Protein 1PIW (pdb70)

Nearest PDB structures (foldseek):
  1piw-assembly1_A  TM=1.003E+00  e=2.004E-85  Saccharomyces cerevisiae
  1rjw-assembly1_D  TM=8.990E-01  e=1.676E-29  Geobacillus stearothermophilus
  6iqd-assembly1_A  TM=8.794E-01  e=2.015E-29  Geobacillus stearothermophilus
  6n7l-assembly2_H  TM=8.859E-01  e=3.726E-29  Elizabethkingia anophelis NUHP1
  4z6k-assembly1_D  TM=8.965E-01  e=1.683E-27  Moraxella sp. TAE123

Radius of gyration: 29.83 Å; Cα contacts (8 Å, |Δi|>4): 1846; chains: 2; bounding box: 76×57×78 Å

Structure (mmCIF, N/CA/C/O backbone):
data_1PIW
#
_entry.id   1PIW
#
_cell.length_a   234.980
_cell.length_b   100.350
_cell.length_c   52.490
_cell.angle_alpha   90.00
_cell.angle_beta   92.18
_cell.angle_gamma   90.00
#
_symmetry.space_group_name_H-M   'C 1 2 1'
#
loop_
_entity.id
_entity.type
_entity.pdbx_description
1 polymer 'Hypothetical zinc-type alcohol dehydrogenase-like protein in PRE5-FET4 intergenic region'
2 non-polymer 'ZINC ION'
3 non-polymer 'NADP NICOTINAMIDE-ADENINE-DINUCLEOTIDE PHOSPHATE'
#
loop_
_atom_site.group_PDB
_atom_site.id
_atom_site.type_symbol
_atom_site.label_atom_id
_atom_site.label_alt_id
_atom_site.label_comp_id
_atom_site.label_asym_id
_atom_site.label_entity_id
_atom_site.label_seq_id
_atom_site.pdbx_PDB_ins_code
_atom_site.Cartn_x
_atom_site.Cartn_y
_atom_site.Cartn_z
_atom_site.occupancy
_atom_site.B_iso_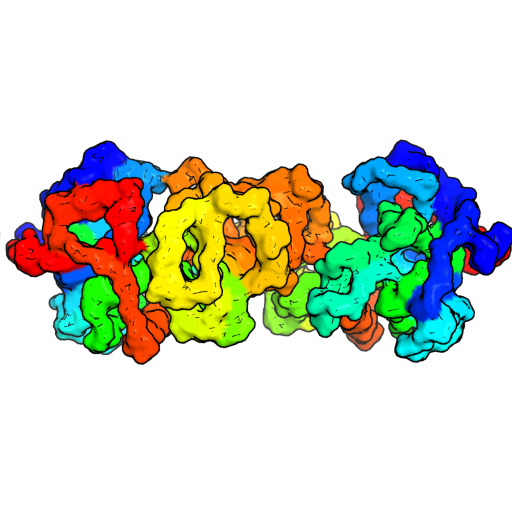or_equiv
_atom_site.auth_seq_id
_atom_site.auth_comp_id
_atom_site.auth_asym_id
_atom_site.auth_atom_id
_atom_site.pdbx_PDB_model_num
ATOM 1 N N . MET A 1 1 ? 166.363 36.415 -20.662 1.00 76.19 1 MET A N 1
ATOM 2 C CA . MET A 1 1 ? 165.119 35.602 -20.674 1.00 78.02 1 MET A CA 1
ATOM 3 C C . MET A 1 1 ? 164.414 35.685 -19.335 1.00 77.15 1 MET A C 1
ATOM 4 O O . MET A 1 1 ? 163.806 36.702 -19.023 1.00 76.86 1 MET A O 1
ATOM 9 N N . SER A 1 2 ? 164.488 34.626 -18.541 1.00 77.09 2 SER A N 1
ATOM 10 C CA . SER A 1 2 ? 163.836 34.647 -17.245 1.00 78.27 2 SER A CA 1
ATOM 11 C C . SER A 1 2 ? 164.712 34.197 -16.092 1.00 77.82 2 SER A C 1
ATOM 12 O O . SER A 1 2 ? 165.776 33.614 -16.289 1.00 76.31 2 SER A O 1
ATOM 15 N N . TYR A 1 3 ? 164.220 34.482 -14.888 1.00 78.65 3 TYR A N 1
ATOM 16 C CA . TYR A 1 3 ? 164.884 34.182 -13.621 1.00 79.75 3 TYR A CA 1
ATOM 17 C C . TYR A 1 3 ? 165.874 33.029 -13.539 1.00 79.63 3 TYR A C 1
ATOM 18 O O . TYR A 1 3 ? 166.790 33.050 -12.708 1.00 81.79 3 TYR A O 1
ATOM 27 N N . PRO A 1 4 ? 165.695 31.986 -14.345 1.00 76.93 4 PRO A N 1
ATOM 28 C CA . PRO A 1 4 ? 166.748 31.005 -14.091 1.00 73.88 4 PRO A CA 1
ATOM 29 C C . PRO A 1 4 ? 168.062 31.274 -14.802 1.00 71.15 4 PRO A C 1
ATOM 30 O O . PRO A 1 4 ? 169.104 31.373 -14.165 1.00 69.47 4 PRO A O 1
ATOM 34 N N . GLU A 1 5 ? 168.008 31.427 -16.118 1.00 70.10 5 GLU A N 1
ATOM 35 C CA . GLU A 1 5 ? 169.217 31.620 -16.911 1.00 69.13 5 GLU A CA 1
ATOM 36 C C . GLU A 1 5 ? 169.781 33.027 -17.059 1.00 67.14 5 GLU A C 1
ATOM 37 O O . GLU A 1 5 ? 170.973 33.187 -17.339 1.00 66.65 5 GLU A O 1
ATOM 43 N N . LYS A 1 6 ? 168.941 34.043 -16.882 1.00 64.95 6 LYS A N 1
ATOM 44 C CA . LYS A 1 6 ? 169.395 35.425 -17.012 1.00 62.27 6 LYS A CA 1
ATOM 45 C C . LYS A 1 6 ? 168.824 36.316 -15.925 1.00 61.71 6 LYS A C 1
ATOM 46 O O . LYS A 1 6 ? 167.673 36.161 -15.526 1.00 62.22 6 LYS A O 1
ATOM 52 N N . PHE A 1 7 ? 169.641 37.248 -15.446 1.00 60.90 7 PHE A N 1
ATOM 53 C CA . PHE A 1 7 ? 169.215 38.209 -14.427 1.00 59.08 7 PHE A CA 1
ATOM 54 C C . PHE A 1 7 ? 169.162 39.559 -15.125 1.00 57.71 7 PHE A C 1
ATOM 55 O O . PHE A 1 7 ? 169.940 39.812 -16.047 1.00 57.17 7 PHE A O 1
ATOM 63 N N . GLU A 1 8 ? 168.250 40.425 -14.705 1.00 56.08 8 GLU A N 1
ATOM 64 C CA . GLU A 1 8 ? 168.170 41.737 -15.319 1.00 54.72 8 GLU A CA 1
ATOM 65 C C . GLU A 1 8 ? 168.445 42.793 -14.267 1.00 54.15 8 GLU A C 1
ATOM 66 O O . GLU A 1 8 ? 168.195 42.571 -13.087 1.00 54.55 8 GLU A O 1
ATOM 72 N N . GLY A 1 9 ? 168.977 43.937 -14.685 1.00 53.11 9 GLY A N 1
ATOM 73 C CA . GLY A 1 9 ? 169.263 44.986 -13.726 1.00 51.70 9 GLY A CA 1
ATOM 74 C C . GLY A 1 9 ? 169.722 46.310 -14.306 1.00 50.18 9 GLY A C 1
ATOM 75 O O . GLY A 1 9 ? 170.096 46.396 -15.469 1.00 50.71 9 GLY A O 1
ATOM 76 N N . ILE A 1 10 ? 169.683 47.351 -13.483 1.00 48.34 10 ILE A N 1
ATOM 77 C CA . ILE A 1 10 ? 170.112 48.673 -13.899 1.00 46.22 10 ILE A CA 1
ATOM 78 C C . ILE A 1 10 ? 171.621 48.701 -13.697 1.00 46.18 10 ILE A C 1
ATOM 79 O O . ILE A 1 10 ? 172.099 48.913 -12.585 1.00 45.16 10 ILE A O 1
ATOM 84 N N . ALA A 1 11 ? 172.368 48.489 -14.778 1.00 46.65 11 ALA A N 1
ATOM 85 C CA . ALA A 1 11 ? 173.827 48.428 -14.701 1.00 45.80 11 ALA A CA 1
ATOM 86 C C . ALA A 1 11 ? 174.647 49.566 -15.294 1.00 43.87 11 ALA A C 1
ATOM 87 O O . ALA A 1 11 ? 174.383 50.044 -16.393 1.00 44.28 11 ALA A O 1
ATOM 89 N N . ILE A 1 12 ? 175.669 49.963 -14.547 1.00 42.72 12 ILE A N 1
ATOM 90 C CA . ILE A 1 12 ? 176.597 51.015 -14.953 1.00 42.68 12 ILE A CA 1
ATOM 91 C C . ILE A 1 12 ? 177.283 50.563 -16.253 1.00 43.63 12 ILE A C 1
ATOM 92 O O . ILE A 1 12 ? 177.852 49.471 -16.301 1.00 43.19 12 ILE A O 1
ATOM 97 N N . GLN A 1 13 ? 177.251 51.399 -17.291 1.00 44.82 13 GLN A N 1
ATOM 98 C CA . GLN A 1 13 ? 177.868 51.044 -18.576 1.00 44.10 13 GLN A CA 1
ATOM 99 C C . GLN A 1 13 ? 179.293 51.561 -18.783 1.00 43.89 13 GLN A C 1
ATOM 100 O O . GLN A 1 13 ? 180.005 51.055 -19.645 1.00 42.66 13 GLN A O 1
ATOM 106 N N . SER A 1 14 ? 179.697 52.566 -18.004 1.00 44.27 14 SER A N 1
ATOM 107 C CA . SER A 1 14 ? 181.043 53.129 -18.094 1.00 44.97 14 SER A CA 1
ATOM 108 C C . SER A 1 14 ? 181.277 54.088 -16.942 1.00 45.13 14 SER A C 1
ATOM 109 O O . SER A 1 14 ? 180.373 54.817 -16.559 1.00 44.64 14 SER A O 1
ATOM 112 N N . HIS A 1 15 ? 182.490 54.112 -16.403 1.00 46.30 15 HIS A N 1
ATOM 113 C CA . HIS A 1 15 ? 182.793 55.009 -15.289 1.00 47.98 15 HIS A CA 1
ATOM 114 C C . HIS A 1 15 ? 182.670 56.497 -15.598 1.00 50.03 15 HIS A C 1
ATOM 115 O O . HIS A 1 15 ? 182.984 57.320 -14.742 1.00 50.68 15 HIS A O 1
ATOM 122 N N . GLU A 1 16 ? 182.245 56.863 -16.803 1.00 52.28 16 GLU A N 1
ATOM 123 C CA . GLU A 1 16 ? 182.120 58.285 -17.116 1.00 54.85 16 GLU A CA 1
ATOM 124 C C . GLU A 1 16 ? 180.652 58.629 -17.213 1.00 55.58 16 GLU A C 1
ATOM 125 O O . GLU A 1 16 ? 180.219 59.725 -16.820 1.00 57.34 16 GLU A O 1
ATOM 131 N N . ASP A 1 17 ? 179.889 57.677 -17.730 1.00 52.64 17 ASP A N 1
ATOM 132 C CA . ASP A 1 17 ? 178.456 57.841 -17.871 1.00 51.22 17 ASP A CA 1
ATOM 133 C C . ASP A 1 17 ? 177.839 57.149 -16.650 1.00 51.07 17 ASP A C 1
ATOM 134 O O . ASP A 1 17 ? 176.722 56.628 -16.721 1.00 51.63 17 ASP A O 1
ATOM 139 N N . TRP A 1 18 ? 178.568 57.148 -15.529 1.00 49.25 18 TRP A N 1
ATOM 140 C CA . TRP A 1 18 ? 178.108 56.465 -14.326 1.00 47.07 18 TRP A CA 1
ATOM 141 C C . TRP A 1 18 ? 176.752 56.894 -13.821 1.00 46.40 18 TRP A C 1
ATOM 142 O O . TRP A 1 18 ? 176.056 56.109 -13.178 1.00 45.61 18 TRP A O 1
ATOM 153 N N . LYS A 1 19 ? 176.363 58.131 -14.107 1.00 45.66 19 LYS A N 1
ATOM 154 C CA . LYS A 1 19 ? 175.062 58.610 -13.653 1.00 44.80 19 LYS A CA 1
ATOM 155 C C . LYS A 1 19 ? 173.901 58.157 -14.521 1.00 44.73 19 LYS A C 1
ATOM 156 O O . LYS A 1 19 ? 172.766 58.552 -14.272 1.00 44.30 19 LYS A O 1
ATOM 162 N N . ASN A 1 20 ? 174.167 57.337 -15.535 1.00 44.64 20 ASN A N 1
ATOM 163 C CA . ASN A 1 20 ? 173.087 56.863 -16.394 1.00 44.22 20 ASN A CA 1
ATOM 164 C C . ASN A 1 20 ? 173.114 55.372 -16.657 1.00 44.79 20 ASN A C 1
ATOM 165 O O . ASN A 1 20 ? 173.252 54.931 -17.802 1.00 45.65 20 ASN A O 1
ATOM 170 N N . PRO A 1 21 ? 172.978 54.568 -15.593 1.00 44.43 21 PRO A N 1
ATOM 171 C CA . PRO A 1 21 ? 172.981 53.107 -15.704 1.00 43.16 21 PRO A CA 1
ATOM 172 C C . PRO A 1 21 ? 171.862 52.680 -16.642 1.00 41.89 21 PRO A C 1
ATOM 173 O O . PRO A 1 21 ? 170.808 53.317 -16.695 1.00 41.18 21 PRO A O 1
ATOM 177 N N . LYS A 1 22 ? 172.089 51.601 -17.378 1.00 41.35 22 LYS A N 1
ATOM 178 C CA . LYS A 1 22 ? 171.091 51.120 -18.321 1.00 40.69 22 LYS A CA 1
ATOM 179 C C . LYS A 1 22 ? 170.587 49.737 -17.980 1.00 39.24 22 LYS A C 1
ATOM 180 O O . LYS A 1 22 ? 171.355 48.882 -17.537 1.00 38.71 22 LYS A O 1
ATOM 186 N N . LYS A 1 23 ? 169.290 49.524 -18.188 1.00 38.08 23 LYS A N 1
ATOM 187 C CA . LYS A 1 23 ? 168.691 48.231 -17.918 1.00 38.72 23 LYS A CA 1
ATOM 188 C C . LYS A 1 23 ? 169.440 47.180 -18.750 1.00 40.32 23 LYS A C 1
ATOM 189 O O . LYS A 1 23 ? 169.664 47.349 -19.954 1.00 39.74 23 LYS A O 1
ATOM 195 N N . THR A 1 24 ? 169.816 46.085 -18.102 1.00 41.03 24 THR A N 1
ATOM 196 C CA . THR A 1 24 ? 170.585 45.056 -18.763 1.00 41.61 24 THR A CA 1
ATOM 197 C C . THR A 1 24 ? 170.349 43.655 -18.249 1.00 44.14 24 THR A C 1
ATOM 198 O O . THR A 1 24 ? 170.103 43.451 -17.066 1.00 46.42 24 THR A O 1
ATOM 202 N N . LYS A 1 25 ? 170.435 42.687 -19.153 1.00 45.86 25 LYS A N 1
ATOM 203 C CA . LYS A 1 25 ? 170.285 41.288 -18.792 1.00 46.89 25 LYS A CA 1
ATOM 204 C C . LYS A 1 25 ? 171.716 40.768 -18.708 1.00 47.72 25 LYS A C 1
ATOM 205 O O . LYS A 1 25 ? 172.583 41.193 -19.476 1.00 47.01 25 LYS A O 1
ATOM 211 N N . TYR A 1 26 ? 171.977 39.878 -17.758 1.00 48.96 26 TYR A N 1
ATOM 212 C CA . TYR A 1 26 ? 173.320 39.323 -17.594 1.00 49.61 26 TYR A CA 1
ATOM 213 C C . TYR A 1 26 ? 173.288 37.930 -16.940 1.00 50.17 26 TYR A C 1
ATOM 214 O O . TYR A 1 26 ? 172.364 37.588 -16.189 1.00 50.78 26 TYR A O 1
ATOM 223 N N . ASP A 1 27 ? 174.288 37.118 -17.256 1.00 49.10 27 ASP A N 1
ATOM 224 C CA . ASP A 1 27 ? 174.371 35.774 -16.704 1.00 48.60 27 ASP A CA 1
ATOM 225 C C . ASP A 1 27 ? 174.533 35.790 -15.185 1.00 47.13 27 ASP A C 1
ATOM 226 O O . ASP A 1 27 ? 175.358 36.532 -14.648 1.00 47.54 27 ASP A O 1
ATOM 231 N N . PRO A 1 28 ? 173.740 34.978 -14.468 1.00 44.84 28 PRO A N 1
ATOM 232 C CA . PRO A 1 28 ? 173.863 34.953 -13.007 1.00 43.75 28 PRO A CA 1
ATOM 233 C C . PRO A 1 28 ? 175.178 34.260 -12.717 1.00 43.29 28 PRO A C 1
ATOM 234 O O . PRO A 1 28 ? 175.805 33.718 -13.629 1.00 45.53 28 PRO A O 1
ATOM 238 N N . LYS A 1 29 ? 175.618 34.265 -11.470 1.00 40.89 29 LYS A N 1
ATOM 239 C CA . LYS A 1 29 ? 176.854 33.564 -11.177 1.00 38.54 29 LYS A CA 1
ATOM 240 C C . LYS A 1 29 ? 176.519 32.072 -11.137 1.00 37.75 29 LYS A C 1
ATOM 241 O O . LYS A 1 29 ? 175.358 31.684 -10.985 1.00 35.90 29 LYS A O 1
ATOM 247 N N . PRO A 1 30 ? 177.524 31.211 -11.306 1.00 37.51 30 PRO A N 1
ATOM 248 C CA . PRO A 1 30 ? 177.150 29.803 -11.241 1.00 38.54 30 PRO A CA 1
ATOM 249 C C . PRO A 1 30 ? 176.524 29.529 -9.869 1.00 39.24 30 PRO A C 1
ATOM 250 O O . PRO A 1 30 ? 176.949 30.090 -8.858 1.00 37.08 30 PRO A O 1
ATOM 254 N N . PHE A 1 31 ? 175.504 28.676 -9.849 1.00 41.18 31 PHE A N 1
ATOM 255 C CA . PHE A 1 31 ? 174.794 28.331 -8.618 1.00 42.07 31 PHE A CA 1
ATOM 256 C C . PHE A 1 31 ? 175.517 27.241 -7.829 1.00 42.62 31 PHE A C 1
ATOM 257 O O . PHE A 1 31 ? 175.773 26.161 -8.345 1.00 41.84 31 PHE A O 1
ATOM 265 N N . TYR A 1 32 ? 175.830 27.530 -6.570 1.00 44.75 32 TYR A N 1
ATOM 266 C CA . TYR A 1 32 ? 176.539 26.581 -5.730 1.00 46.53 32 TYR A CA 1
ATOM 267 C C . TYR A 1 32 ? 175.726 25.988 -4.600 1.00 48.10 32 TYR A C 1
ATOM 268 O O . TYR A 1 32 ? 174.688 26.518 -4.212 1.00 48.45 32 TYR A O 1
ATOM 277 N N . ASP A 1 33 ? 176.220 24.862 -4.097 1.00 50.61 33 ASP A N 1
ATOM 278 C CA . ASP A 1 33 ? 175.580 24.072 -3.047 1.00 52.17 33 ASP A CA 1
ATOM 279 C C . ASP A 1 33 ? 174.885 24.790 -1.893 1.00 51.41 33 ASP A C 1
ATOM 280 O O . ASP A 1 33 ? 173.889 24.286 -1.371 1.00 50.08 33 ASP A O 1
ATOM 285 N N . HIS A 1 34 ? 175.396 25.957 -1.503 1.00 51.63 34 HIS A N 1
ATOM 286 C CA . HIS A 1 34 ? 174.809 26.729 -0.407 1.00 51.00 34 HIS A CA 1
ATOM 287 C C . HIS A 1 34 ? 174.188 28.045 -0.880 1.00 49.98 34 HIS A C 1
ATOM 288 O O . HIS A 1 34 ? 173.477 28.704 -0.121 1.00 50.45 34 HIS A O 1
ATOM 295 N N . ASP A 1 35 ? 174.450 28.438 -2.122 1.00 47.69 35 ASP A N 1
ATOM 296 C CA . ASP A 1 35 ? 173.887 29.683 -2.620 1.00 46.68 35 ASP A CA 1
ATOM 297 C C . ASP A 1 35 ? 172.365 29.680 -2.510 1.00 46.66 35 ASP A C 1
ATOM 298 O O . ASP A 1 35 ? 171.732 28.631 -2.440 1.00 46.94 35 ASP A O 1
ATOM 303 N N . ILE A 1 36 ? 171.792 30.876 -2.497 1.00 46.86 36 ILE A N 1
ATOM 304 C CA . ILE A 1 36 ? 170.351 31.073 -2.408 1.00 46.11 36 ILE A CA 1
ATOM 305 C C . ILE A 1 36 ? 169.955 32.161 -3.396 1.00 46.53 36 ILE A C 1
ATOM 306 O O . ILE A 1 36 ? 170.691 33.120 -3.594 1.00 47.77 36 ILE A O 1
ATOM 311 N N . ASP A 1 37 ? 168.803 32.008 -4.031 1.00 46.33 37 ASP A N 1
ATOM 312 C CA . ASP A 1 37 ? 168.351 33.017 -4.966 1.00 46.25 37 ASP A CA 1
ATOM 313 C C . ASP A 1 37 ? 167.268 33.859 -4.329 1.00 47.22 37 ASP A C 1
ATOM 314 O O . ASP A 1 37 ? 166.281 33.348 -3.792 1.00 48.47 37 ASP A O 1
ATOM 319 N N . ILE A 1 38 ? 167.478 35.166 -4.385 1.00 47.04 38 ILE A N 1
ATOM 320 C CA . ILE A 1 38 ? 166.552 36.118 -3.813 1.00 45.68 38 ILE A CA 1
ATOM 321 C C . ILE A 1 38 ? 165.971 37.043 -4.876 1.00 45.65 38 ILE A C 1
ATOM 322 O O . ILE A 1 38 ? 166.694 37.608 -5.701 1.00 43.23 38 ILE A O 1
ATOM 327 N N . LYS A 1 39 ? 164.652 37.156 -4.884 1.00 46.56 39 LYS A N 1
ATOM 328 C CA . LYS A 1 39 ? 164.018 38.063 -5.812 1.00 47.69 39 LYS A CA 1
ATOM 329 C C . LYS A 1 39 ? 163.919 39.322 -4.952 1.00 47.75 39 LYS A C 1
ATOM 330 O O . LYS A 1 39 ? 163.284 39.318 -3.892 1.00 47.91 39 LYS A O 1
ATOM 336 N N . ILE A 1 40 ? 164.573 40.389 -5.396 1.00 45.62 40 ILE A N 1
ATOM 337 C CA . ILE A 1 40 ? 164.595 41.626 -4.642 1.00 43.49 40 ILE A CA 1
ATOM 338 C C . ILE A 1 40 ? 163.278 42.377 -4.633 1.00 42.99 40 ILE A C 1
ATOM 339 O O . ILE A 1 40 ? 162.464 42.249 -5.533 1.00 41.48 40 ILE A O 1
ATOM 344 N N . GLU A 1 41 ? 163.081 43.165 -3.589 1.00 44.51 41 GLU A N 1
ATOM 345 C CA . GLU A 1 41 ? 161.875 43.958 -3.442 1.00 46.04 41 GLU A CA 1
ATOM 346 C C . GLU A 1 41 ? 162.242 45.362 -2.955 1.00 45.70 41 GLU A C 1
ATOM 347 O O . GLU A 1 41 ? 161.414 46.282 -2.988 1.00 45.80 41 GLU A O 1
ATOM 353 N N . ALA A 1 42 ? 163.486 45.512 -2.499 1.00 43.62 42 ALA A N 1
ATOM 354 C CA . ALA A 1 42 ? 163.997 46.795 -2.026 1.00 41.77 42 ALA A CA 1
ATOM 355 C C . ALA A 1 42 ? 165.512 46.733 -1.876 1.00 40.89 42 ALA A C 1
ATOM 356 O O . ALA A 1 42 ? 166.057 45.705 -1.482 1.00 41.37 42 ALA A O 1
ATOM 358 N N . CYS A 1 43 ? 166.192 47.827 -2.210 1.00 38.96 43 CYS A N 1
ATOM 359 C CA . CYS A 1 43 ? 167.642 47.891 -2.074 1.00 35.87 43 CYS A CA 1
ATOM 360 C C . CYS A 1 43 ? 168.065 49.292 -1.681 1.00 34.97 43 CYS A C 1
ATOM 361 O O . CYS A 1 43 ? 167.519 50.278 -2.165 1.00 33.58 43 CYS A O 1
ATOM 364 N N . GLY A 1 44 ? 169.052 49.373 -0.802 1.00 34.77 44 GLY A N 1
ATOM 365 C CA . GLY A 1 44 ? 169.518 50.665 -0.354 1.00 34.32 44 GLY A CA 1
ATOM 366 C C . GLY A 1 44 ? 170.674 51.225 -1.155 1.00 34.78 44 GLY A C 1
ATOM 367 O O . GLY A 1 44 ? 171.632 50.514 -1.499 1.00 34.96 44 GLY A O 1
ATOM 368 N N . VAL A 1 45 ? 170.570 52.515 -1.463 1.00 33.93 45 VAL A N 1
ATOM 369 C CA . VAL A 1 45 ? 171.611 53.225 -2.191 1.00 31.44 45 VAL A CA 1
ATOM 370 C C . VAL A 1 45 ? 172.664 53.631 -1.154 1.00 29.82 45 VAL A C 1
ATOM 371 O O . VAL A 1 45 ? 172.424 54.473 -0.300 1.00 28.95 45 VAL A O 1
ATOM 375 N N . CYS A 1 46 ? 173.825 53.002 -1.238 1.00 28.76 46 CYS A N 1
ATOM 376 C CA . CYS A 1 46 ? 174.923 53.248 -0.327 1.00 28.69 46 CYS A CA 1
ATOM 377 C C . CYS A 1 46 ? 176.022 54.088 -0.977 1.00 30.33 46 CYS A C 1
ATOM 378 O O . CYS A 1 46 ? 176.256 53.983 -2.178 1.00 31.12 46 CYS A O 1
ATOM 381 N N . GLY A 1 47 ? 176.692 54.918 -0.179 1.00 31.50 47 GLY A N 1
ATOM 382 C CA . GLY A 1 47 ? 177.784 55.735 -0.685 1.00 32.26 47 GLY A CA 1
ATOM 383 C C . GLY A 1 47 ? 178.759 54.917 -1.521 1.00 33.73 47 GLY A C 1
ATOM 384 O O . GLY A 1 47 ? 179.271 55.397 -2.532 1.00 34.74 47 GLY A O 1
ATOM 385 N N . SER A 1 48 ? 179.016 53.680 -1.098 1.00 33.87 48 SER A N 1
ATOM 386 C CA . SER A 1 48 ? 179.902 52.779 -1.829 1.00 34.53 48 SER A CA 1
ATOM 387 C C . SER A 1 48 ? 179.383 52.577 -3.254 1.00 34.08 48 SER A C 1
ATOM 388 O O . SER A 1 48 ? 180.160 52.458 -4.203 1.00 30.93 48 SER A O 1
ATOM 391 N N . ASP A 1 49 ? 178.061 52.517 -3.393 1.00 34.83 49 ASP A N 1
ATOM 392 C CA . ASP A 1 49 ? 177.460 52.343 -4.703 1.00 35.60 49 ASP A CA 1
ATOM 393 C C . ASP A 1 49 ? 178.003 53.420 -5.611 1.00 36.95 49 ASP A C 1
ATOM 394 O O . ASP A 1 49 ? 178.334 53.145 -6.760 1.00 39.40 49 ASP A O 1
ATOM 399 N N . ILE A 1 50 ? 178.107 54.642 -5.081 1.00 36.61 50 ILE A N 1
ATOM 400 C CA . ILE A 1 50 ? 178.587 55.792 -5.845 1.00 35.95 50 ILE A CA 1
ATOM 401 C C . ILE A 1 50 ? 180.077 55.713 -6.163 1.00 35.99 50 ILE A C 1
ATOM 402 O O . ILE A 1 50 ? 180.473 55.704 -7.325 1.00 34.14 50 ILE A O 1
ATOM 407 N N . HIS A 1 51 ? 180.897 55.652 -5.123 1.00 38.42 51 HIS A N 1
ATOM 408 C CA . HIS A 1 51 ? 182.347 55.561 -5.279 1.00 41.68 51 HIS A CA 1
ATOM 409 C C . HIS A 1 51 ? 182.706 54.574 -6.372 1.00 42.90 51 HIS A C 1
ATOM 410 O O . HIS A 1 51 ? 183.524 54.852 -7.252 1.00 44.50 51 HIS A O 1
ATOM 417 N N . CYS A 1 52 ? 182.088 53.403 -6.289 1.00 43.00 52 CYS A N 1
ATOM 418 C CA . CYS A 1 52 ? 182.333 52.332 -7.228 1.00 41.29 52 CYS A CA 1
ATOM 419 C C . CYS A 1 52 ? 181.928 52.682 -8.655 1.00 41.88 52 CYS A C 1
ATOM 420 O O . CYS A 1 52 ? 182.747 52.602 -9.574 1.00 42.97 52 CYS A O 1
ATOM 423 N N . ALA A 1 53 ? 180.671 53.073 -8.843 1.00 40.96 53 ALA A N 1
ATOM 424 C CA . ALA A 1 53 ? 180.165 53.405 -10.173 1.00 40.61 53 ALA A CA 1
ATOM 425 C C . ALA A 1 53 ? 180.925 54.560 -10.811 1.00 40.63 53 ALA A C 1
ATOM 426 O O . ALA A 1 53 ? 181.183 54.568 -12.009 1.00 38.40 53 ALA A O 1
ATOM 428 N N . ALA A 1 54 ? 181.284 55.536 -9.993 1.00 42.23 54 ALA A N 1
ATOM 429 C CA . ALA A 1 54 ? 182.015 56.688 -10.471 1.00 44.39 54 ALA A CA 1
ATOM 430 C C . ALA A 1 54 ? 183.454 56.311 -10.744 1.00 46.02 54 ALA A C 1
ATOM 431 O O . ALA A 1 54 ? 184.252 57.141 -11.163 1.00 47.69 54 ALA A O 1
ATOM 433 N N . GLY A 1 55 ? 183.789 55.054 -10.495 1.00 47.40 55 GLY A N 1
ATOM 434 C CA . GLY A 1 55 ? 185.146 54.598 -10.724 1.00 48.62 55 GLY A CA 1
ATOM 435 C C . GLY A 1 55 ? 186.165 55.137 -9.737 1.00 49.59 55 GLY A C 1
ATOM 436 O O . GLY A 1 55 ? 187.355 55.159 -10.036 1.00 48.77 55 GLY A O 1
ATOM 437 N N . HIS A 1 56 ? 185.705 55.566 -8.564 1.00 51.66 56 HIS A N 1
ATOM 438 C CA . HIS A 1 56 ? 186.593 56.106 -7.532 1.00 53.09 56 HIS A CA 1
ATOM 439 C C . HIS A 1 56 ? 187.508 55.057 -6.955 1.00 54.34 56 HIS A C 1
ATOM 440 O O . HIS A 1 56 ? 188.566 55.376 -6.426 1.00 54.83 56 HIS A O 1
ATOM 447 N N . TRP A 1 57 ? 187.093 53.802 -7.052 1.00 55.92 57 TRP A N 1
ATOM 448 C CA . TRP A 1 57 ? 187.875 52.712 -6.499 1.00 56.87 57 TRP A CA 1
ATOM 449 C C . TRP A 1 57 ? 188.755 52.000 -7.499 1.00 57.64 57 TRP A C 1
ATOM 450 O O . TRP A 1 57 ? 189.408 51.006 -7.165 1.00 59.18 57 TRP A O 1
ATOM 461 N N . GLY A 1 58 ? 188.776 52.508 -8.723 1.00 56.50 58 GLY A N 1
ATOM 462 C CA . GLY A 1 58 ? 189.588 51.887 -9.744 1.00 54.50 58 GLY A CA 1
ATOM 463 C C . GLY A 1 58 ? 188.693 51.413 -10.859 1.00 53.39 58 GLY A C 1
ATOM 464 O O . GLY A 1 58 ? 187.470 51.382 -10.719 1.00 53.00 58 GLY A O 1
ATOM 465 N N . ASN A 1 59 ? 189.306 51.027 -11.965 1.00 51.70 59 ASN A N 1
ATOM 466 C CA . ASN A 1 59 ? 188.548 50.589 -13.106 1.00 50.60 59 ASN A CA 1
ATOM 467 C C . ASN A 1 59 ? 187.849 49.261 -12.923 1.00 48.59 59 ASN A C 1
ATOM 468 O O . ASN A 1 59 ? 188.489 48.224 -12.904 1.00 49.58 59 ASN A O 1
ATOM 473 N N . MET A 1 60 ? 186.527 49.309 -12.815 1.00 46.85 60 MET A N 1
ATOM 474 C CA . MET A 1 60 ? 185.700 48.120 -12.631 1.00 45.96 60 MET A CA 1
ATOM 475 C C . MET A 1 60 ? 185.185 47.566 -13.955 1.00 45.40 60 MET A C 1
ATOM 476 O O . MET A 1 60 ? 184.752 48.317 -14.817 1.00 47.11 60 MET A O 1
ATOM 481 N N . LYS A 1 61 ? 185.204 46.249 -14.103 1.00 43.98 61 LYS A N 1
ATOM 482 C CA . LYS A 1 61 ? 184.716 45.616 -15.316 1.00 43.20 61 LYS A CA 1
ATOM 483 C C . LYS A 1 61 ? 183.248 45.979 -15.522 1.00 42.59 61 LYS A C 1
ATOM 484 O O . LYS A 1 61 ? 182.460 45.929 -14.581 1.00 43.52 61 LYS A O 1
ATOM 490 N N . MET A 1 62 ? 182.882 46.348 -16.748 1.00 41.55 62 MET A N 1
ATOM 491 C CA . MET A 1 62 ? 181.498 46.716 -17.070 1.00 39.07 62 MET A CA 1
ATOM 492 C C . MET A 1 62 ? 180.858 45.625 -17.922 1.00 38.40 62 MET A C 1
ATOM 493 O O . MET A 1 62 ? 181.549 44.876 -18.593 1.00 38.59 62 MET A O 1
ATOM 498 N N . PRO A 1 63 ? 179.529 45.498 -17.884 1.00 38.74 63 PRO A N 1
ATOM 499 C CA . PRO A 1 63 ? 178.566 46.285 -17.110 1.00 39.75 63 PRO A CA 1
ATOM 500 C C . PRO A 1 63 ? 178.718 45.982 -15.620 1.00 39.62 63 PRO A C 1
ATOM 501 O O . PRO A 1 63 ? 179.460 45.082 -15.220 1.00 40.58 63 PRO A O 1
ATOM 505 N N . LEU A 1 64 ? 177.992 46.721 -14.799 1.00 37.91 64 LEU A N 1
ATOM 506 C CA . LEU A 1 64 ? 178.073 46.504 -13.380 1.00 36.33 64 LEU A CA 1
ATOM 507 C C . LEU A 1 64 ? 176.799 46.848 -12.645 1.00 36.34 64 LEU A C 1
ATOM 508 O O . LEU A 1 64 ? 176.322 47.977 -12.696 1.00 36.88 64 LEU A O 1
ATOM 513 N N . VAL A 1 65 ? 176.231 45.866 -11.971 1.00 35.71 65 VAL A N 1
ATOM 514 C CA . VAL A 1 65 ? 175.052 46.138 -11.186 1.00 37.49 65 VAL A CA 1
ATOM 515 C C . VAL A 1 65 ? 175.551 46.434 -9.763 1.00 39.59 65 VAL A C 1
ATOM 516 O O . VAL A 1 65 ? 176.326 45.681 -9.186 1.00 40.61 65 VAL A O 1
ATOM 520 N N . VAL A 1 66 ? 175.112 47.548 -9.204 1.00 40.95 66 VAL A N 1
ATOM 521 C CA . VAL A 1 66 ? 175.554 47.948 -7.885 1.00 41.32 66 VAL A CA 1
ATOM 522 C C . VAL A 1 66 ? 174.407 47.862 -6.877 1.00 41.87 66 VAL A C 1
ATOM 523 O O . VAL A 1 66 ? 173.318 47.395 -7.211 1.00 43.22 66 VAL A O 1
ATOM 527 N N . GLY A 1 67 ? 174.649 48.292 -5.645 1.00 40.60 67 GLY A N 1
ATOM 528 C CA . GLY A 1 67 ? 173.616 48.239 -4.632 1.00 39.43 67 GLY A CA 1
ATOM 529 C C . GLY A 1 67 ? 173.855 47.016 -3.789 1.00 39.04 67 GLY A C 1
ATOM 530 O O . GLY A 1 67 ? 173.945 45.920 -4.336 1.00 39.82 67 GLY A O 1
ATOM 531 N N . HIS A 1 68 ? 173.967 47.191 -2.472 1.00 37.48 68 HIS A N 1
ATOM 532 C CA . HIS A 1 68 ? 174.224 46.065 -1.597 1.00 35.79 68 HIS A CA 1
ATOM 533 C C . HIS A 1 68 ? 173.571 46.175 -0.219 1.00 36.90 68 HIS A C 1
ATOM 534 O O . HIS A 1 68 ? 174.172 45.887 0.821 1.00 37.13 68 HIS A O 1
ATOM 541 N N . GLU A 1 69 ? 172.321 46.603 -0.223 1.00 36.85 69 GLU A N 1
ATOM 542 C CA . GLU A 1 69 ? 171.536 46.704 0.991 1.00 36.16 69 GLU A CA 1
ATOM 543 C C . GLU A 1 69 ? 170.208 46.144 0.530 1.00 38.44 69 GLU A C 1
ATOM 544 O O . GLU A 1 69 ? 169.180 46.820 0.542 1.00 39.70 69 GLU A O 1
ATOM 550 N N . ILE A 1 70 ? 170.285 44.879 0.108 1.00 38.92 70 ILE A N 1
ATOM 551 C CA . ILE A 1 70 ? 169.189 44.102 -0.451 1.00 38.51 70 ILE A CA 1
ATOM 552 C C . ILE A 1 70 ? 168.232 43.408 0.502 1.00 40.44 70 ILE A C 1
ATOM 553 O O . ILE A 1 70 ? 168.641 42.746 1.454 1.00 40.08 70 ILE A O 1
ATOM 558 N N . VAL A 1 71 ? 166.945 43.557 0.196 1.00 43.00 71 VAL A N 1
ATOM 559 C CA . VAL A 1 71 ? 165.843 42.943 0.937 1.00 44.71 71 VAL A CA 1
ATOM 560 C C . VAL A 1 71 ? 164.903 42.327 -0.102 1.00 46.78 71 VAL A C 1
ATOM 561 O O . VAL A 1 71 ? 164.481 43.000 -1.053 1.00 45.64 71 VAL A O 1
ATOM 565 N N . GLY A 1 72 ? 164.585 41.049 0.083 1.00 48.74 72 GLY A N 1
ATOM 566 C CA . GLY A 1 72 ? 163.714 40.362 -0.856 1.00 50.78 72 GLY A CA 1
ATOM 567 C C . GLY A 1 72 ? 163.211 39.027 -0.341 1.00 51.36 72 GLY A C 1
ATOM 568 O O . GLY A 1 72 ? 163.396 38.695 0.826 1.00 52.45 72 GLY A O 1
ATOM 569 N N . LYS A 1 73 ? 162.575 38.262 -1.220 1.00 51.49 73 LYS A N 1
ATOM 570 C CA . LYS A 1 73 ? 162.025 36.963 -0.858 1.00 51.28 73 LYS A CA 1
ATOM 571 C C . LYS A 1 73 ? 162.895 35.832 -1.368 1.00 51.55 73 LYS A C 1
ATOM 572 O O . LYS A 1 73 ? 163.438 35.915 -2.474 1.00 52.46 73 LYS A O 1
ATOM 578 N N . VAL A 1 74 ? 163.030 34.779 -0.562 1.00 51.08 74 VAL A N 1
ATOM 579 C CA . VAL A 1 74 ? 163.799 33.608 -0.973 1.00 51.36 74 VAL A CA 1
ATOM 580 C C . VAL A 1 74 ? 163.013 33.001 -2.128 1.00 51.72 74 VAL A C 1
ATOM 581 O O . VAL A 1 74 ? 161.805 32.798 -2.019 1.00 52.91 74 VAL A O 1
ATOM 585 N N . VAL A 1 75 ? 163.685 32.702 -3.228 1.00 50.42 75 VAL A N 1
ATOM 586 C CA . VAL A 1 75 ? 162.982 32.172 -4.374 1.00 50.32 75 VAL A CA 1
ATOM 587 C C . VAL A 1 75 ? 163.428 30.764 -4.756 1.00 51.27 75 VAL A C 1
ATOM 588 O O . VAL A 1 75 ? 162.753 30.076 -5.516 1.00 51.46 75 VAL A O 1
ATOM 592 N N . LYS A 1 76 ? 164.565 30.336 -4.226 1.00 52.24 76 LYS A N 1
ATOM 593 C CA . LYS A 1 76 ? 165.096 29.016 -4.537 1.00 54.43 76 LYS A CA 1
ATOM 594 C C . LYS A 1 76 ? 166.263 28.730 -3.593 1.00 56.36 76 LYS A C 1
ATOM 595 O O . LYS A 1 76 ? 167.054 29.625 -3.309 1.00 57.99 76 LYS A O 1
ATOM 601 N N . LEU A 1 77 ? 166.376 27.494 -3.108 1.00 57.07 77 LEU A N 1
ATOM 602 C CA . LEU A 1 77 ? 167.449 27.140 -2.181 1.00 57.64 77 LEU A CA 1
ATOM 603 C C . LEU A 1 77 ? 168.482 26.174 -2.753 1.00 59.00 77 LEU A C 1
ATOM 604 O O . LEU A 1 77 ? 168.149 25.276 -3.536 1.00 59.01 77 LEU A O 1
ATOM 609 N N . GLY A 1 78 ? 169.734 26.358 -2.336 1.00 59.26 78 GLY A N 1
ATOM 610 C CA . GLY A 1 78 ? 170.819 25.512 -2.801 1.00 59.78 78 GLY A CA 1
ATOM 611 C C . GLY A 1 78 ? 170.746 24.092 -2.272 1.00 60.10 78 GLY A C 1
ATOM 612 O O . GLY A 1 78 ? 170.219 23.864 -1.184 1.00 60.41 78 GLY A O 1
ATOM 613 N N . PRO A 1 79 ? 171.280 23.115 -3.023 1.00 60.32 79 PRO A N 1
ATOM 614 C CA . PRO A 1 79 ? 171.313 21.684 -2.699 1.00 60.74 79 PRO A CA 1
ATOM 615 C C . PRO A 1 79 ? 171.655 21.378 -1.249 1.00 60.86 79 PRO A C 1
ATOM 616 O O . PRO A 1 79 ? 170.864 20.784 -0.526 1.00 60.66 79 PRO A O 1
ATOM 620 N N . LYS A 1 80 ? 172.849 21.779 -0.836 1.00 61.55 80 LYS A N 1
ATOM 621 C CA . LYS A 1 80 ? 173.296 21.544 0.522 1.00 61.79 80 LYS A CA 1
ATOM 622 C C . LYS A 1 80 ? 172.883 22.685 1.442 1.00 61.67 80 LYS A C 1
ATOM 623 O O . LYS A 1 80 ? 173.624 23.031 2.358 1.00 62.14 80 LYS A O 1
ATOM 629 N N . SER A 1 81 ? 171.718 23.283 1.213 1.00 61.81 81 SER A N 1
ATOM 630 C CA . SER A 1 81 ? 171.302 24.380 2.086 1.00 62.62 81 SER A CA 1
ATOM 631 C C . SER A 1 81 ? 170.992 23.849 3.477 1.00 62.53 81 SER A C 1
ATOM 632 O O . SER A 1 81 ? 170.885 22.642 3.669 1.00 64.05 81 SER A O 1
ATOM 635 N N . ASN A 1 82 ? 170.845 24.752 4.442 1.00 62.37 82 ASN A N 1
ATOM 636 C CA . ASN A 1 82 ? 170.573 24.365 5.821 1.00 61.62 82 ASN A CA 1
ATOM 637 C C . ASN A 1 82 ? 170.624 25.589 6.712 1.00 61.19 82 ASN A C 1
ATOM 638 O O . ASN A 1 82 ? 171.695 26.001 7.152 1.00 60.61 82 ASN A O 1
ATOM 643 N N . SER A 1 83 ? 169.474 26.180 6.984 1.00 60.99 83 SER A N 1
ATOM 644 C CA . SER A 1 83 ? 169.461 27.357 7.835 1.00 60.98 83 SER A CA 1
ATOM 645 C C . SER A 1 83 ? 168.046 27.858 8.079 1.00 60.67 83 SER A C 1
ATOM 646 O O . SER A 1 83 ? 167.832 28.999 8.487 1.00 60.08 83 SER A O 1
ATOM 649 N N . GLY A 1 84 ? 167.077 26.990 7.831 1.00 60.50 84 GLY A N 1
ATOM 650 C CA . GLY A 1 84 ? 165.700 27.365 8.063 1.00 62.05 84 GLY A CA 1
ATOM 651 C C . GLY A 1 84 ? 165.185 28.333 7.026 1.00 62.63 84 GLY A C 1
ATOM 652 O O . GLY A 1 84 ? 163.982 28.607 6.955 1.00 62.99 84 GLY A O 1
ATOM 653 N N . LEU A 1 85 ? 166.091 28.872 6.225 1.00 62.31 85 LEU A N 1
ATOM 654 C CA . LEU A 1 85 ? 165.663 29.789 5.193 1.00 61.95 85 LEU A CA 1
ATOM 655 C C . LEU A 1 85 ? 164.686 29.018 4.315 1.00 63.03 85 LEU A C 1
ATOM 656 O O . LEU A 1 85 ? 165.017 27.973 3.744 1.00 63.24 85 LEU A O 1
ATOM 661 N N . LYS A 1 86 ? 163.460 29.523 4.246 1.00 63.35 86 LYS A N 1
ATOM 662 C CA . LYS A 1 86 ? 162.432 28.879 3.459 1.00 63.11 86 LYS A CA 1
ATOM 663 C C . LYS A 1 86 ? 161.918 29.754 2.337 1.00 61.53 86 LYS A C 1
ATOM 664 O O . LYS A 1 86 ? 161.606 30.926 2.536 1.00 61.15 86 LYS A O 1
ATOM 670 N N . VAL A 1 87 ? 161.853 29.163 1.150 1.00 59.49 87 VAL A N 1
ATOM 671 C CA . VAL A 1 87 ? 161.380 29.841 -0.044 1.00 56.70 87 VAL A CA 1
ATOM 672 C C . VAL A 1 87 ? 160.185 30.712 0.316 1.00 55.01 87 VAL A C 1
ATOM 673 O O . VAL A 1 87 ? 159.241 30.242 0.936 1.00 56.15 87 VAL A O 1
ATOM 677 N N . GLY A 1 88 ? 160.236 31.984 -0.055 1.00 52.75 88 GLY A N 1
ATOM 678 C CA . GLY A 1 88 ? 159.135 32.879 0.253 1.00 51.59 88 GLY A CA 1
ATOM 679 C C . GLY A 1 88 ? 159.419 33.811 1.422 1.00 50.97 88 GLY A C 1
ATOM 680 O O . GLY A 1 88 ? 158.784 34.867 1.558 1.00 50.91 88 GLY A O 1
ATOM 681 N N . GLN A 1 89 ? 160.381 33.422 2.258 1.00 48.72 89 GLN A N 1
ATOM 682 C CA . GLN A 1 89 ? 160.768 34.201 3.428 1.00 45.71 89 GLN A CA 1
ATOM 683 C C . GLN A 1 89 ? 161.357 35.518 3.005 1.00 44.39 89 GLN A C 1
ATOM 684 O O . GLN A 1 89 ? 162.020 35.598 1.981 1.00 44.50 89 GLN A O 1
ATOM 690 N N . ARG A 1 90 ? 161.114 36.555 3.797 1.00 44.19 90 ARG A N 1
ATOM 691 C CA . ARG A 1 90 ? 161.643 37.883 3.504 1.00 41.79 90 ARG A CA 1
ATOM 692 C C . ARG A 1 90 ? 162.999 38.027 4.191 1.00 41.01 90 ARG A C 1
ATOM 693 O O . ARG A 1 90 ? 163.093 38.255 5.398 1.00 41.44 90 ARG A O 1
ATOM 701 N N . VAL A 1 91 ? 164.050 37.888 3.399 1.00 40.03 91 VAL A N 1
ATOM 702 C CA . VAL A 1 91 ? 165.410 37.956 3.896 1.00 39.66 91 VAL A CA 1
ATOM 703 C C . VAL A 1 91 ? 166.143 39.223 3.456 1.00 39.52 91 VAL A C 1
ATOM 704 O O . VAL A 1 91 ? 165.587 40.079 2.756 1.00 40.21 91 VAL A O 1
ATOM 708 N N . GLY A 1 92 ? 167.397 39.337 3.877 1.00 37.98 92 GLY A N 1
ATOM 709 C CA . GLY A 1 92 ? 168.199 40.483 3.504 1.00 36.51 92 GLY A CA 1
ATOM 710 C C . GLY A 1 92 ? 169.644 40.083 3.254 1.00 35.80 92 GLY A C 1
ATOM 711 O O . GLY A 1 92 ? 170.140 39.121 3.849 1.00 35.23 92 GLY A O 1
ATOM 712 N N . VAL A 1 93 ? 170.308 40.810 2.355 1.00 34.61 93 VAL A N 1
ATOM 713 C CA . VAL A 1 93 ? 171.723 40.580 2.029 1.00 31.94 93 VAL A CA 1
ATOM 714 C C . VAL A 1 93 ? 172.412 41.941 2.030 1.00 29.57 93 VAL A C 1
ATOM 715 O O . VAL A 1 93 ? 171.905 42.906 1.465 1.00 25.88 93 VAL A O 1
ATOM 719 N N . GLY A 1 94 ? 173.563 42.015 2.680 1.00 29.67 94 GLY A N 1
ATOM 720 C CA . GLY A 1 94 ? 174.270 43.276 2.750 1.00 30.01 94 GLY A CA 1
ATOM 721 C C . GLY A 1 94 ? 175.482 43.358 1.844 1.00 30.94 94 GLY A C 1
ATOM 722 O O . GLY A 1 94 ? 175.483 42.852 0.723 1.00 27.94 94 GLY A O 1
ATOM 723 N N . ALA A 1 95 ? 176.535 43.987 2.350 1.00 31.97 95 ALA A N 1
ATOM 724 C CA . ALA A 1 95 ? 177.746 44.164 1.570 1.00 31.51 95 ALA A CA 1
ATOM 725 C C . ALA A 1 95 ? 178.582 42.926 1.369 1.00 29.80 95 ALA A C 1
ATOM 726 O O . ALA A 1 95 ? 179.069 42.724 0.278 1.00 30.40 95 ALA A O 1
ATOM 728 N N . GLN A 1 96 ? 178.779 42.104 2.396 1.00 29.25 96 GLN A N 1
ATOM 729 C CA . GLN A 1 96 ? 179.579 40.893 2.186 1.00 30.65 96 GLN A CA 1
ATOM 730 C C . GLN A 1 96 ? 178.691 39.816 1.561 1.00 30.85 96 GLN A C 1
ATOM 731 O O . GLN A 1 96 ? 177.480 39.798 1.779 1.00 33.16 96 GLN A O 1
ATOM 737 N N . VAL A 1 97 ? 179.289 38.900 0.813 1.00 28.92 97 VAL A N 1
ATOM 738 C CA . VAL A 1 97 ? 178.499 37.906 0.122 1.00 27.12 97 VAL A CA 1
ATOM 739 C C . VAL A 1 97 ? 179.175 36.533 0.129 1.00 30.61 97 VAL A C 1
ATOM 740 O O . VAL A 1 97 ? 178.643 35.539 -0.397 1.00 29.76 97 VAL A O 1
ATOM 744 N N . PHE A 1 98 ? 180.353 36.482 0.739 1.00 33.90 98 PHE A N 1
ATOM 745 C CA . PHE A 1 98 ? 181.112 35.241 0.799 1.00 36.83 98 PHE A CA 1
ATOM 746 C C . PHE A 1 98 ? 182.295 35.282 1.755 1.00 38.24 98 PHE A C 1
ATOM 747 O O . PHE A 1 98 ? 182.886 36.336 1.998 1.00 39.42 98 PHE A O 1
ATOM 755 N N . SER A 1 99 ? 182.645 34.108 2.272 1.00 39.34 99 SER A N 1
ATOM 756 C CA . SER A 1 99 ? 183.740 33.959 3.218 1.00 39.49 99 SER A CA 1
ATOM 757 C C . SER A 1 99 ? 184.169 32.493 3.195 1.00 39.55 99 SER A C 1
ATOM 758 O O . SER A 1 99 ? 183.365 31.615 2.864 1.00 39.17 99 SER A O 1
ATOM 761 N N . CYS A 1 100 ? 185.425 32.213 3.537 1.00 40.19 100 CYS A N 1
ATOM 762 C CA . CYS A 1 100 ? 185.891 30.825 3.513 1.00 40.60 100 CYS A CA 1
ATOM 763 C C . CYS A 1 100 ? 185.134 29.990 4.529 1.00 41.27 100 CYS A C 1
ATOM 764 O O . CYS A 1 100 ? 185.096 28.772 4.431 1.00 41.32 100 CYS A O 1
ATOM 767 N N . LEU A 1 101 ? 184.536 30.667 5.505 1.00 43.38 101 LEU A N 1
ATOM 768 C CA . LEU A 1 101 ? 183.747 30.030 6.553 1.00 44.38 101 LEU A CA 1
ATOM 769 C C . LEU A 1 101 ? 184.454 28.942 7.336 1.00 46.95 101 LEU A C 1
ATOM 770 O O . LEU A 1 101 ? 183.803 28.157 8.013 1.00 47.79 101 LEU A O 1
ATOM 775 N N . GLU A 1 102 ? 185.780 28.890 7.256 1.00 50.41 102 GLU A N 1
ATOM 776 C CA . GLU A 1 102 ? 186.529 27.873 7.990 1.00 52.87 102 GLU A CA 1
ATOM 777 C C . GLU A 1 102 ? 187.710 28.386 8.803 1.00 52.50 102 GLU A C 1
ATOM 778 O O . GLU A 1 102 ? 188.109 27.756 9.781 1.00 52.96 102 GLU A O 1
ATOM 784 N N . CYS A 1 103 ? 188.272 29.525 8.420 1.00 51.84 103 CYS A N 1
ATOM 785 C CA . CYS A 1 103 ? 189.393 30.053 9.178 1.00 51.44 103 CYS A CA 1
ATOM 786 C C . CYS A 1 103 ? 188.920 30.528 10.552 1.00 51.74 103 CYS A C 1
ATOM 787 O O . CYS A 1 103 ? 187.722 30.690 10.790 1.00 51.10 103 CYS A O 1
ATOM 790 N N . ASP A 1 104 ? 189.868 30.740 11.458 1.00 51.92 104 ASP A N 1
ATOM 791 C CA . ASP A 1 104 ? 189.546 31.196 12.804 1.00 50.41 104 ASP A CA 1
ATOM 792 C C . ASP A 1 104 ? 188.669 32.431 12.747 1.00 48.93 104 ASP A C 1
ATOM 793 O O . ASP A 1 104 ? 187.609 32.468 13.371 1.00 50.48 104 ASP A O 1
ATOM 798 N N . ARG A 1 105 ? 189.117 33.438 12.000 1.00 45.57 105 ARG A N 1
ATOM 799 C CA . ARG A 1 105 ? 188.371 34.676 11.860 1.00 41.96 105 ARG A CA 1
ATOM 800 C C . ARG A 1 105 ? 186.909 34.426 11.516 1.00 40.59 105 ARG A C 1
ATOM 801 O O . ARG A 1 105 ? 186.019 35.083 12.047 1.00 39.53 105 ARG A O 1
ATOM 809 N N . CYS A 1 106 ? 186.650 33.470 10.639 1.00 39.27 106 CYS A N 1
ATOM 810 C CA . CYS A 1 106 ? 185.273 33.165 10.285 1.00 40.53 106 CYS A CA 1
ATOM 811 C C . CYS A 1 106 ? 184.496 32.558 11.453 1.00 41.66 106 CYS A C 1
ATOM 812 O O . CYS A 1 106 ? 183.413 33.017 11.801 1.00 40.96 106 CYS A O 1
ATOM 815 N N . LYS A 1 107 ? 185.063 31.510 12.040 1.00 43.63 107 LYS A N 1
ATOM 816 C CA . LYS A 1 107 ? 184.448 30.791 13.145 1.00 44.61 107 LYS A CA 1
ATOM 817 C C . LYS A 1 107 ? 184.341 31.654 14.387 1.00 45.23 107 LYS A C 1
ATOM 818 O O . LYS A 1 107 ? 183.573 31.365 15.306 1.00 45.21 107 LYS A O 1
ATOM 824 N N . ASN A 1 108 ? 185.103 32.734 14.399 1.00 45.50 108 ASN A N 1
ATOM 825 C CA . ASN A 1 108 ? 185.088 33.637 15.526 1.00 45.57 108 ASN A CA 1
ATOM 826 C C . ASN A 1 108 ? 184.282 34.912 15.211 1.00 43.70 108 ASN A C 1
ATOM 827 O O . ASN A 1 108 ? 184.418 35.936 15.880 1.00 42.39 108 ASN A O 1
ATOM 832 N N . ASP A 1 109 ? 183.442 34.829 14.185 1.00 41.92 109 ASP A N 1
ATOM 833 C CA . ASP A 1 109 ? 182.586 35.935 13.773 1.00 40.29 109 ASP A CA 1
ATOM 834 C C . ASP A 1 109 ? 183.332 37.184 13.345 1.00 38.85 109 ASP A C 1
ATOM 835 O O . ASP A 1 109 ? 183.106 38.278 13.857 1.00 36.44 109 ASP A O 1
ATOM 840 N N . ASN A 1 110 ? 184.228 37.000 12.387 1.00 38.85 110 ASN A N 1
ATOM 841 C CA . ASN A 1 110 ? 185.012 38.094 11.835 1.00 37.89 110 ASN A CA 1
ATOM 842 C C . ASN A 1 110 ? 185.199 37.879 10.343 1.00 35.45 110 ASN A C 1
ATOM 843 O O . ASN A 1 110 ? 186.233 38.211 9.777 1.00 33.78 110 ASN A O 1
ATOM 848 N N . GLU A 1 111 ? 184.160 37.342 9.712 1.00 34.59 111 GLU A N 1
ATOM 849 C CA . GLU A 1 111 ? 184.194 37.070 8.295 1.00 35.05 111 GLU A CA 1
ATOM 850 C C . GLU A 1 111 ? 184.421 38.301 7.447 1.00 35.72 111 GLU A C 1
ATOM 851 O O . GLU A 1 111 ? 184.758 38.188 6.277 1.00 36.96 111 GLU A O 1
ATOM 857 N N . PRO A 1 112 ? 184.207 39.499 8.003 1.00 36.50 112 PRO A N 1
ATOM 858 C CA . PRO A 1 112 ? 184.460 40.652 7.135 1.00 36.25 112 PRO A CA 1
ATOM 859 C C . PRO A 1 112 ? 185.960 40.767 6.913 1.00 36.46 112 PRO A C 1
ATOM 860 O O . PRO A 1 112 ? 186.407 41.393 5.962 1.00 38.36 112 PRO A O 1
ATOM 864 N N . TYR A 1 113 ? 186.726 40.142 7.801 1.00 36.97 113 TYR A N 1
ATOM 865 C CA . TYR A 1 113 ? 188.183 40.169 7.744 1.00 36.79 113 TYR A CA 1
ATOM 866 C C . TYR A 1 113 ? 188.769 38.833 7.295 1.00 37.40 113 TYR A C 1
ATOM 867 O O . TYR A 1 113 ? 189.932 38.524 7.577 1.00 36.33 113 TYR A O 1
ATOM 876 N N . CYS A 1 114 ? 187.963 38.030 6.609 1.00 37.57 114 CYS A N 1
ATOM 877 C CA . CYS A 1 114 ? 188.442 36.745 6.125 1.00 38.41 114 CYS A CA 1
ATOM 878 C C . CYS A 1 114 ? 189.324 36.963 4.915 1.00 39.29 114 CYS A C 1
ATOM 879 O O . CYS A 1 114 ? 189.131 37.901 4.152 1.00 38.96 114 CYS A O 1
ATOM 882 N N . THR A 1 115 ? 190.293 36.082 4.748 1.00 42.08 115 THR A N 1
ATOM 883 C CA . THR A 1 115 ? 191.225 36.157 3.637 1.00 44.71 115 THR A CA 1
ATOM 884 C C . THR A 1 115 ? 190.505 36.046 2.296 1.00 44.35 115 THR A C 1
ATOM 885 O O . THR A 1 115 ? 190.860 36.724 1.330 1.00 44.06 115 THR A O 1
ATOM 889 N N . LYS A 1 116 ? 189.497 35.180 2.251 1.00 43.21 116 LYS A N 1
ATOM 890 C CA . LYS A 1 116 ? 188.729 34.927 1.034 1.00 42.83 116 LYS A CA 1
ATOM 891 C C . LYS A 1 116 ? 187.457 35.778 0.940 1.00 40.97 116 LYS A C 1
ATOM 892 O O . LYS A 1 116 ? 186.460 35.375 0.328 1.00 40.29 116 LYS A O 1
ATOM 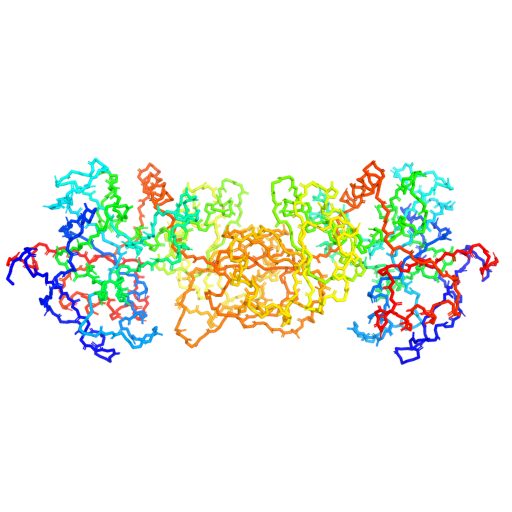898 N N . PHE A 1 117 ? 187.505 36.950 1.558 1.00 38.92 117 PHE A N 1
ATOM 899 C CA . PHE A 1 117 ? 186.385 37.884 1.592 1.00 36.87 117 PHE A CA 1
ATOM 900 C C . PHE A 1 117 ? 185.912 38.259 0.199 1.00 35.18 117 PHE A C 1
ATOM 901 O O . PHE A 1 117 ? 186.725 38.412 -0.711 1.00 35.82 117 PHE A O 1
ATOM 909 N N . VAL A 1 118 ? 184.599 38.417 0.040 1.00 32.86 118 VAL A N 1
ATOM 910 C CA . VAL A 1 118 ? 184.031 38.798 -1.255 1.00 32.78 118 VAL A CA 1
ATOM 911 C C . VAL A 1 118 ? 182.852 39.762 -1.136 1.00 31.33 118 VAL A C 1
ATOM 912 O O . VAL A 1 118 ? 181.841 39.461 -0.506 1.00 29.08 118 VAL A O 1
ATOM 916 N N . THR A 1 119 ? 182.975 40.916 -1.773 1.00 29.85 119 THR A N 1
ATOM 917 C CA . THR A 1 119 ? 181.923 41.891 -1.688 1.00 31.07 119 THR A CA 1
ATOM 918 C C . THR A 1 119 ? 180.806 41.618 -2.686 1.00 31.08 119 THR A C 1
ATOM 919 O O . THR A 1 119 ? 181.033 41.069 -3.756 1.00 32.30 119 THR A O 1
ATOM 923 N N . THR A 1 120 ? 179.594 42.003 -2.298 1.00 31.71 120 THR A N 1
ATOM 924 C CA . THR A 1 120 ? 178.377 41.823 -3.079 1.00 32.18 120 THR A CA 1
ATOM 925 C C . THR A 1 120 ? 178.465 42.099 -4.565 1.00 33.65 120 THR A C 1
ATOM 926 O O . THR A 1 120 ? 177.858 41.377 -5.351 1.00 34.74 120 THR A O 1
ATOM 930 N N . TYR A 1 121 ? 179.190 43.144 -4.950 1.00 35.64 121 TYR A N 1
ATOM 931 C CA . TYR A 1 121 ? 179.358 43.477 -6.365 1.00 36.95 121 TYR A CA 1
ATOM 932 C C . TYR A 1 121 ? 180.763 43.978 -6.660 1.00 38.69 121 TYR A C 1
ATOM 933 O O . TYR A 1 121 ? 181.473 44.431 -5.766 1.00 39.63 121 TYR A O 1
ATOM 942 N N . SER A 1 122 ? 181.169 43.868 -7.917 1.00 40.95 122 SER A N 1
ATOM 943 C CA . SER A 1 122 ? 182.480 44.348 -8.354 1.00 43.76 122 SER A CA 1
ATOM 944 C C . SER A 1 122 ? 183.694 43.576 -7.910 1.00 43.83 122 SER A C 1
ATOM 945 O O . SER A 1 122 ? 184.788 44.141 -7.857 1.00 44.75 122 SER A O 1
ATOM 948 N N . GLN A 1 123 ? 183.514 42.306 -7.567 1.00 43.60 123 GLN A N 1
ATOM 949 C CA . GLN A 1 123 ? 184.637 41.473 -7.153 1.00 41.00 123 GLN A CA 1
ATOM 950 C C . GLN A 1 123 ? 184.485 40.125 -7.810 1.00 40.82 123 GLN A C 1
ATOM 951 O O . GLN A 1 123 ? 183.372 39.611 -7.966 1.00 39.28 123 GLN A O 1
ATOM 957 N N . PRO A 1 124 ? 185.601 39.549 -8.256 1.00 41.09 124 PRO A N 1
ATOM 958 C CA . PRO A 1 124 ? 185.478 38.237 -8.885 1.00 40.92 124 PRO A CA 1
ATOM 959 C C . PRO A 1 124 ? 185.602 37.163 -7.794 1.00 41.26 124 PRO A C 1
ATOM 960 O O . PRO A 1 124 ? 186.331 37.339 -6.814 1.00 37.89 124 PRO A O 1
ATOM 964 N N . TYR A 1 125 ? 184.855 36.076 -7.940 1.00 42.82 125 TYR A N 1
ATOM 965 C CA . TYR A 1 125 ? 184.938 34.996 -6.973 1.00 44.34 125 TYR A CA 1
ATOM 966 C C . TYR A 1 125 ? 186.141 34.190 -7.411 1.00 46.16 125 TYR A C 1
ATOM 967 O O . TYR A 1 125 ? 186.863 34.590 -8.324 1.00 46.41 125 TYR A O 1
ATOM 976 N N . GLU A 1 126 ? 186.358 33.051 -6.774 1.00 48.00 126 GLU A N 1
ATOM 977 C CA . GLU A 1 126 ? 187.470 32.216 -7.179 1.00 49.59 126 GLU A CA 1
ATOM 978 C C . GLU A 1 126 ? 187.205 31.729 -8.604 1.00 47.74 126 GLU A C 1
ATOM 979 O O . GLU A 1 126 ? 188.134 31.569 -9.384 1.00 46.72 126 GLU A O 1
ATOM 985 N N . ASP A 1 127 ? 185.937 31.501 -8.945 1.00 46.20 127 ASP A N 1
ATOM 986 C CA . ASP A 1 127 ? 185.605 31.020 -10.279 1.00 45.35 127 ASP A CA 1
ATOM 987 C C . ASP A 1 127 ? 185.792 32.089 -11.321 1.00 45.06 127 ASP A C 1
ATOM 988 O O . ASP A 1 127 ? 185.745 31.801 -12.512 1.00 46.25 127 ASP A O 1
ATOM 993 N N . GLY A 1 128 ? 185.991 33.325 -10.871 1.00 44.03 128 GLY A N 1
ATOM 994 C CA . GLY A 1 128 ? 186.209 34.425 -11.792 1.00 41.62 128 GLY A CA 1
ATOM 995 C C . GLY A 1 128 ? 185.011 35.290 -12.113 1.00 41.14 128 GLY A C 1
ATOM 996 O O . GLY A 1 128 ? 185.146 36.313 -12.786 1.00 41.28 128 GLY A O 1
ATOM 997 N N . TYR A 1 129 ? 183.835 34.885 -11.650 1.00 40.57 129 TYR A N 1
ATOM 998 C CA . TYR A 1 129 ? 182.619 35.652 -11.893 1.00 39.69 129 TYR A CA 1
ATOM 999 C C . TYR A 1 129 ? 182.631 36.879 -10.999 1.00 40.09 129 TYR A C 1
ATOM 1000 O O . TYR A 1 129 ? 182.845 36.765 -9.792 1.00 40.35 129 TYR A O 1
ATOM 1009 N N . VAL A 1 130 ? 182.396 38.050 -11.583 1.00 40.31 130 VAL A N 1
ATOM 1010 C CA . VAL A 1 130 ? 182.387 39.278 -10.795 1.00 39.00 130 VAL A CA 1
ATOM 1011 C C . VAL A 1 130 ? 181.007 39.616 -10.219 1.00 37.29 130 VAL A C 1
ATOM 1012 O O . VAL A 1 130 ? 180.092 40.013 -10.939 1.00 36.38 130 VAL A O 1
ATOM 1016 N N . SER A 1 131 ? 180.893 39.451 -8.904 1.00 35.60 131 SER A N 1
ATOM 1017 C CA . SER A 1 131 ? 179.674 39.700 -8.139 1.00 33.04 131 SER A CA 1
ATOM 1018 C C . SER A 1 131 ? 178.808 40.819 -8.698 1.00 32.63 131 SER A C 1
ATOM 1019 O O . SER A 1 131 ? 179.301 41.912 -8.947 1.00 34.09 131 SER A O 1
ATOM 1022 N N . GLN A 1 132 ? 177.515 40.554 -8.868 1.00 31.72 132 GLN A N 1
ATOM 1023 C CA . GLN A 1 132 ? 176.600 41.549 -9.408 1.00 31.81 132 GLN A CA 1
ATOM 1024 C C . GLN A 1 132 ? 175.500 41.976 -8.433 1.00 34.46 132 GLN A C 1
ATOM 1025 O O . GLN A 1 132 ? 175.777 42.664 -7.461 1.00 35.39 132 GLN A O 1
ATOM 1031 N N . GLY A 1 133 ? 174.256 41.587 -8.726 1.00 38.17 133 GLY A N 1
ATOM 1032 C CA . GLY A 1 133 ? 173.090 41.909 -7.902 1.00 38.15 133 GLY A CA 1
ATOM 1033 C C . GLY A 1 133 ? 172.984 43.270 -7.222 1.00 37.36 133 GLY A C 1
ATOM 1034 O O . GLY A 1 133 ? 173.956 44.017 -7.142 1.00 38.47 133 GLY A O 1
ATOM 1035 N N . GLY A 1 134 ? 171.794 43.580 -6.708 1.00 35.99 134 GLY A N 1
ATOM 1036 C CA . GLY A 1 134 ? 171.566 44.856 -6.044 1.00 34.09 134 GLY A CA 1
ATOM 1037 C C . GLY A 1 134 ? 170.432 45.629 -6.709 1.00 33.97 134 GLY A C 1
ATOM 1038 O O . GLY A 1 134 ? 169.256 45.495 -6.342 1.00 32.85 134 GLY A O 1
ATOM 1039 N N . TYR A 1 135 ? 170.783 46.463 -7.683 1.00 33.00 135 TYR A N 1
ATOM 1040 C CA . TYR A 1 135 ? 169.775 47.212 -8.413 1.00 33.22 135 TYR A CA 1
ATOM 1041 C C . TYR A 1 135 ? 169.297 46.269 -9.514 1.00 34.40 135 TYR A C 1
ATOM 1042 O O . TYR A 1 135 ? 169.354 46.605 -10.696 1.00 35.55 135 TYR A O 1
ATOM 1051 N N . ALA A 1 136 ? 168.843 45.082 -9.135 1.00 34.45 136 ALA A N 1
ATOM 1052 C CA . ALA A 1 136 ? 168.379 44.129 -10.122 1.00 34.31 136 ALA A CA 1
ATOM 1053 C C . ALA A 1 136 ? 167.183 43.368 -9.591 1.00 35.58 136 ALA A C 1
ATOM 1054 O O . ALA A 1 136 ? 166.731 43.626 -8.487 1.00 35.25 136 ALA A O 1
ATOM 1056 N N . ASN A 1 137 ? 166.680 42.426 -10.381 1.00 37.06 137 ASN A N 1
ATOM 1057 C CA . ASN A 1 137 ? 165.518 41.634 -10.006 1.00 38.82 137 ASN A CA 1
ATOM 1058 C C . ASN A 1 137 ? 165.841 40.418 -9.134 1.00 40.12 137 ASN A C 1
ATOM 1059 O O . ASN A 1 137 ? 164.980 39.934 -8.390 1.00 40.53 137 ASN A O 1
ATOM 1064 N N . TYR A 1 138 ? 167.075 39.928 -9.229 1.00 40.38 138 TYR A N 1
ATOM 1065 C CA . TYR A 1 138 ? 167.510 38.777 -8.442 1.00 40.77 138 TYR A CA 1
ATOM 1066 C C . TYR A 1 138 ? 168.973 38.875 -8.035 1.00 39.73 138 TYR A C 1
ATOM 1067 O O . TYR A 1 138 ? 169.794 39.475 -8.728 1.00 39.61 138 TYR A O 1
ATOM 1076 N N . VAL A 1 139 ? 169.295 38.263 -6.905 1.00 38.49 139 VAL A N 1
ATOM 1077 C CA . VAL A 1 139 ? 170.664 38.235 -6.430 1.00 37.74 139 VAL A CA 1
ATOM 1078 C C . VAL A 1 139 ? 170.903 36.800 -5.986 1.00 37.00 139 VAL A C 1
ATOM 1079 O O . VAL A 1 139 ? 170.019 36.170 -5.414 1.00 35.02 139 VAL A O 1
ATOM 1083 N N . ARG A 1 140 ? 172.086 36.283 -6.290 1.00 37.46 140 ARG A N 1
ATOM 1084 C CA . ARG A 1 140 ? 172.460 34.919 -5.943 1.00 38.36 140 ARG A CA 1
ATOM 1085 C C . ARG A 1 140 ? 173.518 35.003 -4.868 1.00 38.18 140 ARG A C 1
ATOM 1086 O O . ARG A 1 140 ? 174.637 35.446 -5.132 1.00 38.63 140 ARG A O 1
ATOM 1094 N N . VAL A 1 141 ? 173.162 34.566 -3.661 1.00 37.92 141 VAL A N 1
ATOM 1095 C CA . VAL A 1 141 ? 174.062 34.652 -2.519 1.00 38.61 141 VAL A CA 1
ATOM 1096 C C . VAL A 1 141 ? 174.121 33.423 -1.625 1.00 39.48 141 VAL A C 1
ATOM 1097 O O . VAL A 1 141 ? 173.093 32.838 -1.295 1.00 40.22 141 VAL A O 1
ATOM 1101 N N . HIS A 1 142 ? 175.336 33.054 -1.225 1.00 40.05 142 HIS A N 1
ATOM 1102 C CA . HIS A 1 142 ? 175.570 31.921 -0.327 1.00 40.68 142 HIS A CA 1
ATOM 1103 C C . HIS A 1 142 ? 174.720 32.180 0.929 1.00 40.68 142 HIS A C 1
ATOM 1104 O O . HIS A 1 142 ? 174.765 33.273 1.499 1.00 41.22 142 HIS A O 1
ATOM 1111 N N . GLU A 1 143 ? 173.944 31.182 1.350 1.00 40.01 143 GLU A N 1
ATOM 1112 C CA . GLU A 1 143 ? 173.046 31.317 2.503 1.00 38.14 143 GLU A CA 1
ATOM 1113 C C . GLU A 1 143 ? 173.634 31.892 3.776 1.00 36.69 143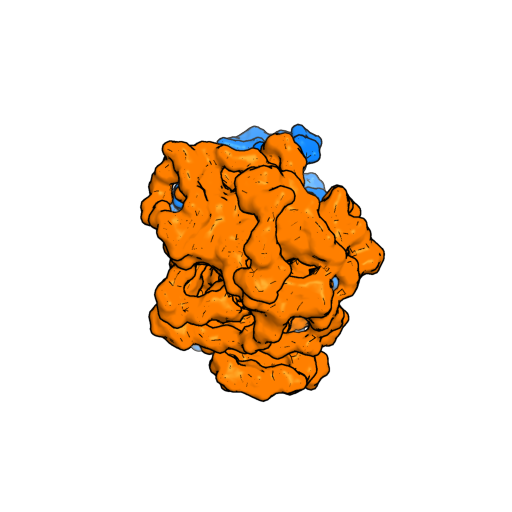 GLU A C 1
ATOM 1114 O O . GLU A 1 143 ? 172.931 32.549 4.535 1.00 36.54 143 GLU A O 1
ATOM 1120 N N . HIS A 1 144 ? 174.910 31.642 4.031 1.00 35.29 144 HIS A N 1
ATOM 1121 C CA . HIS A 1 144 ? 175.510 32.157 5.245 1.00 35.69 144 HIS A CA 1
ATOM 1122 C C . HIS A 1 144 ? 175.387 33.659 5.344 1.00 37.54 144 HIS A C 1
ATOM 1123 O O . HIS A 1 144 ? 175.425 34.209 6.440 1.00 38.06 144 HIS A O 1
ATOM 1130 N N . PHE A 1 145 ? 175.250 34.322 4.198 1.00 39.55 145 PHE A N 1
ATOM 1131 C CA . PHE A 1 145 ? 175.174 35.775 4.168 1.00 38.88 145 PHE A CA 1
ATOM 1132 C C . PHE A 1 145 ? 173.811 36.341 3.915 1.00 37.52 145 PHE A C 1
ATOM 1133 O O . PHE A 1 145 ? 173.675 37.486 3.505 1.00 38.88 145 PHE A O 1
ATOM 1141 N N . VAL A 1 146 ? 172.796 35.540 4.168 1.00 37.01 146 VAL A N 1
ATOM 1142 C CA . VAL A 1 146 ? 171.437 35.997 3.986 1.00 38.02 146 VAL A CA 1
ATOM 1143 C C . VAL A 1 146 ? 170.799 36.009 5.369 1.00 39.09 146 VAL A C 1
ATOM 1144 O O . VAL A 1 146 ? 170.887 35.031 6.112 1.00 41.16 146 VAL A O 1
ATOM 1148 N N . VAL A 1 147 ? 170.175 37.114 5.740 1.00 39.53 147 VAL A N 1
ATOM 1149 C CA . VAL A 1 147 ? 169.565 37.171 7.054 1.00 40.73 147 VAL A CA 1
ATOM 1150 C C . VAL A 1 147 ? 168.065 37.308 6.969 1.00 42.97 147 VAL A C 1
ATOM 1151 O O . VAL A 1 147 ? 167.520 37.727 5.948 1.00 43.00 147 VAL A O 1
ATOM 1155 N N . PRO A 1 148 ? 167.369 36.924 8.047 1.00 45.08 148 PRO A N 1
ATOM 1156 C CA . PRO A 1 148 ? 165.912 37.025 8.074 1.00 44.95 148 PRO A CA 1
ATOM 1157 C C . PRO A 1 148 ? 165.584 38.468 8.445 1.00 45.87 148 PRO A C 1
ATOM 1158 O O . PRO A 1 148 ? 166.311 39.098 9.204 1.00 46.44 148 PRO A O 1
ATOM 1162 N N . ILE A 1 149 ? 164.507 39.008 7.904 1.00 46.84 149 ILE A N 1
ATOM 1163 C CA . ILE A 1 149 ? 164.154 40.368 8.248 1.00 47.76 149 ILE A CA 1
ATOM 1164 C C . ILE A 1 149 ? 163.044 40.298 9.284 1.00 48.03 149 ILE A C 1
ATOM 1165 O O . ILE A 1 149 ? 161.983 39.733 9.023 1.00 48.10 149 ILE A O 1
ATOM 1170 N N . PRO A 1 150 ? 163.284 40.837 10.488 1.00 48.10 150 PRO A N 1
ATOM 1171 C CA . PRO A 1 150 ? 162.262 40.813 11.534 1.00 49.06 150 PRO A CA 1
ATOM 1172 C C . PRO A 1 150 ? 160.920 41.241 10.952 1.00 51.14 150 PRO A C 1
ATOM 1173 O O . PRO A 1 150 ? 160.818 42.283 10.296 1.00 52.50 150 PRO A O 1
ATOM 1177 N N . GLU A 1 151 ? 159.896 40.428 11.180 1.00 52.77 151 GLU A N 1
ATOM 1178 C CA . GLU A 1 151 ? 158.565 40.713 10.658 1.00 54.55 151 GLU A CA 1
ATOM 1179 C C . GLU A 1 151 ? 158.102 42.158 10.774 1.00 53.09 151 GLU A C 1
ATOM 1180 O O . GLU A 1 151 ? 157.406 42.638 9.889 1.00 51.49 151 GLU A O 1
ATOM 1186 N N . ASN A 1 152 ? 158.489 42.859 11.841 1.00 52.62 152 ASN A N 1
ATOM 1187 C CA . ASN A 1 152 ? 158.019 44.232 12.035 1.00 52.78 152 ASN A CA 1
ATOM 1188 C C . ASN A 1 152 ? 158.849 45.408 11.525 1.00 52.98 152 ASN A C 1
ATOM 1189 O O . ASN A 1 152 ? 158.703 46.524 12.031 1.00 54.26 152 ASN A O 1
ATOM 1194 N N . ILE A 1 153 ? 159.710 45.187 10.539 1.00 52.24 153 ILE A N 1
ATOM 1195 C CA . ILE A 1 153 ? 160.491 46.297 9.999 1.00 50.34 153 ILE A CA 1
ATOM 1196 C C . ILE A 1 153 ? 160.130 46.516 8.540 1.00 49.88 153 ILE A C 1
ATOM 1197 O O . ILE A 1 153 ? 160.357 45.662 7.694 1.00 50.52 153 ILE A O 1
ATOM 1202 N N . PRO A 1 154 ? 159.554 47.668 8.224 1.00 49.36 154 PRO A N 1
ATOM 1203 C CA . PRO A 1 154 ? 159.192 47.928 6.832 1.00 49.76 154 PRO A CA 1
ATOM 1204 C C . PRO A 1 154 ? 160.408 47.689 5.934 1.00 50.01 154 PRO A C 1
ATOM 1205 O O . PRO A 1 154 ? 161.498 48.175 6.233 1.00 51.53 154 PRO A O 1
ATOM 1209 N N . SER A 1 155 ? 160.238 46.953 4.842 1.00 48.66 155 SER A N 1
ATOM 1210 C CA . SER A 1 155 ? 161.364 46.698 3.948 1.00 47.95 155 SER A CA 1
ATOM 1211 C C . SER A 1 155 ? 162.218 47.916 3.598 1.00 47.62 155 SER A C 1
ATOM 1212 O O . SER A 1 155 ? 163.445 47.840 3.634 1.00 47.73 155 SER A O 1
ATOM 1215 N N . HIS A 1 156 ? 161.584 49.035 3.268 1.00 47.64 156 HIS A N 1
ATOM 1216 C CA . HIS A 1 156 ? 162.335 50.230 2.902 1.00 48.53 156 HIS A CA 1
ATOM 1217 C C . HIS A 1 156 ? 163.123 50.827 4.068 1.00 48.88 156 HIS A C 1
ATOM 1218 O O . HIS A 1 156 ? 163.969 51.707 3.876 1.00 49.03 156 HIS A O 1
ATOM 1225 N N . LEU A 1 157 ? 162.850 50.337 5.273 1.00 48.88 157 LEU A N 1
ATOM 1226 C CA . LEU A 1 157 ? 163.546 50.801 6.476 1.00 48.46 157 LEU A CA 1
ATOM 1227 C C . LEU A 1 157 ? 164.507 49.736 7.000 1.00 46.94 157 LEU A C 1
ATOM 1228 O O . LEU A 1 157 ? 165.336 49.997 7.871 1.00 46.78 157 LEU A O 1
ATOM 1233 N N . ALA A 1 158 ? 164.387 48.529 6.464 1.00 45.47 158 ALA A N 1
ATOM 1234 C CA . ALA A 1 158 ? 165.245 47.436 6.880 1.00 43.91 158 ALA A CA 1
ATOM 1235 C C . ALA A 1 158 ? 166.496 47.420 6.020 1.00 42.86 158 ALA A C 1
ATOM 1236 O O . ALA A 1 158 ? 167.612 47.300 6.524 1.00 42.55 158 ALA A O 1
ATOM 1238 N N . ALA A 1 159 ? 166.289 47.565 4.715 1.00 40.54 159 ALA A N 1
ATOM 1239 C CA . ALA A 1 159 ? 167.365 47.533 3.737 1.00 37.53 159 ALA A CA 1
ATOM 1240 C C . ALA A 1 159 ? 168.658 48.255 4.098 1.00 35.40 159 ALA A C 1
ATOM 1241 O O . ALA A 1 159 ? 169.704 47.633 4.199 1.00 36.53 159 ALA A O 1
ATOM 1243 N N . PRO A 1 160 ? 168.609 49.572 4.307 1.00 33.45 160 PRO A N 1
ATOM 1244 C CA . PRO A 1 160 ? 169.821 50.320 4.647 1.00 32.47 160 PRO A CA 1
ATOM 1245 C C . PRO A 1 160 ? 170.642 49.746 5.786 1.00 32.78 160 PRO A C 1
ATOM 1246 O O . PRO A 1 160 ? 171.864 49.852 5.795 1.00 32.30 160 PRO A O 1
ATOM 1250 N N . LEU A 1 161 ? 169.967 49.151 6.759 1.00 33.97 161 LE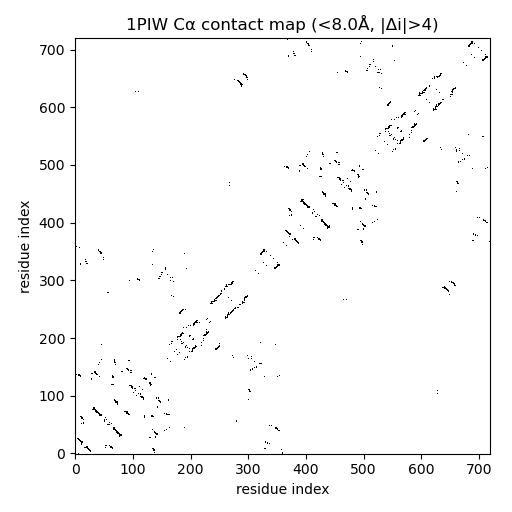U A N 1
ATOM 1251 C CA . LEU A 1 161 ? 170.650 48.568 7.911 1.00 33.11 161 LEU A CA 1
ATOM 1252 C C . LEU A 1 161 ? 171.635 47.516 7.449 1.00 32.55 161 LEU A C 1
ATOM 1253 O O . LEU A 1 161 ? 172.710 47.364 8.022 1.00 33.03 161 LEU A O 1
ATOM 1258 N N . LEU A 1 162 ? 171.255 46.805 6.394 1.00 31.13 162 LEU A N 1
ATOM 1259 C CA . LEU A 1 162 ? 172.046 45.725 5.839 1.00 30.66 162 LEU A CA 1
ATOM 1260 C C . LEU A 1 162 ? 173.503 46.028 5.519 1.00 31.76 162 LEU A C 1
ATOM 1261 O O . LEU A 1 162 ? 174.289 45.115 5.288 1.00 31.78 162 LEU A O 1
ATOM 1266 N N . CYS A 1 163 ? 173.864 47.307 5.486 1.00 34.17 163 CYS A N 1
ATOM 1267 C CA . CYS A 1 163 ? 175.255 47.704 5.234 1.00 34.36 163 CYS A CA 1
ATOM 1268 C C . CYS A 1 163 ? 175.610 49.015 5.925 1.00 34.07 163 CYS A C 1
ATOM 1269 O O . CYS A 1 163 ? 176.423 49.050 6.855 1.00 33.82 163 CYS A O 1
ATOM 1272 N N . GLY A 1 164 ? 175.011 50.097 5.453 1.00 33.13 164 GLY A N 1
ATOM 1273 C CA . GLY A 1 164 ? 175.280 51.372 6.070 1.00 33.22 164 GLY A CA 1
ATOM 1274 C C . GLY A 1 164 ? 175.106 51.229 7.566 1.00 33.51 164 GLY A C 1
ATOM 1275 O O . GLY A 1 164 ? 175.960 51.667 8.342 1.00 33.29 164 GLY A O 1
ATOM 1276 N N . GLY A 1 165 ? 174.000 50.602 7.970 1.00 33.41 165 GLY A N 1
ATOM 1277 C CA . GLY A 1 165 ? 173.724 50.413 9.385 1.00 31.84 165 GLY A CA 1
ATOM 1278 C C . GLY A 1 165 ? 174.743 49.502 10.043 1.00 31.54 165 GLY A C 1
ATOM 1279 O O . GLY A 1 165 ? 175.471 49.905 10.953 1.00 33.15 165 GLY A O 1
ATOM 1280 N N . LEU A 1 166 ? 174.807 48.262 9.577 1.00 28.84 166 LEU A N 1
ATOM 1281 C CA . LEU A 1 166 ? 175.741 47.305 10.137 1.00 26.12 166 LEU A CA 1
ATOM 1282 C C . LEU A 1 166 ? 177.142 47.889 10.245 1.00 26.56 166 LEU A C 1
ATOM 1283 O O . LEU A 1 166 ? 177.880 47.566 11.168 1.00 27.31 166 LEU A O 1
ATOM 1288 N N . THR A 1 167 ? 177.500 48.759 9.307 1.00 26.82 167 THR A N 1
ATOM 1289 C CA . THR A 1 167 ? 178.830 49.362 9.297 1.00 29.00 167 THR A CA 1
ATOM 1290 C C . THR A 1 167 ? 179.178 50.244 10.502 1.00 28.55 167 THR A C 1
ATOM 1291 O O . THR A 1 167 ? 180.361 50.341 10.870 1.00 27.01 167 THR A O 1
ATOM 1295 N N . VAL A 1 168 ? 178.164 50.876 11.106 1.00 28.32 168 VAL A N 1
ATOM 1296 C CA . VAL A 1 168 ? 178.359 51.719 12.300 1.00 27.67 168 VAL A CA 1
ATOM 1297 C C . VAL A 1 168 ? 178.092 50.862 13.504 1.00 28.37 168 VAL A C 1
ATOM 1298 O O . VAL A 1 168 ? 178.673 51.054 14.569 1.00 28.87 168 VAL A O 1
ATOM 1302 N N . TYR A 1 169 ? 177.174 49.923 13.338 1.00 29.55 169 TYR A N 1
ATOM 1303 C CA . TYR A 1 169 ? 176.817 49.067 14.442 1.00 31.17 169 TYR A CA 1
ATOM 1304 C C . TYR A 1 169 ? 177.982 48.232 14.928 1.00 29.21 169 TYR A C 1
ATOM 1305 O O . TYR A 1 169 ? 178.238 48.171 16.121 1.00 27.15 169 TYR A O 1
ATOM 1314 N N . SER A 1 170 ? 178.699 47.606 14.007 1.00 28.84 170 SER A N 1
ATOM 1315 C CA . SER A 1 170 ? 179.824 46.776 14.403 1.00 31.73 170 SER A CA 1
ATOM 1316 C C . SER A 1 170 ? 180.846 47.542 15.250 1.00 33.79 170 SER A C 1
ATOM 1317 O O . SER A 1 170 ? 181.200 47.107 16.349 1.00 34.56 170 SER A O 1
ATOM 1320 N N . PRO A 1 171 ? 181.338 48.690 14.761 1.00 34.74 171 PRO A N 1
ATOM 1321 C CA . PRO A 1 171 ? 182.309 49.414 15.588 1.00 34.98 171 PRO A CA 1
ATOM 1322 C C . PRO A 1 171 ? 181.722 49.893 16.919 1.00 34.62 171 PRO A C 1
ATOM 1323 O O . PRO A 1 171 ? 182.396 49.861 17.956 1.00 34.26 171 PRO A O 1
ATOM 1327 N N . LEU A 1 172 ? 180.465 50.327 16.894 1.00 34.29 172 LEU A N 1
ATOM 1328 C CA . LEU A 1 172 ? 179.829 50.807 18.116 1.00 33.36 172 LEU A CA 1
ATOM 1329 C C . LEU A 1 172 ? 179.826 49.735 19.199 1.00 33.00 172 LEU A C 1
ATOM 1330 O O . LEU A 1 172 ? 180.356 49.963 20.279 1.00 33.47 172 LEU A O 1
ATOM 1335 N N . VAL A 1 173 ? 179.246 48.571 18.910 1.00 32.65 173 VAL A N 1
ATOM 1336 C CA . VAL A 1 173 ? 179.213 47.469 19.873 1.00 33.03 173 VAL A CA 1
ATOM 1337 C C . VAL A 1 173 ? 180.628 47.133 20.314 1.00 34.26 173 VAL A C 1
ATOM 1338 O O . VAL A 1 173 ? 181.013 47.316 21.463 1.00 36.36 173 VAL A O 1
ATOM 1342 N N . ARG A 1 174 ? 181.407 46.631 19.378 1.00 35.35 174 ARG A N 1
ATOM 1343 C CA . ARG A 1 174 ? 182.772 46.269 19.674 1.00 36.24 174 ARG A CA 1
ATOM 1344 C C . ARG A 1 174 ? 183.510 47.291 20.539 1.00 37.93 174 ARG A C 1
ATOM 1345 O O . ARG A 1 174 ? 184.318 46.918 21.372 1.00 39.98 174 ARG A O 1
ATOM 1353 N N . ASN A 1 175 ? 183.227 48.574 20.374 1.00 38.96 175 ASN A N 1
ATOM 1354 C CA . ASN A 1 175 ? 183.950 49.568 21.151 1.00 40.48 175 ASN A CA 1
ATOM 1355 C C . ASN A 1 175 ? 183.249 50.190 22.361 1.00 42.98 175 ASN A C 1
ATOM 1356 O O . ASN A 1 175 ? 183.498 51.345 22.729 1.00 41.70 175 ASN A O 1
ATOM 1361 N N . GLY A 1 176 ? 182.364 49.419 22.977 1.00 45.60 176 GLY A N 1
ATOM 1362 C CA . GLY A 1 176 ? 181.694 49.891 24.175 1.00 48.35 176 GLY A CA 1
ATOM 1363 C C . GLY A 1 176 ? 180.497 50.810 24.091 1.00 49.30 176 GLY A C 1
ATOM 1364 O O . GLY A 1 176 ? 179.987 51.234 25.130 1.00 50.73 176 GLY A O 1
ATOM 1365 N N . CYS A 1 177 ? 180.042 51.146 22.896 1.00 48.78 177 CYS A N 1
ATOM 1366 C CA . CYS A 1 177 ? 178.879 52.008 22.822 1.00 50.01 177 CYS A CA 1
ATOM 1367 C C . CYS A 1 177 ? 177.764 51.344 23.646 1.00 49.85 177 CYS A C 1
ATOM 1368 O O . CYS A 1 177 ? 177.480 50.156 23.486 1.00 49.39 177 CYS A O 1
ATOM 1371 N N . GLY A 1 178 ? 177.158 52.111 24.545 1.00 49.05 178 GLY A N 1
ATOM 1372 C CA . GLY A 1 178 ? 176.092 51.586 25.374 1.00 48.00 178 GLY A CA 1
ATOM 1373 C C . GLY A 1 178 ? 175.823 52.574 26.488 1.00 49.00 178 GLY A C 1
ATOM 1374 O O . GLY A 1 178 ? 176.422 53.651 26.496 1.00 50.24 178 GLY A O 1
ATOM 1375 N N . PRO A 1 179 ? 174.951 52.239 27.458 1.00 48.61 179 PRO A N 1
ATOM 1376 C CA . PRO A 1 179 ? 174.606 53.112 28.584 1.00 47.21 179 PRO A CA 1
ATOM 1377 C C . PRO A 1 179 ? 175.807 53.748 29.236 1.00 46.92 179 PRO A C 1
ATOM 1378 O O . PRO A 1 179 ? 176.843 53.106 29.390 1.00 47.50 179 PRO A O 1
ATOM 1382 N N . GLY A 1 180 ? 175.665 55.015 29.605 1.00 46.39 180 GLY A N 1
ATOM 1383 C CA . GLY A 1 180 ? 176.739 55.713 30.285 1.00 46.06 180 GLY A CA 1
ATOM 1384 C C . GLY A 1 180 ? 177.936 56.202 29.497 1.00 46.00 180 GLY A C 1
ATOM 1385 O O . GLY A 1 180 ? 178.757 56.940 30.040 1.00 46.17 180 GLY A O 1
ATOM 1386 N N . LYS A 1 181 ? 178.052 55.815 28.231 1.00 46.08 181 LYS A N 1
ATOM 1387 C CA . LYS A 1 181 ? 179.191 56.250 27.422 1.00 45.45 181 LYS A CA 1
ATOM 1388 C C . LYS A 1 181 ? 178.860 57.513 26.632 1.00 44.15 181 LYS A C 1
ATOM 1389 O O . LYS A 1 181 ? 177.692 57.847 26.447 1.00 43.64 181 LYS A O 1
ATOM 1395 N N . LYS A 1 182 ? 179.893 58.208 26.166 1.00 43.84 182 LYS A N 1
ATOM 1396 C CA . LYS A 1 182 ? 179.710 59.430 25.389 1.00 45.91 182 LYS A CA 1
ATOM 1397 C C . LYS A 1 182 ? 180.234 59.273 23.961 1.00 46.04 182 LYS A C 1
ATOM 1398 O O . LYS A 1 182 ? 181.390 59.595 23.679 1.00 45.91 182 LYS A O 1
ATOM 1404 N N . VAL A 1 183 ? 179.361 58.794 23.072 1.00 46.01 183 VAL A N 1
ATOM 1405 C CA . VAL A 1 183 ? 179.680 58.547 21.661 1.00 46.15 183 VAL A CA 1
ATOM 1406 C C . VAL A 1 183 ? 179.580 59.759 20.718 1.00 46.56 183 VAL A C 1
ATOM 1407 O O . VAL A 1 183 ? 178.734 60.649 20.897 1.00 46.53 183 VAL A O 1
ATOM 1411 N N . GLY A 1 184 ? 180.436 59.762 19.698 1.00 45.26 184 GLY A N 1
ATOM 1412 C CA . GLY A 1 184 ? 180.442 60.840 18.727 1.00 45.21 184 GLY A CA 1
ATOM 1413 C C . GLY A 1 184 ? 180.356 60.343 17.295 1.00 44.77 184 GLY A C 1
ATOM 1414 O O . GLY A 1 184 ? 181.022 59.377 16.928 1.00 46.20 184 GLY A O 1
ATOM 1415 N N . ILE A 1 185 ? 179.539 61.008 16.483 1.00 43.72 185 ILE A N 1
ATOM 1416 C CA . ILE A 1 185 ? 179.357 60.641 15.078 1.00 42.50 185 ILE A CA 1
ATOM 1417 C C . ILE A 1 185 ? 179.876 61.737 14.129 1.00 41.45 185 ILE A C 1
ATOM 1418 O O . ILE A 1 185 ? 179.345 62.851 14.094 1.00 40.82 185 ILE A O 1
ATOM 1423 N N . VAL A 1 186 ? 180.914 61.427 13.362 1.00 40.32 186 VAL A N 1
ATOM 1424 C CA . VAL A 1 186 ? 181.455 62.401 12.421 1.00 39.71 186 VAL A CA 1
ATOM 1425 C C . VAL A 1 186 ? 180.881 62.150 11.029 1.00 39.34 186 VAL A C 1
ATOM 1426 O O . VAL A 1 186 ? 181.005 61.057 10.489 1.00 39.13 186 VAL A O 1
ATOM 1430 N N . GLY A 1 187 ? 180.227 63.174 10.477 1.00 39.72 187 GLY A N 1
ATOM 1431 C CA . GLY A 1 187 ? 179.620 63.082 9.159 1.00 40.00 187 GLY A CA 1
ATOM 1432 C C . GLY A 1 187 ? 178.189 62.572 9.182 1.00 39.49 187 GLY A C 1
ATOM 1433 O O . GLY A 1 187 ? 177.970 61.370 9.109 1.00 40.68 187 GLY A O 1
ATOM 1434 N N . LEU A 1 188 ? 177.209 63.469 9.272 1.00 38.78 188 LEU A N 1
ATOM 1435 C CA . LEU A 1 188 ? 175.818 63.036 9.310 1.00 37.36 188 LEU A CA 1
ATOM 1436 C C . LEU A 1 188 ? 175.250 62.648 7.949 1.00 36.99 188 LEU A C 1
ATOM 1437 O O . LEU A 1 188 ? 174.214 63.149 7.523 1.00 34.98 188 LEU A O 1
ATOM 1442 N N . GLY A 1 189 ? 175.926 61.740 7.268 1.00 37.56 189 GLY A N 1
ATOM 1443 C CA . GLY A 1 189 ? 175.428 61.308 5.983 1.00 39.74 189 GLY A CA 1
ATOM 1444 C C . GLY A 1 189 ? 174.475 60.147 6.157 1.00 39.94 189 GLY A C 1
ATOM 1445 O O . GLY A 1 189 ? 173.752 60.071 7.152 1.00 39.20 189 GLY A O 1
ATOM 1446 N N . GLY A 1 190 ? 174.480 59.244 5.179 1.00 40.65 190 GLY A N 1
ATOM 1447 C CA . GLY A 1 190 ? 173.620 58.081 5.226 1.00 39.13 190 GLY A CA 1
ATOM 1448 C C . GLY A 1 190 ? 173.948 57.219 6.424 1.00 38.54 190 GLY A C 1
ATOM 1449 O O . GLY A 1 190 ? 173.067 56.903 7.216 1.00 40.11 190 GLY A O 1
ATOM 1450 N N . ILE A 1 191 ? 175.212 56.845 6.575 1.00 37.05 191 ILE A N 1
ATOM 1451 C CA . ILE A 1 191 ? 175.606 56.006 7.699 1.00 36.17 191 ILE A CA 1
ATOM 1452 C C . ILE A 1 191 ? 175.514 56.767 9.015 1.00 36.26 191 ILE A C 1
ATOM 1453 O O . ILE A 1 191 ? 175.006 56.250 10.010 1.00 35.52 191 ILE A O 1
ATOM 1458 N N . GLY A 1 192 ? 176.000 58.001 9.002 1.00 36.53 192 GLY A N 1
ATOM 1459 C CA . GLY A 1 192 ? 175.976 58.825 10.193 1.00 36.97 192 GLY A CA 1
ATOM 1460 C C . GLY A 1 192 ? 174.655 58.869 10.940 1.00 37.79 192 GLY A C 1
ATOM 1461 O O . GLY A 1 192 ? 174.623 58.675 12.163 1.00 37.73 192 GLY A O 1
ATOM 1462 N N . SER A 1 193 ? 173.564 59.135 10.227 1.00 37.56 193 SER A N 1
ATOM 1463 C CA . SER A 1 193 ? 172.259 59.200 10.875 1.00 37.73 193 SER A CA 1
ATOM 1464 C C . SER A 1 193 ? 171.911 57.853 11.503 1.00 38.01 193 SER A C 1
ATOM 1465 O O . SER A 1 193 ? 171.564 57.776 12.680 1.00 38.28 193 SER A O 1
ATOM 1468 N N . MET A 1 194 ? 172.009 56.785 10.724 1.00 37.99 194 MET A N 1
ATOM 1469 C CA . MET A 1 194 ? 171.718 55.465 11.256 1.00 38.15 194 MET A CA 1
ATOM 1470 C C . MET A 1 194 ? 172.602 55.275 12.480 1.00 38.07 194 MET A C 1
ATOM 1471 O O . MET A 1 194 ? 172.175 54.729 13.499 1.00 37.90 194 MET A O 1
ATOM 1476 N N . GLY A 1 195 ? 173.839 55.749 12.365 1.00 37.41 195 GLY A N 1
ATOM 1477 C CA . GLY A 1 195 ? 174.783 55.635 13.456 1.00 36.50 195 GLY A CA 1
ATOM 1478 C C . GLY A 1 195 ? 174.404 56.511 14.629 1.00 35.14 195 GLY A C 1
ATOM 1479 O O . GLY A 1 195 ? 174.857 56.292 15.746 1.00 34.63 195 GLY A O 1
ATOM 1480 N N . THR A 1 196 ? 173.592 57.528 14.374 1.00 34.68 196 THR A N 1
ATOM 1481 C CA . THR A 1 196 ? 173.154 58.402 15.447 1.00 33.45 196 THR A CA 1
ATOM 1482 C C . THR A 1 196 ? 171.995 57.709 16.143 1.00 33.29 196 THR A C 1
ATOM 1483 O O . THR A 1 196 ? 171.984 57.573 17.364 1.00 33.07 196 THR A O 1
ATOM 1487 N N . LEU A 1 197 ? 171.033 57.248 15.353 1.00 33.52 197 LEU A N 1
ATOM 1488 C CA . LEU A 1 197 ? 169.882 56.544 15.897 1.00 34.04 197 LEU A CA 1
ATOM 1489 C C . LEU A 1 197 ? 170.366 55.346 16.679 1.00 34.89 197 LEU A C 1
ATOM 1490 O O . LEU A 1 197 ? 170.211 55.282 17.893 1.00 35.89 197 LEU A O 1
ATOM 1495 N N . ILE A 1 198 ? 170.959 54.401 15.964 1.00 36.00 198 ILE A N 1
ATOM 1496 C CA . ILE A 1 198 ? 171.471 53.187 16.568 1.00 36.44 198 ILE A CA 1
ATOM 1497 C C . ILE A 1 198 ? 172.287 53.501 17.818 1.00 36.47 198 ILE A C 1
ATOM 1498 O O . ILE A 1 198 ? 172.274 52.739 18.785 1.00 36.07 198 ILE A O 1
ATOM 1503 N N . SER A 1 199 ? 172.982 54.632 17.804 1.00 36.65 199 SER A N 1
ATOM 1504 C CA . SER A 1 199 ? 173.796 55.027 18.943 1.00 37.48 199 SER A CA 1
ATOM 1505 C C . SER A 1 199 ? 172.903 55.142 20.165 1.00 39.03 199 SER A C 1
ATOM 1506 O O . SER A 1 199 ? 173.138 54.519 21.206 1.00 39.28 199 SER A O 1
ATOM 1509 N N . LYS A 1 200 ? 171.866 55.954 20.015 1.00 40.40 200 LYS A N 1
ATOM 1510 C CA . LYS A 1 200 ? 170.892 56.188 21.066 1.00 40.42 200 LYS A CA 1
ATOM 1511 C C . LYS A 1 200 ? 170.206 54.891 21.501 1.00 40.16 200 LYS A C 1
ATOM 1512 O O . LYS A 1 200 ? 170.138 54.594 22.687 1.00 39.85 200 LYS A O 1
ATOM 1518 N N . ALA A 1 201 ? 169.712 54.124 20.535 1.00 40.95 201 ALA A N 1
ATOM 1519 C CA . ALA A 1 201 ? 169.042 52.852 20.802 1.00 41.29 201 ALA A CA 1
ATOM 1520 C C . ALA A 1 201 ? 169.868 51.988 21.738 1.00 42.26 201 ALA A C 1
ATOM 1521 O O . ALA A 1 201 ? 169.323 51.211 22.510 1.00 41.95 201 ALA A O 1
ATOM 1523 N N . MET A 1 202 ? 171.186 52.114 21.658 1.00 43.98 202 MET A N 1
ATOM 1524 C CA . MET A 1 202 ? 172.057 51.328 22.512 1.00 44.98 202 MET A CA 1
ATOM 1525 C C . MET A 1 202 ? 172.178 51.951 23.889 1.00 46.21 202 MET A C 1
ATOM 1526 O O . MET A 1 202 ? 172.580 51.283 24.841 1.00 47.91 202 MET A O 1
ATOM 1531 N N . GLY A 1 203 ? 171.839 53.234 23.994 1.00 45.46 203 GLY A N 1
ATOM 1532 C CA . GLY A 1 203 ? 171.869 53.881 25.289 1.00 44.76 203 GLY A CA 1
ATOM 1533 C C . GLY A 1 203 ? 172.861 54.984 25.565 1.00 44.87 203 GLY A C 1
ATOM 1534 O O . GLY A 1 203 ? 172.756 55.661 26.584 1.00 46.49 203 GLY A O 1
ATOM 1535 N N . ALA A 1 204 ? 173.822 55.191 24.683 1.00 44.61 204 ALA A N 1
ATOM 1536 C CA . ALA A 1 204 ? 174.814 56.231 24.929 1.00 44.02 204 ALA A CA 1
ATOM 1537 C C . ALA A 1 204 ? 174.293 57.659 24.759 1.00 42.81 204 ALA A C 1
ATOM 1538 O O . ALA A 1 204 ? 173.138 57.883 24.384 1.00 41.51 204 ALA A O 1
ATOM 1540 N N . GLU A 1 205 ? 175.160 58.615 25.073 1.00 41.19 205 GLU A N 1
ATOM 1541 C CA . GLU A 1 205 ? 174.865 60.028 24.915 1.00 41.00 205 GLU A CA 1
ATOM 1542 C C . GLU A 1 205 ? 175.618 60.316 23.623 1.00 42.23 205 GLU A C 1
ATOM 1543 O O . GLU A 1 205 ? 176.849 60.244 23.577 1.00 40.83 205 GLU A O 1
ATOM 1549 N N . THR A 1 206 ? 174.871 60.619 22.568 1.00 43.16 206 THR A N 1
ATOM 1550 C CA . THR A 1 206 ? 175.457 60.851 21.258 1.00 43.76 206 THR A CA 1
ATOM 1551 C C . THR A 1 206 ? 175.654 62.303 20.849 1.00 45.26 206 THR A C 1
ATOM 1552 O O . THR A 1 206 ? 174.798 63.153 21.082 1.00 46.66 206 THR A O 1
ATOM 1556 N N . TYR A 1 207 ? 176.795 62.573 20.230 1.00 45.42 207 TYR A N 1
ATOM 1557 C CA . TYR A 1 207 ? 177.124 63.903 19.747 1.00 46.53 207 TYR A CA 1
ATOM 1558 C C . TYR A 1 207 ? 177.258 63.800 18.232 1.00 48.00 207 TYR A C 1
ATOM 1559 O O . TYR A 1 207 ? 177.979 62.933 17.743 1.00 50.44 207 TYR A O 1
ATOM 1568 N N . VAL A 1 208 ? 176.562 64.643 17.473 1.00 47.24 208 VAL A N 1
ATOM 1569 C CA . VAL A 1 208 ? 176.722 64.590 16.023 1.00 45.17 208 VAL A CA 1
ATOM 1570 C C . VAL A 1 208 ? 177.809 65.598 15.730 1.00 44.61 208 VAL A C 1
ATOM 1571 O O . VAL A 1 208 ? 177.792 66.697 16.266 1.00 44.17 208 VAL A O 1
ATOM 1575 N N . ILE A 1 209 ? 178.769 65.223 14.898 1.00 43.94 209 ILE A N 1
ATOM 1576 C CA . ILE A 1 209 ? 179.869 66.120 14.598 1.00 43.50 209 ILE A CA 1
ATOM 1577 C C . ILE A 1 209 ? 179.991 66.385 13.111 1.00 43.50 209 ILE A C 1
ATOM 1578 O O . ILE A 1 209 ? 180.628 65.628 12.372 1.00 41.90 209 ILE A O 1
ATOM 1583 N N . SER A 1 210 ? 179.376 67.483 12.680 1.00 43.66 210 SER A N 1
ATOM 1584 C CA . SER A 1 210 ? 179.387 67.867 11.274 1.00 42.49 210 SER A CA 1
ATOM 1585 C C . SER A 1 210 ? 180.243 69.105 11.079 1.00 41.56 210 SER A C 1
ATOM 1586 O O . SER A 1 210 ? 180.745 69.675 12.042 1.00 41.92 210 SER A O 1
ATOM 1589 N N . ARG A 1 211 ? 180.423 69.527 9.836 1.00 41.43 211 ARG A N 1
ATOM 1590 C CA . ARG A 1 211 ? 181.223 70.715 9.594 1.00 41.68 211 ARG A CA 1
ATOM 1591 C C . ARG A 1 211 ? 180.382 71.979 9.405 1.00 39.25 211 ARG A C 1
ATOM 1592 O O . ARG A 1 211 ? 180.700 73.014 9.969 1.00 38.66 211 ARG A O 1
ATOM 1600 N N . SER A 1 212 ? 179.309 71.903 8.631 1.00 38.08 212 SER A N 1
ATOM 1601 C CA . SER A 1 212 ? 178.457 73.074 8.453 1.00 38.62 212 SER A CA 1
ATOM 1602 C C . SER A 1 212 ? 177.385 73.010 9.543 1.00 38.12 212 SER A C 1
ATOM 1603 O O . SER A 1 212 ? 177.360 72.069 10.331 1.00 38.09 212 SER A O 1
ATOM 1606 N N . SER A 1 213 ? 176.498 73.996 9.584 1.00 36.74 213 SER A N 1
ATOM 1607 C CA . SER A 1 213 ? 175.446 74.025 10.592 1.00 36.02 213 SER A CA 1
ATOM 1608 C C . SER A 1 213 ? 174.108 73.560 10.034 1.00 35.85 213 SER A C 1
ATOM 1609 O O . SER A 1 213 ? 173.123 73.465 10.769 1.00 33.24 213 SER A O 1
ATOM 1612 N N . ARG A 1 214 ? 174.077 73.263 8.739 1.00 36.61 214 ARG A N 1
ATOM 1613 C CA . ARG A 1 214 ? 172.846 72.838 8.093 1.00 39.83 214 ARG A CA 1
ATOM 1614 C C . ARG A 1 214 ? 172.128 71.699 8.776 1.00 40.36 214 ARG A C 1
ATOM 1615 O O . ARG A 1 214 ? 170.948 71.803 9.097 1.00 40.30 214 ARG A O 1
ATOM 1623 N N . LYS A 1 215 ? 172.843 70.607 8.998 1.00 40.50 215 LYS A N 1
ATOM 1624 C CA . LYS A 1 215 ? 172.242 69.431 9.590 1.00 41.66 215 LYS A CA 1
ATOM 1625 C C . LYS A 1 215 ? 171.900 69.461 11.086 1.00 42.96 215 LYS A C 1
ATOM 1626 O O . LYS A 1 215 ? 171.456 68.452 11.642 1.00 43.39 215 LYS A O 1
ATOM 1632 N N . ARG A 1 216 ? 172.073 70.615 11.727 1.00 43.96 216 ARG A N 1
ATOM 1633 C CA . ARG A 1 216 ? 171.788 70.759 13.156 1.00 43.22 216 ARG A CA 1
ATOM 1634 C C . ARG A 1 216 ? 170.359 70.395 13.533 1.00 42.88 216 ARG A C 1
ATOM 1635 O O . ARG A 1 216 ? 170.143 69.456 14.280 1.00 40.93 216 ARG A O 1
ATOM 1643 N N . GLU A 1 217 ? 169.380 71.131 13.023 1.00 45.37 217 GLU A N 1
ATOM 1644 C CA . GLU A 1 217 ? 167.994 70.829 13.361 1.00 49.23 217 GLU A CA 1
ATOM 1645 C C . GLU A 1 217 ? 167.684 69.343 13.203 1.00 49.69 217 GLU A C 1
ATOM 1646 O O . GLU A 1 217 ? 167.055 68.739 14.068 1.00 51.87 217 GLU A O 1
ATOM 1652 N N . ASP A 1 218 ? 168.122 68.751 12.102 1.00 49.12 218 ASP A N 1
ATOM 1653 C CA . ASP A 1 218 ? 167.869 67.341 11.859 1.00 48.61 218 ASP A CA 1
ATOM 1654 C C . ASP A 1 218 ? 168.473 66.411 12.905 1.00 48.06 218 ASP A C 1
ATOM 1655 O O . ASP A 1 218 ? 167.834 65.460 13.347 1.00 47.38 218 ASP A O 1
ATOM 1660 N N . ALA A 1 219 ? 169.718 66.681 13.280 1.00 47.86 219 ALA A N 1
ATOM 1661 C CA . ALA A 1 219 ? 170.421 65.861 14.256 1.00 48.06 219 ALA A CA 1
ATOM 1662 C C . ALA A 1 219 ? 169.657 65.768 15.570 1.00 48.58 219 ALA A C 1
ATOM 1663 O O . ALA A 1 219 ? 169.494 64.685 16.125 1.00 48.48 219 ALA A O 1
ATOM 1665 N N . MET A 1 220 ? 169.186 66.904 16.070 1.00 49.78 220 MET A N 1
ATOM 1666 C CA . MET A 1 220 ? 168.444 66.903 17.315 1.00 50.00 220 MET A CA 1
ATOM 1667 C C . MET A 1 220 ? 167.180 66.083 17.110 1.00 49.87 220 MET A C 1
ATOM 1668 O O . MET A 1 220 ? 166.821 65.286 17.969 1.00 51.67 220 MET A O 1
ATOM 1673 N N . LYS A 1 221 ? 166.516 66.252 15.968 1.00 48.86 221 LYS A N 1
ATOM 1674 C CA . LYS A 1 221 ? 165.300 65.490 15.693 1.00 49.09 221 LYS A CA 1
ATOM 1675 C C . LYS A 1 221 ? 165.551 63.983 15.743 1.00 48.88 221 LYS A C 1
ATOM 1676 O O . LYS A 1 221 ? 164.632 63.194 15.929 1.00 48.50 221 LYS A O 1
ATOM 1682 N N . MET A 1 222 ? 166.799 63.576 15.572 1.00 49.07 222 MET A N 1
ATOM 1683 C CA . MET A 1 222 ? 167.119 62.156 15.616 1.00 49.15 222 MET A CA 1
ATOM 1684 C C . MET A 1 222 ? 167.387 61.692 17.041 1.00 49.13 222 MET A C 1
ATOM 1685 O O . MET A 1 222 ? 167.422 60.489 17.312 1.00 50.61 222 MET A O 1
ATOM 1690 N N . GLY A 1 223 ? 167.588 62.644 17.945 1.00 46.30 223 GLY A N 1
ATOM 1691 C CA . GLY A 1 223 ? 167.844 62.288 19.319 1.00 44.32 223 GLY A CA 1
ATOM 1692 C C . GLY A 1 223 ? 169.251 62.641 19.723 1.00 44.26 223 GLY A C 1
ATOM 1693 O O . GLY A 1 223 ? 169.729 62.219 20.766 1.00 45.56 223 GLY A O 1
ATOM 1694 N N . ALA A 1 224 ? 169.937 63.411 18.901 1.00 43.96 224 ALA A N 1
ATOM 1695 C CA . ALA A 1 224 ? 171.289 63.785 19.264 1.00 45.01 224 ALA A CA 1
ATOM 1696 C C . ALA A 1 224 ? 171.224 64.521 20.594 1.00 45.14 224 ALA A C 1
ATOM 1697 O O . ALA A 1 224 ? 170.326 65.332 20.806 1.00 45.51 224 ALA A O 1
ATOM 1699 N N . ASP A 1 225 ? 172.161 64.221 21.492 1.00 46.13 225 ASP A N 1
ATOM 1700 C CA . ASP A 1 225 ? 172.224 64.877 22.799 1.00 46.38 225 ASP A CA 1
ATOM 1701 C C . ASP A 1 225 ? 172.932 66.210 22.659 1.00 46.93 225 ASP A C 1
ATOM 1702 O O . ASP A 1 225 ? 172.913 67.051 23.557 1.00 46.36 225 ASP A O 1
ATOM 1707 N N . HIS A 1 226 ? 173.587 66.380 21.523 1.00 47.69 226 HIS A N 1
ATOM 1708 C CA . HIS A 1 226 ? 174.257 67.617 21.229 1.00 47.93 226 HIS A CA 1
ATOM 1709 C C . HIS A 1 226 ? 174.829 67.604 19.835 1.00 47.15 226 HIS A C 1
ATOM 1710 O O . HIS A 1 226 ? 175.055 66.536 19.266 1.00 46.96 226 HIS A O 1
ATOM 1717 N N . TYR A 1 227 ? 175.062 68.804 19.304 1.00 46.54 227 TYR A N 1
ATOM 1718 C CA . TYR A 1 227 ? 175.556 69.010 17.945 1.00 45.52 227 TYR A CA 1
ATOM 1719 C C . TYR A 1 227 ? 176.768 69.921 17.903 1.00 44.45 227 TYR A C 1
ATOM 1720 O O . TYR A 1 227 ? 176.867 70.848 18.686 1.00 46.67 227 TYR A O 1
ATOM 1729 N N . ILE A 1 228 ? 177.671 69.670 16.965 1.00 44.11 228 ILE A N 1
ATOM 1730 C CA . ILE A 1 228 ? 178.882 70.465 16.810 1.00 44.90 228 ILE A CA 1
ATOM 1731 C C . ILE A 1 228 ? 179.105 70.745 15.333 1.00 47.48 228 ILE A C 1
ATOM 1732 O O . ILE A 1 228 ? 178.874 69.874 14.491 1.00 48.68 228 ILE A O 1
ATOM 1737 N N . ALA A 1 229 ? 179.565 71.951 15.014 1.00 49.41 229 ALA A N 1
ATOM 1738 C CA . ALA A 1 229 ? 179.827 72.315 13.625 1.00 50.66 229 ALA A CA 1
ATOM 1739 C C . ALA A 1 229 ? 181.254 72.814 13.462 1.00 52.47 229 ALA A C 1
ATOM 1740 O O . ALA A 1 229 ? 181.548 73.991 13.669 1.00 52.18 229 ALA A O 1
ATOM 1742 N N . THR A 1 230 ? 182.128 71.883 13.092 1.00 54.75 230 THR A N 1
ATOM 1743 C CA . THR A 1 230 ? 183.548 72.128 12.874 1.00 55.36 230 THR A CA 1
ATOM 1744 C C . THR A 1 230 ? 183.905 73.511 12.363 1.00 54.66 230 THR A C 1
ATOM 1745 O O . THR A 1 230 ? 184.685 74.225 12.996 1.00 54.72 230 THR A O 1
ATOM 1749 N N . LEU A 1 231 ? 183.343 73.881 11.216 1.00 54.80 231 LEU A N 1
ATOM 1750 C CA . LEU A 1 231 ? 183.628 75.182 10.613 1.00 54.70 231 LEU A CA 1
ATOM 1751 C C . LEU A 1 231 ? 183.335 76.348 11.546 1.00 54.87 231 LEU A C 1
ATOM 1752 O O . LEU A 1 231 ? 183.867 77.438 11.359 1.00 55.83 231 LEU A O 1
ATOM 1757 N N . GLU A 1 232 ? 182.516 76.110 12.564 1.00 54.54 232 GLU A N 1
ATOM 1758 C CA . GLU A 1 232 ? 182.153 77.157 13.508 1.00 54.45 232 GLU A CA 1
ATOM 1759 C C . GLU A 1 232 ? 182.868 77.076 14.845 1.00 55.48 232 GLU A C 1
ATOM 1760 O O . GLU A 1 232 ? 182.563 77.863 15.748 1.00 55.49 232 GLU A O 1
ATOM 1766 N N . GLU A 1 233 ? 183.821 76.152 14.975 1.00 56.31 233 GLU A N 1
ATOM 1767 C CA . GLU A 1 233 ? 184.517 75.964 16.250 1.00 56.41 233 GLU A CA 1
ATOM 1768 C C . GLU A 1 233 ? 185.978 76.388 16.374 1.00 57.45 233 GLU A C 1
ATOM 1769 O O . GLU A 1 233 ? 186.448 76.661 17.483 1.00 57.94 233 GLU A O 1
ATOM 1775 N N . GLY A 1 234 ? 186.704 76.434 15.264 1.00 57.93 234 GLY A N 1
ATOM 1776 C CA . GLY A 1 234 ? 188.095 76.862 15.330 1.00 60.01 234 GLY A CA 1
ATOM 1777 C C . GLY A 1 234 ? 189.053 75.890 15.992 1.00 61.63 234 GLY A C 1
ATOM 1778 O O . GLY A 1 234 ? 190.267 75.988 15.822 1.00 61.54 234 GLY A O 1
ATOM 1779 N N . ASP A 1 235 ? 188.497 74.963 16.763 1.00 63.40 235 ASP A N 1
ATOM 1780 C CA . ASP A 1 235 ? 189.255 73.924 17.455 1.00 63.38 235 ASP A CA 1
ATOM 1781 C C . ASP A 1 235 ? 188.315 73.301 18.469 1.00 62.39 235 ASP A C 1
ATOM 1782 O O . ASP A 1 235 ? 188.345 73.628 19.661 1.00 62.01 235 ASP A O 1
ATOM 1787 N N . TRP A 1 236 ? 187.460 72.414 17.978 1.00 60.41 236 TRP A N 1
ATOM 1788 C CA . TRP A 1 236 ? 186.503 71.752 18.839 1.00 59.68 236 TRP A CA 1
ATOM 1789 C C . TRP A 1 236 ? 187.203 70.732 19.718 1.00 59.99 236 TRP A C 1
ATOM 1790 O O . TRP A 1 236 ? 186.715 70.401 20.797 1.00 59.27 236 TRP A O 1
ATOM 1801 N N . GLY A 1 237 ? 188.339 70.222 19.249 1.00 60.48 237 GLY A N 1
ATOM 1802 C CA . GLY A 1 237 ? 189.078 69.262 20.048 1.00 61.57 237 GLY A CA 1
ATOM 1803 C C . GLY A 1 237 ? 189.419 69.957 21.350 1.00 61.96 237 GLY A C 1
ATOM 1804 O O . GLY A 1 237 ? 189.231 69.422 22.442 1.00 62.10 237 GLY A O 1
ATOM 1805 N N . GLU A 1 238 ? 189.914 71.179 21.208 1.00 62.63 238 GLU A N 1
ATOM 1806 C CA . GLU A 1 238 ? 190.289 72.030 22.325 1.00 62.59 238 GLU A CA 1
ATOM 1807 C C . GLU A 1 238 ? 189.071 72.280 23.205 1.00 60.75 238 GLU A C 1
ATOM 1808 O O . GLU A 1 238 ? 189.139 72.159 24.427 1.00 58.57 238 GLU A O 1
ATOM 1814 N N . LYS A 1 239 ? 187.951 72.612 22.568 1.00 59.98 239 LYS A N 1
ATOM 1815 C CA . LYS A 1 239 ? 186.720 72.909 23.290 1.00 59.43 239 LYS A CA 1
ATOM 1816 C C . LYS A 1 239 ? 186.005 71.736 23.950 1.00 58.07 239 LYS A C 1
ATOM 1817 O O . LYS A 1 239 ? 185.500 71.877 25.061 1.00 57.47 239 LYS A O 1
ATOM 1823 N N . TYR A 1 240 ? 185.937 70.591 23.276 1.00 57.55 240 TYR A N 1
ATOM 1824 C CA . TYR A 1 240 ? 185.261 69.427 23.853 1.00 55.49 240 TYR A CA 1
ATOM 1825 C C . TYR A 1 240 ? 186.234 68.458 24.507 1.00 55.74 240 TYR A C 1
ATOM 1826 O O . TYR A 1 240 ? 185.895 67.321 24.839 1.00 55.52 240 TYR A O 1
ATOM 1835 N N . PHE A 1 241 ? 187.446 68.956 24.709 1.00 55.37 241 PHE A N 1
ATOM 1836 C CA . PHE A 1 241 ? 188.526 68.230 25.350 1.00 54.81 241 PHE A CA 1
ATOM 1837 C C . PHE A 1 241 ? 188.023 67.182 26.351 1.00 54.68 241 PHE A C 1
ATOM 1838 O O . PHE A 1 241 ? 187.080 67.434 27.099 1.00 54.72 241 PHE A O 1
ATOM 1846 N N . ASP A 1 242 ? 188.659 66.011 26.338 1.00 54.92 242 ASP A N 1
ATOM 1847 C CA . ASP A 1 242 ? 188.360 64.895 27.245 1.00 55.23 242 ASP A CA 1
ATOM 1848 C C . ASP A 1 242 ? 186.877 64.590 27.499 1.00 55.04 242 ASP A C 1
ATOM 1849 O O . ASP A 1 242 ? 186.438 64.525 28.651 1.00 54.80 242 ASP A O 1
ATOM 1854 N N . THR A 1 243 ? 186.111 64.368 26.435 1.00 54.40 243 THR A N 1
ATOM 1855 C CA . THR A 1 243 ? 184.687 64.075 26.594 1.00 53.02 243 THR A CA 1
ATOM 1856 C C . THR A 1 243 ? 184.185 62.759 25.979 1.00 50.47 243 THR A C 1
ATOM 1857 O O . THR A 1 243 ? 183.315 62.095 26.547 1.00 48.65 243 THR A O 1
ATOM 1861 N N . PHE A 1 244 ? 184.742 62.389 24.828 1.00 48.78 244 PHE A N 1
ATOM 1862 C CA . PHE A 1 244 ? 184.320 61.192 24.097 1.00 47.22 244 PHE A CA 1
ATOM 1863 C C . PHE A 1 244 ? 184.988 59.866 24.398 1.00 46.31 244 PHE A C 1
ATOM 1864 O O . PHE A 1 244 ? 186.211 59.776 24.491 1.00 46.59 244 PHE A O 1
ATOM 1872 N N . ASP A 1 245 ? 184.166 58.831 24.521 1.00 45.34 245 ASP A N 1
ATOM 1873 C CA . ASP A 1 245 ? 184.666 57.487 24.756 1.00 45.94 245 ASP A CA 1
ATOM 1874 C C . ASP A 1 245 ? 185.012 56.883 23.406 1.00 46.73 245 ASP A C 1
ATOM 1875 O O . ASP A 1 245 ? 186.066 56.269 23.228 1.00 49.15 245 ASP A O 1
ATOM 1880 N N . LEU A 1 246 ? 184.107 57.075 22.453 1.00 45.28 246 LEU A N 1
ATOM 1881 C CA . LEU A 1 246 ? 184.258 56.531 21.116 1.00 42.25 246 LEU A CA 1
ATOM 1882 C C . LEU A 1 246 ? 183.735 57.498 20.061 1.00 41.30 246 LEU A C 1
ATOM 1883 O O . LEU A 1 246 ? 182.715 58.150 20.264 1.00 41.90 246 LEU A O 1
ATOM 1888 N N . ILE A 1 247 ? 184.442 57.592 18.941 1.00 39.37 247 ILE A N 1
ATOM 1889 C CA . ILE A 1 247 ? 184.024 58.446 17.838 1.00 39.18 247 ILE A CA 1
ATOM 1890 C C . ILE A 1 247 ? 184.118 57.612 16.568 1.00 41.05 247 ILE A C 1
ATOM 1891 O O . ILE A 1 247 ? 185.139 56.970 16.317 1.00 42.21 247 ILE A O 1
ATOM 1896 N N . VAL A 1 248 ? 183.052 57.611 15.776 1.00 41.20 248 VAL A N 1
ATOM 1897 C CA . VAL A 1 248 ? 183.034 56.854 14.533 1.00 42.36 248 VAL A CA 1
ATOM 1898 C C . VAL A 1 248 ? 183.010 57.845 13.382 1.00 45.10 248 VAL A C 1
ATOM 1899 O O . VAL A 1 248 ? 182.132 58.700 13.318 1.00 46.96 248 VAL A O 1
ATOM 1903 N N . VAL A 1 249 ? 183.983 57.742 12.482 1.00 47.26 249 VAL A N 1
ATOM 1904 C CA . VAL A 1 249 ? 184.046 58.639 11.336 1.00 48.22 249 VAL A CA 1
ATOM 1905 C C . VAL A 1 249 ? 183.356 57.965 10.161 1.00 48.85 249 VAL A C 1
ATOM 1906 O O . VAL A 1 249 ? 183.781 56.904 9.713 1.00 48.24 249 VAL A O 1
ATOM 1910 N N . CYS A 1 250 ? 182.297 58.606 9.671 1.00 49.84 250 CYS A N 1
ATOM 1911 C CA . CYS A 1 250 ? 181.490 58.083 8.583 1.00 50.93 250 CYS A CA 1
ATOM 1912 C C . CYS A 1 250 ? 181.468 58.947 7.342 1.00 49.96 250 CYS A C 1
ATOM 1913 O O . CYS A 1 250 ? 180.605 58.770 6.482 1.00 51.15 250 CYS A O 1
ATOM 1916 N N . ALA A 1 251 ? 182.410 59.873 7.241 1.00 48.80 251 ALA A N 1
ATOM 1917 C CA . ALA A 1 251 ? 182.474 60.762 6.088 1.00 49.62 251 ALA A CA 1
ATOM 1918 C C . ALA A 1 251 ? 182.774 60.027 4.765 1.00 50.02 251 ALA A C 1
ATOM 1919 O O . ALA A 1 251 ? 183.417 58.977 4.768 1.00 49.76 251 ALA A O 1
ATOM 1921 N N . SER A 1 252 ? 182.294 60.584 3.647 1.00 49.92 252 SER A N 1
ATOM 1922 C CA . SER A 1 252 ? 182.522 60.025 2.302 1.00 49.93 252 SER A CA 1
ATOM 1923 C C . SER A 1 252 ? 183.959 60.287 1.863 1.00 49.51 252 SER A C 1
ATOM 1924 O O . SER A 1 252 ? 184.477 59.628 0.954 1.00 49.09 252 SER A O 1
ATOM 1927 N N . SER A 1 253 ? 184.578 61.280 2.496 1.00 48.71 253 SER A N 1
ATOM 1928 C CA . SER A 1 253 ? 185.953 61.662 2.217 1.00 48.91 253 SER A CA 1
ATOM 1929 C C . SER A 1 253 ? 186.592 62.013 3.557 1.00 50.44 253 SER A C 1
ATOM 1930 O O . SER A 1 253 ? 185.888 62.124 4.568 1.00 51.37 253 SER A O 1
ATOM 1933 N N . LEU A 1 254 ? 187.916 62.168 3.575 1.00 51.54 254 LEU A N 1
ATOM 1934 C CA . LEU A 1 254 ? 188.636 62.482 4.812 1.00 52.33 254 LEU A CA 1
ATOM 1935 C C . LEU A 1 254 ? 189.378 63.808 4.753 1.00 54.65 254 LEU A C 1
ATOM 1936 O O . LEU A 1 254 ? 190.076 64.184 5.705 1.00 54.78 254 LEU A O 1
ATOM 1941 N N . THR A 1 255 ? 189.215 64.507 3.633 1.00 57.52 255 THR A N 1
ATOM 1942 C CA . THR A 1 255 ? 189.864 65.791 3.396 1.00 59.65 255 THR A CA 1
ATOM 1943 C C . THR A 1 255 ? 189.396 66.857 4.392 1.00 61.03 255 THR A C 1
ATOM 1944 O O . THR A 1 255 ? 190.204 67.618 4.920 1.00 61.29 255 THR A O 1
ATOM 1948 N N . ASP A 1 256 ? 188.094 66.915 4.649 1.00 63.19 256 ASP A N 1
ATOM 1949 C CA . ASP A 1 256 ? 187.565 67.875 5.618 1.00 65.09 256 ASP A CA 1
ATOM 1950 C C . ASP A 1 256 ? 187.427 67.184 6.980 1.00 65.27 256 ASP A C 1
ATOM 1951 O O . ASP A 1 256 ? 186.331 67.114 7.537 1.00 65.74 256 ASP A O 1
ATOM 1956 N N . ILE A 1 257 ? 188.536 66.657 7.500 1.00 64.64 257 ILE A N 1
ATOM 1957 C CA . ILE A 1 257 ? 188.543 65.974 8.797 1.00 63.79 257 ILE A CA 1
ATOM 1958 C C . ILE A 1 257 ? 189.916 66.162 9.435 1.00 64.43 257 ILE A C 1
ATOM 1959 O O . ILE A 1 257 ? 190.919 65.681 8.902 1.00 65.89 257 ILE A O 1
ATOM 1964 N N . ASP A 1 258 ? 189.966 66.841 10.578 1.00 63.82 258 ASP A N 1
ATOM 1965 C CA . ASP A 1 258 ? 191.242 67.087 11.232 1.00 63.00 258 ASP A CA 1
ATOM 1966 C C . ASP A 1 258 ? 191.625 66.050 12.279 1.00 63.14 258 ASP A C 1
ATOM 1967 O O . ASP A 1 258 ? 191.240 66.146 13.447 1.00 64.31 258 ASP A O 1
ATOM 1972 N N . PHE A 1 259 ? 192.402 65.062 11.859 1.00 61.61 259 PHE A N 1
ATOM 1973 C CA . PHE A 1 259 ? 192.843 64.026 12.774 1.00 61.38 259 PHE A CA 1
ATOM 1974 C C . PHE A 1 259 ? 194.030 64.478 13.644 1.00 60.78 259 PHE A C 1
ATOM 1975 O O . PHE A 1 259 ? 194.809 63.654 14.134 1.00 59.65 259 PHE A O 1
ATOM 1983 N N . ASN A 1 260 ? 194.154 65.791 13.830 1.00 60.03 260 ASN A N 1
ATOM 1984 C CA . ASN A 1 260 ? 195.220 66.373 14.639 1.00 59.22 260 ASN A CA 1
ATOM 1985 C C . ASN A 1 260 ? 194.563 67.079 15.802 1.00 58.12 260 ASN A C 1
ATOM 1986 O O . ASN A 1 260 ? 195.234 67.580 16.709 1.00 58.00 260 ASN A O 1
ATOM 1991 N N . ILE A 1 261 ? 193.237 67.133 15.751 1.00 56.48 261 ILE A N 1
ATOM 1992 C CA . ILE A 1 261 ? 192.455 67.785 16.788 1.00 53.73 261 ILE A CA 1
ATOM 1993 C C . ILE A 1 261 ? 191.587 66.757 17.488 1.00 51.30 261 ILE A C 1
ATOM 1994 O O . ILE A 1 261 ? 191.619 66.626 18.709 1.00 50.64 261 ILE A O 1
ATOM 1999 N N . MET A 1 262 ? 190.833 66.010 16.693 1.00 48.46 262 MET A N 1
ATOM 2000 C CA . MET A 1 262 ? 189.911 65.019 17.218 1.00 46.79 262 MET A CA 1
ATOM 2001 C C . MET A 1 262 ? 190.347 64.330 18.509 1.00 47.58 262 MET A C 1
ATOM 2002 O O . MET A 1 262 ? 189.563 64.208 19.458 1.00 48.20 262 MET A O 1
ATOM 2007 N N . PRO A 1 263 ? 191.605 63.871 18.571 1.00 47.65 263 PRO A N 1
ATOM 2008 C CA . PRO A 1 263 ? 192.089 63.194 19.779 1.00 47.01 263 PRO A CA 1
ATOM 2009 C C . PRO A 1 263 ? 191.809 63.917 21.102 1.00 46.54 263 PRO A C 1
ATOM 2010 O O . PRO A 1 263 ? 191.447 63.286 22.096 1.00 45.30 263 PRO A O 1
ATOM 2014 N N . LYS A 1 264 ? 191.968 65.238 21.104 1.00 46.74 264 LYS A N 1
ATOM 2015 C CA . LYS A 1 264 ? 191.728 66.053 22.296 1.00 46.26 264 LYS A CA 1
ATOM 2016 C C . LYS A 1 264 ? 190.368 65.800 22.958 1.00 45.72 264 LYS A C 1
ATOM 2017 O O . LYS A 1 264 ? 190.274 65.758 24.184 1.00 46.13 264 LYS A O 1
ATOM 2023 N N . ALA A 1 265 ? 189.315 65.662 22.156 1.00 43.84 265 ALA A N 1
ATOM 2024 C CA . ALA A 1 265 ? 187.983 65.441 22.705 1.00 43.68 265 ALA A CA 1
ATOM 2025 C C . ALA A 1 265 ? 187.817 64.026 23.214 1.00 45.06 265 ALA A C 1
ATOM 2026 O O . ALA A 1 265 ? 186.756 63.674 23.745 1.00 44.86 265 ALA A O 1
ATOM 2028 N N . MET A 1 266 ? 188.864 63.217 23.049 1.00 45.76 266 MET A N 1
ATOM 2029 C CA . MET A 1 266 ? 188.834 61.817 23.470 1.00 44.71 266 MET A CA 1
ATOM 2030 C C . MET A 1 266 ? 189.307 61.603 24.902 1.00 44.45 266 MET A C 1
ATOM 2031 O O . MET A 1 266 ? 190.362 62.099 25.310 1.00 44.85 266 MET A O 1
ATOM 2036 N N . LYS A 1 267 ? 188.515 60.857 25.662 1.00 43.40 267 LYS A N 1
ATOM 2037 C CA . LYS A 1 267 ? 188.859 60.558 27.042 1.00 42.34 267 LYS A CA 1
ATOM 2038 C C . LYS A 1 267 ? 190.113 59.706 27.036 1.00 40.48 267 LYS A C 1
ATOM 2039 O O . LYS A 1 267 ? 190.512 59.180 26.002 1.00 38.44 267 LYS A O 1
ATOM 2045 N N . VAL A 1 268 ? 190.754 59.575 28.186 1.00 40.83 268 VAL A N 1
ATOM 2046 C CA . VAL A 1 268 ? 191.942 58.747 28.233 1.00 40.55 268 VAL A CA 1
ATOM 2047 C C . VAL A 1 268 ? 191.455 57.329 27.997 1.00 38.89 268 VAL A C 1
ATOM 2048 O O . VAL A 1 268 ? 190.630 56.815 28.751 1.00 36.83 268 VAL A O 1
ATOM 2052 N N . GLY A 1 269 ? 191.949 56.719 26.928 1.00 38.38 269 GLY A N 1
ATOM 2053 C CA . GLY A 1 269 ? 191.552 55.368 26.602 1.00 39.30 269 GLY A CA 1
ATOM 2054 C C . GLY A 1 269 ? 190.479 55.392 25.543 1.00 40.57 269 GLY A C 1
ATOM 2055 O O . GLY A 1 269 ? 189.991 54.348 25.109 1.00 41.43 269 GLY A O 1
ATOM 2056 N N . GLY A 1 270 ? 190.110 56.597 25.128 1.00 41.50 270 GLY A N 1
ATOM 2057 C CA . GLY A 1 270 ? 189.083 56.747 24.110 1.00 42.21 270 GLY A CA 1
ATOM 2058 C C . GLY A 1 270 ? 189.527 56.143 22.796 1.00 42.70 270 GLY A C 1
ATOM 2059 O O . GLY A 1 270 ? 190.725 55.927 22.577 1.00 44.12 270 GLY A O 1
ATOM 2060 N N . ARG A 1 271 ? 188.576 55.882 21.908 1.00 41.93 271 ARG A N 1
ATOM 2061 C CA . ARG A 1 271 ? 188.922 55.281 20.634 1.00 42.32 271 ARG A CA 1
ATOM 2062 C C . ARG A 1 271 ? 188.237 55.923 19.439 1.00 41.88 271 ARG A C 1
ATOM 2063 O O . ARG A 1 271 ? 187.035 56.205 19.456 1.00 42.68 271 ARG A O 1
ATOM 2071 N N . ILE A 1 272 ? 189.027 56.131 18.392 1.00 39.85 272 ILE A N 1
ATOM 2072 C CA . ILE A 1 272 ? 188.545 56.705 17.157 1.00 36.87 272 ILE A CA 1
ATOM 2073 C C . ILE A 1 272 ? 188.536 55.592 16.119 1.00 35.93 272 ILE A C 1
ATOM 2074 O O . ILE A 1 272 ? 189.559 54.972 15.841 1.00 36.36 272 ILE A O 1
ATOM 2079 N N . VAL A 1 273 ? 187.361 55.310 15.579 1.00 34.44 273 VAL A N 1
ATOM 2080 C CA . VAL A 1 273 ? 187.228 54.287 14.561 1.00 32.03 273 VAL A CA 1
ATOM 2081 C C . VAL A 1 273 ? 186.596 54.906 13.333 1.00 31.93 273 VAL A C 1
ATOM 2082 O O . VAL A 1 273 ? 185.459 55.362 13.366 1.00 30.87 273 VAL A O 1
ATOM 2086 N N . SER A 1 274 ? 187.362 54.935 12.254 1.00 33.15 274 SER A N 1
ATOM 2087 C CA . SER A 1 274 ? 186.911 55.486 10.995 1.00 33.10 274 SER A CA 1
ATOM 2088 C C . SER A 1 274 ? 186.257 54.361 10.230 1.00 35.16 274 SER A C 1
ATOM 2089 O O . SER A 1 274 ? 186.735 53.225 10.217 1.00 33.73 274 SER A O 1
ATOM 2092 N N . ILE A 1 275 ? 185.155 54.691 9.583 1.00 38.49 275 ILE A N 1
ATOM 2093 C CA . ILE A 1 275 ? 184.384 53.720 8.835 1.00 40.84 275 ILE A CA 1
ATOM 2094 C C . ILE A 1 275 ? 184.478 53.906 7.323 1.00 43.16 275 ILE A C 1
ATOM 2095 O O . ILE A 1 275 ? 184.099 53.019 6.551 1.00 43.30 275 ILE A O 1
ATOM 2100 N N . SER A 1 276 ? 185.030 55.043 6.910 1.00 44.89 276 SER A N 1
ATOM 2101 C CA . SER A 1 276 ? 185.127 55.377 5.499 1.00 47.35 276 SER A CA 1
ATOM 2102 C C . SER A 1 276 ? 186.236 54.785 4.646 1.00 49.05 276 SER A C 1
ATOM 2103 O O . SER A 1 276 ? 187.294 54.370 5.122 1.00 48.26 276 SER A O 1
ATOM 2106 N N . ILE A 1 277 ? 185.947 54.790 3.351 1.00 51.57 277 ILE A N 1
ATOM 2107 C CA . ILE A 1 277 ? 186.825 54.298 2.308 1.00 55.61 277 ILE A CA 1
ATOM 2108 C C . ILE A 1 277 ? 186.700 55.312 1.158 1.00 57.91 277 ILE A C 1
ATOM 2109 O O . ILE A 1 277 ? 185.915 55.133 0.220 1.00 57.26 277 ILE A O 1
ATOM 2114 N N . PRO A 1 278 ? 187.474 56.404 1.231 1.00 60.75 278 PRO A N 1
ATOM 2115 C CA . PRO A 1 278 ? 187.485 57.480 0.237 1.00 63.88 278 PRO A CA 1
ATOM 2116 C C . PRO A 1 278 ? 188.087 57.101 -1.109 1.00 66.66 278 PRO A C 1
ATOM 2117 O O . PRO A 1 278 ? 188.567 55.977 -1.296 1.00 66.50 278 PRO A O 1
ATOM 2121 N N . GLU A 1 279 ? 188.054 58.051 -2.044 1.00 69.33 279 GLU A N 1
ATOM 2122 C CA . GLU A 1 279 ? 188.613 57.820 -3.368 1.00 71.48 279 GLU A CA 1
ATOM 2123 C C . GLU A 1 279 ? 189.981 57.173 -3.158 1.00 71.50 279 GLU A C 1
ATOM 2124 O O . GLU A 1 279 ? 190.650 57.416 -2.149 1.00 71.57 279 GLU A O 1
ATOM 2130 N N . GLN A 1 280 ? 190.382 56.339 -4.106 1.00 70.85 280 GLN A N 1
ATOM 2131 C CA . GLN A 1 280 ? 191.662 55.654 -4.041 1.00 70.83 280 GLN A CA 1
ATOM 2132 C C . GLN A 1 280 ? 192.812 56.632 -3.808 1.00 71.74 280 GLN A C 1
ATOM 2133 O O . GLN A 1 280 ? 193.891 56.237 -3.374 1.00 72.17 280 GLN A O 1
ATOM 2139 N N . HIS A 1 281 ? 192.582 57.908 -4.100 1.00 73.04 281 HIS A N 1
ATOM 2140 C CA . HIS A 1 281 ? 193.618 58.924 -3.931 1.00 74.19 281 HIS A CA 1
ATOM 2141 C C . HIS A 1 281 ? 193.450 59.754 -2.669 1.00 73.50 281 HIS A C 1
ATOM 2142 O O . HIS A 1 281 ? 193.164 60.952 -2.738 1.00 74.96 281 HIS A O 1
ATOM 2149 N N . GLU A 1 282 ? 193.631 59.113 -1.523 1.00 71.59 282 GLU A N 1
ATOM 2150 C CA . GLU A 1 282 ? 193.520 59.785 -0.235 1.00 70.19 282 GLU A CA 1
ATOM 2151 C C . GLU A 1 282 ? 194.143 58.921 0.851 1.00 69.49 282 GLU A C 1
ATOM 2152 O O . GLU A 1 282 ? 194.126 57.688 0.779 1.00 68.49 282 GLU A O 1
ATOM 2158 N N . MET A 1 283 ? 194.683 59.579 1.865 1.00 68.52 283 MET A N 1
ATOM 2159 C CA . MET A 1 283 ? 195.298 58.875 2.977 1.00 68.69 283 MET A CA 1
ATOM 2160 C C . MET A 1 283 ? 194.673 59.328 4.305 1.00 69.59 283 MET A C 1
ATOM 2161 O O . MET A 1 283 ? 193.938 60.319 4.366 1.00 70.24 283 MET A O 1
ATOM 2166 N N . LEU A 1 284 ? 194.941 58.578 5.365 1.00 69.76 284 LEU A N 1
ATOM 2167 C CA . LEU A 1 284 ? 194.447 58.951 6.678 1.00 70.79 284 LEU A CA 1
ATOM 2168 C C . LEU A 1 284 ? 195.678 59.605 7.323 1.00 72.55 284 LEU A C 1
ATOM 2169 O O . LEU A 1 284 ? 196.604 58.914 7.763 1.00 73.50 284 LEU A O 1
ATOM 2174 N N . SER A 1 285 ? 195.702 60.937 7.351 1.00 72.87 285 SER A N 1
ATOM 2175 C CA . SER A 1 285 ? 196.848 61.661 7.898 1.00 72.87 285 SER A CA 1
ATOM 2176 C C . SER A 1 285 ? 196.660 62.372 9.240 1.00 73.27 285 SER A C 1
ATOM 2177 O O . SER A 1 285 ? 195.611 62.969 9.520 1.00 72.03 285 SER A O 1
ATOM 2180 N N . LEU A 1 286 ? 197.709 62.310 10.059 1.00 73.95 286 LEU A N 1
ATOM 2181 C CA . LEU A 1 286 ? 197.715 62.932 11.376 1.00 74.37 286 LEU A CA 1
ATOM 2182 C C . LEU A 1 286 ? 199.094 62.868 12.026 1.00 74.78 286 LEU A C 1
ATOM 2183 O O . LEU A 1 286 ? 199.879 61.954 11.758 1.00 73.64 286 LEU A O 1
ATOM 2188 N N . LYS A 1 287 ? 199.377 63.858 12.872 1.00 75.72 287 LYS A N 1
ATOM 2189 C CA . LYS A 1 287 ? 200.637 63.933 13.604 1.00 76.45 287 LYS A CA 1
ATOM 2190 C C . LYS A 1 287 ? 200.418 63.054 14.829 1.00 76.27 287 LYS A C 1
ATOM 2191 O O . LYS A 1 287 ? 199.720 63.446 15.764 1.00 75.26 287 LYS A O 1
ATOM 2197 N N . PRO A 1 288 ? 201.006 61.845 14.827 1.00 76.48 288 PRO A N 1
ATOM 2198 C CA . PRO A 1 288 ? 200.943 60.809 15.870 1.00 76.34 288 PRO A CA 1
ATOM 2199 C C . PRO A 1 288 ? 201.031 61.285 17.316 1.00 75.60 288 PRO A C 1
ATOM 2200 O O . PRO A 1 288 ? 200.398 60.717 18.210 1.00 74.79 288 PRO A O 1
ATOM 2204 N N . TYR A 1 289 ? 201.826 62.322 17.535 1.00 75.04 289 TYR A N 1
ATOM 2205 C CA . TYR A 1 289 ? 202.004 62.909 18.857 1.00 74.71 289 TYR A CA 1
ATOM 2206 C C . TYR A 1 289 ? 200.690 63.002 19.647 1.00 72.35 289 TYR A C 1
ATOM 2207 O O . TYR A 1 289 ? 200.697 63.041 20.880 1.00 71.49 289 TYR A O 1
ATOM 2216 N N . GLY A 1 290 ? 199.571 63.027 18.924 1.00 69.93 290 GLY A N 1
ATOM 2217 C CA . GLY A 1 290 ? 198.264 63.144 19.550 1.00 66.12 290 GLY A CA 1
ATOM 2218 C C . GLY A 1 290 ? 197.591 61.854 19.980 1.00 63.32 290 GLY A C 1
ATOM 2219 O O . GLY A 1 290 ? 196.780 61.855 20.908 1.00 63.90 290 GLY A O 1
ATOM 2220 N N . LEU A 1 291 ? 197.906 60.750 19.319 1.00 59.92 291 LEU A N 1
ATOM 2221 C CA . LEU A 1 291 ? 197.293 59.481 19.681 1.00 57.22 291 LEU A CA 1
ATOM 2222 C C . LEU A 1 291 ? 197.750 59.073 21.079 1.00 56.70 291 LEU A C 1
ATOM 2223 O O . LEU A 1 291 ? 197.968 57.891 21.356 1.00 57.19 291 LEU A O 1
ATOM 2228 N N . LYS A 1 292 ? 197.897 60.067 21.951 1.00 54.87 292 LYS A N 1
ATOM 2229 C CA . LYS A 1 292 ? 198.330 59.860 23.326 1.00 52.54 292 LYS A CA 1
ATOM 2230 C C . LYS A 1 292 ? 197.149 59.339 24.146 1.00 51.61 292 LYS A C 1
ATOM 2231 O O . LYS A 1 292 ? 196.253 60.108 24.490 1.00 51.88 292 LYS A O 1
ATOM 2237 N N . ALA A 1 293 ? 197.156 58.036 24.442 1.00 49.65 293 ALA A N 1
ATOM 2238 C CA . ALA A 1 293 ? 196.101 57.387 25.223 1.00 47.06 293 ALA A CA 1
ATOM 2239 C C . ALA A 1 293 ? 194.815 57.276 24.429 1.00 46.93 293 ALA A C 1
ATOM 2240 O O . ALA A 1 293 ? 193.769 56.928 24.978 1.00 46.57 293 ALA A O 1
ATOM 2242 N N . VAL A 1 294 ? 194.895 57.601 23.141 1.00 46.63 294 VAL A N 1
ATOM 2243 C CA . VAL A 1 294 ? 193.753 57.519 22.231 1.00 46.65 294 VAL A CA 1
ATOM 2244 C C . VAL A 1 294 ? 194.130 56.557 21.117 1.00 46.19 294 VAL A C 1
ATOM 2245 O O . VAL A 1 294 ? 195.236 56.620 20.592 1.00 45.74 294 VAL A O 1
ATOM 2249 N N . SER A 1 295 ? 193.219 55.667 20.753 1.00 46.10 295 SER A N 1
ATOM 2250 C CA . SER A 1 295 ? 193.516 54.713 19.699 1.00 47.15 295 SER A CA 1
ATOM 2251 C C . SER A 1 295 ? 192.701 54.978 18.451 1.00 47.82 295 SER A C 1
ATOM 2252 O O . SER A 1 295 ? 191.484 55.173 18.523 1.00 49.70 295 SER A O 1
ATOM 2255 N N . ILE A 1 296 ? 193.370 54.990 17.303 1.00 46.36 296 ILE A N 1
ATOM 2256 C CA . ILE A 1 296 ? 192.675 55.196 16.039 1.00 43.92 296 ILE A CA 1
ATOM 2257 C C . ILE A 1 296 ? 192.706 53.875 15.277 1.00 42.03 296 ILE A C 1
ATOM 2258 O O . ILE A 1 296 ? 193.702 53.156 15.320 1.00 41.37 296 ILE A O 1
ATOM 2263 N N . SER A 1 297 ? 191.610 53.547 14.601 1.00 40.70 297 SER A N 1
ATOM 2264 C CA . SER A 1 297 ? 191.541 52.312 13.832 1.00 38.77 297 SER A CA 1
ATOM 2265 C C . SER A 1 297 ? 190.440 52.368 12.785 1.00 37.72 297 SER A C 1
ATOM 2266 O O . SER A 1 297 ? 189.480 53.119 12.919 1.00 37.85 297 SER A O 1
ATOM 2269 N N . TYR A 1 298 ? 190.603 51.548 11.751 1.00 37.09 298 TYR A N 1
ATOM 2270 C CA . TYR A 1 298 ? 189.678 51.434 10.632 1.00 36.64 298 TYR A CA 1
ATOM 2271 C C . TYR A 1 298 ? 188.770 50.214 10.821 1.00 36.19 298 TYR A C 1
ATOM 2272 O O . TYR A 1 298 ? 189.213 49.202 11.346 1.00 37.00 298 TYR A O 1
ATOM 2281 N N . SER A 1 299 ? 187.514 50.294 10.384 1.00 35.77 299 SER A N 1
ATOM 2282 C CA . SER A 1 299 ? 186.597 49.161 10.529 1.00 36.13 299 SER A CA 1
ATOM 2283 C C . SER A 1 299 ? 185.831 48.822 9.255 1.00 37.94 299 SER A C 1
ATOM 2284 O O . SER A 1 299 ? 185.410 49.709 8.509 1.00 40.15 299 SER A O 1
ATOM 2287 N N . ALA A 1 300 ? 185.649 47.528 9.014 1.00 38.92 300 ALA A N 1
ATOM 2288 C CA . ALA A 1 300 ? 184.937 47.038 7.836 1.00 39.24 300 ALA A CA 1
ATOM 2289 C C . ALA A 1 300 ? 183.462 46.901 8.140 1.00 41.35 300 ALA A C 1
ATOM 2290 O O . ALA A 1 300 ? 182.936 47.543 9.063 1.00 45.94 300 ALA A O 1
ATOM 2292 N N . LEU A 1 301 ? 182.786 46.056 7.371 1.00 39.00 301 LEU A N 1
ATOM 2293 C CA . LEU A 1 301 ? 181.369 45.835 7.597 1.00 38.16 301 LEU A CA 1
ATOM 2294 C C . LEU A 1 301 ? 181.308 45.155 8.953 1.00 39.72 301 LEU A C 1
ATOM 2295 O O . LEU A 1 301 ? 182.288 45.140 9.717 1.00 40.85 301 LEU A O 1
ATOM 2300 N N . GLY A 1 302 ? 180.161 44.572 9.255 1.00 39.58 302 GLY A N 1
ATOM 2301 C CA . GLY A 1 302 ? 180.040 43.868 10.510 1.00 37.59 302 GLY A CA 1
ATOM 2302 C C . GLY A 1 302 ? 179.932 42.390 10.221 1.00 35.82 302 GLY A C 1
ATOM 2303 O O . GLY A 1 302 ? 179.913 41.971 9.071 1.00 32.51 302 GLY A O 1
ATOM 2304 N N . SER A 1 303 ? 179.883 41.595 11.278 1.00 37.78 303 SER A N 1
ATOM 2305 C CA . SER A 1 303 ? 179.739 40.156 11.144 1.00 38.80 303 SER A CA 1
ATOM 2306 C C . SER A 1 303 ? 178.252 39.939 10.918 1.00 40.60 303 SER A C 1
ATOM 2307 O O . SER A 1 303 ? 177.437 40.821 11.205 1.00 42.76 303 SER A O 1
ATOM 2310 N N . ILE A 1 304 ? 177.890 38.777 10.398 1.00 40.79 304 ILE A N 1
ATOM 2311 C CA . ILE A 1 304 ? 176.481 38.485 10.182 1.00 41.27 304 ILE A CA 1
ATOM 2312 C C . ILE A 1 304 ? 175.787 38.374 11.555 1.00 39.21 304 ILE A C 1
ATOM 2313 O O . ILE A 1 304 ? 174.612 38.700 11.702 1.00 37.55 304 ILE A O 1
ATOM 2318 N N . LYS A 1 305 ? 176.535 37.936 12.561 1.00 38.46 305 LYS A N 1
ATOM 2319 C CA . LYS A 1 305 ? 175.998 37.812 13.903 1.00 39.17 305 LYS A CA 1
ATOM 2320 C C . LYS A 1 305 ? 175.531 39.205 14.320 1.00 39.82 305 LYS A C 1
ATOM 2321 O O . LYS A 1 305 ? 174.364 39.410 14.692 1.00 40.22 305 LYS A O 1
ATOM 2327 N N . GLU A 1 306 ? 176.451 40.163 14.240 1.00 39.32 306 GLU A N 1
ATOM 2328 C CA . GLU A 1 306 ? 176.149 41.544 14.583 1.00 37.96 306 GLU A CA 1
ATOM 2329 C C . GLU A 1 306 ? 174.999 42.025 13.714 1.00 38.17 306 GLU A C 1
ATOM 2330 O O . GLU A 1 306 ? 174.137 42.752 14.182 1.00 38.48 306 GLU A O 1
ATOM 2336 N N . LEU A 1 307 ? 174.974 41.611 12.449 1.00 38.67 307 LEU A N 1
ATOM 2337 C CA . LEU A 1 307 ? 173.899 42.037 11.559 1.00 38.78 307 LEU A CA 1
ATOM 2338 C C . LEU A 1 307 ? 172.534 41.586 12.053 1.00 40.76 307 LEU A C 1
ATOM 2339 O O . LEU A 1 307 ? 171.537 42.297 11.884 1.00 41.55 307 LEU A O 1
ATOM 2344 N N . ASN A 1 308 ? 172.480 40.403 12.657 1.00 41.26 308 ASN A N 1
ATOM 2345 C CA . ASN A 1 308 ? 171.216 39.915 13.176 1.00 40.28 308 ASN A CA 1
ATOM 2346 C C . ASN A 1 308 ? 170.940 40.669 14.465 1.00 40.49 308 ASN A C 1
ATOM 2347 O O . ASN A 1 308 ? 169.808 41.044 14.749 1.00 40.20 308 ASN A O 1
ATOM 2352 N N . GLN A 1 309 ? 171.988 40.910 15.240 1.00 41.61 309 GLN A N 1
ATOM 2353 C CA . GLN A 1 309 ? 171.839 41.669 16.480 1.00 43.80 309 GLN A CA 1
ATOM 2354 C C . GLN A 1 309 ? 171.181 43.042 16.217 1.00 43.48 309 GLN A C 1
ATOM 2355 O O . GLN A 1 309 ? 170.295 43.476 16.959 1.00 41.89 309 GLN A O 1
ATOM 2361 N N . LEU A 1 310 ? 171.643 43.721 15.166 1.00 43.47 310 LEU A N 1
ATOM 2362 C CA . LEU A 1 310 ? 171.122 45.029 14.798 1.00 41.19 310 LEU A CA 1
ATOM 2363 C C . LEU A 1 310 ? 169.671 44.879 14.374 1.00 40.71 310 LEU A C 1
ATOM 2364 O O . LEU A 1 310 ? 168.785 45.577 14.874 1.00 40.50 310 LEU A O 1
ATOM 2369 N N . LEU A 1 311 ? 169.424 43.959 13.453 1.00 39.22 311 LEU A N 1
ATOM 2370 C CA . LEU A 1 311 ? 168.069 43.754 12.997 1.00 38.31 311 LEU A CA 1
ATOM 2371 C C . LEU A 1 311 ? 167.162 43.532 14.192 1.00 38.43 311 LEU A C 1
ATOM 2372 O O . LEU A 1 311 ? 166.018 43.974 14.201 1.00 38.79 311 LEU A O 1
ATOM 2377 N N . LYS A 1 312 ? 167.678 42.853 15.207 1.00 40.08 312 LYS A N 1
ATOM 2378 C CA . LYS A 1 312 ? 166.892 42.591 16.412 1.00 43.02 312 LYS A CA 1
ATOM 2379 C C . LYS A 1 312 ? 166.592 43.909 17.124 1.00 42.67 312 LYS A C 1
ATOM 2380 O O . LYS A 1 312 ? 165.446 44.204 17.443 1.00 42.65 312 LYS A O 1
ATOM 2386 N N . LEU A 1 313 ? 167.633 44.700 17.347 1.00 42.33 313 LEU A N 1
ATOM 2387 C CA . LEU A 1 313 ? 167.505 45.982 18.012 1.00 41.97 313 LEU A CA 1
ATOM 2388 C C . LEU A 1 313 ? 166.547 46.924 17.314 1.00 43.39 313 LEU A C 1
ATOM 2389 O O . LEU A 1 313 ? 165.600 47.416 17.917 1.00 44.09 313 LEU A O 1
ATOM 2394 N N . VAL A 1 314 ? 166.796 47.201 16.044 1.00 45.97 314 VAL A N 1
ATOM 2395 C CA . VAL A 1 314 ? 165.914 48.095 15.312 1.00 47.21 314 VAL A CA 1
ATOM 2396 C C . VAL A 1 314 ? 164.477 47.609 15.443 1.00 47.43 314 VAL A C 1
ATOM 2397 O O . VAL A 1 314 ? 163.563 48.404 15.615 1.00 48.01 314 VAL A O 1
ATOM 2401 N N . SER A 1 315 ? 164.291 46.297 15.372 1.00 46.89 315 SER A N 1
ATOM 2402 C CA . SER A 1 315 ? 162.972 45.694 15.493 1.00 47.51 315 SER A CA 1
ATOM 2403 C C . SER A 1 315 ? 162.359 45.874 16.881 1.00 48.58 315 SER A C 1
ATOM 2404 O O . SER A 1 315 ? 161.199 46.250 17.015 1.00 48.84 315 SER A O 1
ATOM 2407 N N . GLU A 1 316 ? 163.144 45.581 17.910 1.00 49.43 316 GLU A N 1
ATOM 2408 C CA . GLU A 1 316 ? 162.691 45.691 19.291 1.00 49.35 316 GLU A CA 1
ATOM 2409 C C . GLU A 1 316 ? 162.481 47.128 19.757 1.00 50.38 316 GLU A C 1
ATOM 2410 O O . GLU A 1 316 ? 161.355 47.509 20.069 1.00 51.94 316 GLU A O 1
ATOM 2416 N N . LYS A 1 317 ? 163.540 47.931 19.816 1.00 50.73 317 LYS A N 1
ATOM 2417 C CA . LYS A 1 317 ? 163.373 49.312 20.254 1.00 51.23 317 LYS A CA 1
ATOM 2418 C C . LYS A 1 317 ? 162.776 50.138 19.117 1.00 52.66 317 LYS A C 1
ATOM 2419 O O . LYS A 1 317 ? 162.856 51.369 19.085 1.00 51.54 317 LYS A O 1
ATOM 2425 N N . ASP A 1 318 ? 162.164 49.418 18.185 1.00 55.34 318 ASP A N 1
ATOM 2426 C CA . ASP A 1 318 ? 161.490 49.995 17.029 1.00 58.25 318 ASP A CA 1
ATOM 2427 C C . ASP A 1 318 ? 162.154 51.224 16.409 1.00 58.08 318 ASP A C 1
ATOM 2428 O O . ASP A 1 318 ? 161.643 52.339 16.529 1.00 59.18 318 ASP A O 1
ATOM 2433 N N . ILE A 1 319 ? 163.276 51.017 15.724 1.00 57.40 319 ILE A N 1
ATOM 2434 C CA . ILE A 1 319 ? 163.996 52.121 15.099 1.00 55.63 319 ILE A CA 1
ATOM 2435 C C . ILE A 1 319 ? 163.450 52.443 13.716 1.00 54.09 319 ILE A C 1
ATOM 2436 O O . ILE A 1 319 ? 163.205 51.554 12.908 1.00 52.63 319 ILE A O 1
ATOM 2441 N N . LYS A 1 320 ? 163.268 53.729 13.455 1.00 53.67 320 LYS A N 1
ATOM 2442 C CA . LYS A 1 320 ? 162.766 54.196 12.172 1.00 54.04 320 LYS A CA 1
ATOM 2443 C C . LYS A 1 320 ? 163.796 55.176 11.593 1.00 51.81 320 LYS A C 1
ATOM 2444 O O . LYS A 1 320 ? 163.870 56.334 12.010 1.00 50.31 320 LYS A O 1
ATOM 2450 N N . ILE A 1 321 ? 164.607 54.701 10.649 1.00 49.80 321 ILE A N 1
ATOM 2451 C CA . ILE A 1 321 ? 165.629 55.555 10.049 1.00 48.13 321 ILE A CA 1
ATOM 2452 C C . ILE A 1 321 ? 165.055 56.470 8.994 1.00 47.36 321 ILE A C 1
ATOM 2453 O O . ILE A 1 321 ? 163.921 56.300 8.552 1.00 47.64 321 ILE A O 1
ATOM 2458 N N . TRP A 1 322 ? 165.861 57.438 8.582 1.00 46.27 322 TRP A N 1
ATOM 2459 C CA . TRP A 1 322 ? 165.435 58.403 7.587 1.00 45.12 322 TRP A CA 1
ATOM 2460 C C . TRP A 1 322 ? 165.739 57.947 6.158 1.00 44.92 322 TRP A C 1
ATOM 2461 O O . TRP A 1 322 ? 166.881 57.996 5.698 1.00 45.32 322 TRP A O 1
ATOM 2472 N N . VAL A 1 323 ? 164.689 57.516 5.464 1.00 44.34 323 VAL A N 1
ATOM 2473 C CA . VAL A 1 323 ? 164.781 57.031 4.091 1.00 42.90 323 VAL A CA 1
ATOM 2474 C C . VAL A 1 323 ? 163.814 57.734 3.132 1.00 42.06 323 VAL A C 1
ATOM 2475 O O . VAL A 1 323 ? 162.717 58.136 3.505 1.00 41.16 323 VAL A O 1
ATOM 2479 N N . GLU A 1 324 ? 164.245 57.901 1.893 1.00 41.57 324 GLU A N 1
ATOM 2480 C CA . GLU A 1 324 ? 163.389 58.479 0.878 1.00 43.55 324 GLU A CA 1
ATOM 2481 C C . GLU A 1 324 ? 163.311 57.354 -0.136 1.00 42.82 324 GLU A C 1
ATOM 2482 O O . GLU A 1 324 ? 164.243 56.561 -0.240 1.00 42.54 324 GLU A O 1
ATOM 2488 N N . THR A 1 325 ? 162.213 57.248 -0.867 1.00 41.74 325 THR A N 1
ATOM 2489 C CA . THR A 1 325 ? 162.127 56.161 -1.817 1.00 42.32 325 THR A CA 1
ATOM 2490 C C . THR A 1 325 ? 162.029 56.622 -3.256 1.00 42.48 325 THR A C 1
ATOM 2491 O O . THR A 1 325 ? 161.424 57.647 -3.558 1.00 42.94 325 THR A O 1
ATOM 2495 N N . LEU A 1 326 ? 162.663 55.842 -4.125 1.00 41.82 326 LEU A N 1
ATOM 2496 C CA . LEU A 1 326 ? 162.726 56.090 -5.550 1.00 40.97 326 LEU A CA 1
ATOM 2497 C C . LEU A 1 326 ? 162.508 54.753 -6.234 1.00 43.71 326 LEU A C 1
ATOM 2498 O O . LEU A 1 326 ? 162.916 53.715 -5.722 1.00 45.15 326 LEU A O 1
ATOM 2503 N N . PRO A 1 327 ? 161.866 54.757 -7.410 1.00 45.74 327 PRO A N 1
ATOM 2504 C CA . PRO A 1 327 ? 161.621 53.505 -8.129 1.00 46.13 327 PRO A CA 1
ATOM 2505 C C . PRO A 1 327 ? 162.863 53.019 -8.854 1.00 47.24 327 PRO A C 1
ATOM 2506 O O . PRO A 1 327 ? 163.576 53.817 -9.467 1.00 48.19 327 PRO A O 1
ATOM 2510 N N . VAL A 1 328 ? 163.126 51.717 -8.790 1.00 47.58 328 VAL A N 1
ATOM 2511 C CA . VAL A 1 328 ? 164.276 51.167 -9.492 1.00 47.21 328 VAL A CA 1
ATOM 2512 C C . VAL A 1 328 ? 163.998 51.430 -10.970 1.00 47.20 328 VAL A C 1
ATOM 2513 O O . VAL A 1 328 ? 162.849 51.560 -11.384 1.00 47.98 328 VAL A O 1
ATOM 2517 N N . GLY A 1 329 ? 165.044 51.495 -11.771 1.00 46.33 329 GLY A N 1
ATOM 2518 C CA . GLY A 1 329 ? 164.847 51.767 -13.173 1.00 46.84 329 GLY A CA 1
ATOM 2519 C C . GLY A 1 329 ? 165.870 52.811 -13.515 1.00 47.79 329 GLY A C 1
ATOM 2520 O O . GLY A 1 329 ? 166.437 53.423 -12.622 1.00 48.62 329 GLY A O 1
ATOM 2521 N N . GLU A 1 330 ? 166.117 53.024 -14.798 1.00 49.00 330 GLU A N 1
ATOM 2522 C CA . GLU A 1 330 ? 167.108 54.003 -15.207 1.00 49.30 330 GLU A CA 1
ATOM 2523 C C . GLU A 1 330 ? 166.870 55.390 -14.638 1.00 48.51 330 GLU A C 1
ATOM 2524 O O . GLU A 1 330 ? 167.803 56.033 -14.162 1.00 48.70 330 GLU A O 1
ATOM 2530 N N . ALA A 1 331 ? 165.623 55.845 -14.667 1.00 47.88 331 ALA A N 1
ATOM 2531 C CA . ALA A 1 331 ? 165.301 57.167 -14.157 1.00 46.45 331 ALA A CA 1
ATOM 2532 C C . ALA A 1 331 ? 165.487 57.288 -12.650 1.00 46.05 331 ALA A C 1
ATOM 2533 O O . ALA A 1 331 ? 165.966 58.308 -12.158 1.00 47.35 331 ALA A O 1
ATOM 2535 N N . GLY A 1 332 ? 165.114 56.252 -11.912 1.00 44.96 332 GLY A N 1
ATOM 2536 C CA . GLY A 1 332 ? 165.259 56.307 -10.466 1.00 44.70 332 GLY A CA 1
ATOM 2537 C C . GLY A 1 332 ? 166.701 56.275 -9.982 1.00 43.51 332 GLY A C 1
ATOM 2538 O O . GLY A 1 332 ? 167.113 57.075 -9.131 1.00 42.80 332 GLY A O 1
ATOM 2539 N N . VAL A 1 333 ? 167.470 55.338 -10.521 1.00 41.65 333 VAL A N 1
ATOM 2540 C CA . VAL A 1 333 ? 168.858 55.197 -10.137 1.00 39.93 333 VAL A CA 1
ATOM 2541 C C . VAL A 1 333 ? 169.616 56.427 -10.578 1.00 40.03 333 VAL A C 1
ATOM 2542 O O . VAL A 1 333 ? 170.620 56.783 -9.972 1.00 39.07 333 VAL A O 1
ATOM 2546 N N . HIS A 1 334 ? 169.132 57.084 -11.628 1.00 41.62 334 HIS A N 1
ATOM 2547 C CA . HIS A 1 334 ? 169.786 58.298 -12.114 1.00 43.87 334 HIS A CA 1
ATOM 2548 C C . HIS A 1 334 ? 169.656 59.373 -11.054 1.00 43.40 334 HIS A C 1
ATOM 2549 O O . HIS A 1 334 ? 170.648 59.988 -10.646 1.00 40.65 334 HIS A O 1
ATOM 2556 N N . GLU A 1 335 ? 168.411 59.586 -10.623 1.00 44.25 335 GLU A N 1
ATOM 2557 C CA . GLU A 1 335 ? 168.092 60.579 -9.609 1.00 45.42 335 GLU A CA 1
ATOM 2558 C C . GLU A 1 335 ? 168.790 60.242 -8.308 1.00 45.51 335 GLU A C 1
ATOM 2559 O O . GLU A 1 335 ? 169.271 61.124 -7.596 1.00 45.89 335 GLU A O 1
ATOM 2565 N N . ALA A 1 336 ? 168.830 58.955 -7.993 1.00 44.95 336 ALA A N 1
ATOM 2566 C CA . ALA A 1 336 ? 169.486 58.513 -6.786 1.00 43.80 336 ALA A CA 1
ATOM 2567 C C . ALA A 1 336 ? 170.957 58.893 -6.875 1.00 43.62 336 ALA A C 1
ATOM 2568 O O . ALA A 1 336 ? 171.476 59.557 -5.987 1.00 43.58 336 ALA A O 1
ATOM 2570 N N . PHE A 1 337 ? 171.623 58.491 -7.954 1.00 44.06 337 PHE A N 1
ATOM 2571 C CA . PHE A 1 337 ? 173.038 58.799 -8.122 1.00 44.67 337 PHE A CA 1
ATOM 2572 C C . PHE A 1 337 ? 173.295 60.285 -8.175 1.00 45.94 337 PHE A C 1
ATOM 2573 O O . PHE A 1 337 ? 174.232 60.778 -7.542 1.00 47.06 337 PHE A O 1
ATOM 2581 N N . GLU A 1 338 ? 172.466 60.996 -8.936 1.00 45.97 338 GLU A N 1
ATOM 2582 C CA . GLU A 1 338 ? 172.608 62.441 -9.089 1.00 45.28 338 GLU A CA 1
ATOM 2583 C C . GLU A 1 338 ? 172.600 63.128 -7.748 1.00 42.59 338 GLU A C 1
ATOM 2584 O O . GLU A 1 338 ? 173.532 63.839 -7.407 1.00 42.07 338 GLU A O 1
ATOM 2590 N N . ARG A 1 339 ? 171.532 62.902 -6.991 1.00 40.94 339 ARG A N 1
ATOM 2591 C CA . ARG A 1 339 ? 171.358 63.504 -5.680 1.00 39.13 339 ARG A CA 1
ATOM 2592 C C . ARG A 1 339 ? 172.408 63.095 -4.654 1.00 40.10 339 ARG A C 1
ATOM 2593 O O . ARG A 1 339 ? 172.829 63.913 -3.838 1.00 40.37 339 ARG A O 1
ATOM 2601 N N . MET A 1 340 ? 172.833 61.836 -4.679 1.00 40.19 340 MET A N 1
ATOM 2602 C CA . MET A 1 340 ? 173.855 61.397 -3.746 1.00 40.06 340 MET A CA 1
ATOM 2603 C C . MET A 1 340 ? 175.086 62.250 -3.967 1.00 41.19 340 MET A C 1
ATOM 2604 O O . MET A 1 340 ? 175.743 62.650 -3.022 1.00 40.58 340 MET A O 1
ATOM 2609 N N . GLU A 1 341 ? 175.397 62.537 -5.226 1.00 43.80 341 GLU A N 1
ATOM 2610 C CA . GLU A 1 341 ? 176.556 63.361 -5.526 1.00 45.91 341 GLU A CA 1
ATOM 2611 C C . GLU A 1 341 ? 176.338 64.740 -4.939 1.00 47.41 341 GLU A C 1
ATOM 2612 O O . GLU A 1 341 ? 177.239 65.307 -4.335 1.00 47.89 341 GLU A O 1
ATOM 2618 N N . LYS A 1 342 ? 175.135 65.274 -5.116 1.00 49.81 342 LYS A N 1
ATOM 2619 C CA . LYS A 1 342 ? 174.790 66.594 -4.593 1.00 51.98 342 LYS A CA 1
ATOM 2620 C C . LYS A 1 342 ? 174.592 66.575 -3.077 1.00 51.11 342 LYS A C 1
ATOM 2621 O O . LYS A 1 342 ? 174.361 67.621 -2.466 1.00 51.88 342 LYS A O 1
ATOM 2627 N N . GLY A 1 343 ? 174.671 65.394 -2.474 1.00 48.95 343 GLY A N 1
ATOM 2628 C CA . GLY A 1 343 ? 174.481 65.293 -1.037 1.00 48.85 343 GLY A CA 1
ATOM 2629 C C . GLY A 1 343 ? 173.078 65.713 -0.651 1.00 48.55 343 GLY A C 1
ATOM 2630 O O . GLY A 1 343 ? 172.795 66.065 0.493 1.00 46.83 343 GLY A O 1
ATOM 2631 N N . ASP A 1 344 ? 172.196 65.656 -1.637 1.00 49.91 344 ASP A N 1
ATOM 2632 C CA . ASP A 1 344 ? 170.811 66.047 -1.476 1.00 50.91 344 ASP A CA 1
ATOM 2633 C C . ASP A 1 344 ? 169.952 64.878 -1.032 1.00 50.00 344 ASP A C 1
ATOM 2634 O O . ASP A 1 344 ? 168.929 64.583 -1.643 1.00 50.01 344 ASP A O 1
ATOM 2639 N N . VAL A 1 345 ? 170.370 64.198 0.025 1.00 50.53 345 VAL A N 1
ATOM 2640 C CA . VAL A 1 345 ? 169.580 63.076 0.526 1.00 51.86 345 VAL A CA 1
ATOM 2641 C C . VAL A 1 345 ? 169.218 63.307 1.973 1.00 50.49 345 VAL A C 1
ATOM 2642 O O . VAL A 1 345 ? 170.065 63.675 2.783 1.00 48.87 345 VAL A O 1
ATOM 2646 N N . ARG A 1 346 ? 167.951 63.101 2.299 1.00 51.69 346 ARG A N 1
ATOM 2647 C CA . ARG A 1 346 ? 167.519 63.249 3.678 1.00 53.05 346 ARG A CA 1
ATOM 2648 C C . ARG A 1 346 ? 167.943 61.950 4.351 1.00 51.27 346 ARG A C 1
ATOM 2649 O O . ARG A 1 346 ? 167.165 61.268 5.028 1.00 47.53 346 ARG A O 1
ATOM 2657 N N . TYR A 1 347 ? 169.204 61.625 4.058 1.00 50.41 347 TYR A N 1
ATOM 2658 C CA . TYR A 1 347 ? 169.974 60.490 4.547 1.00 45.71 347 TYR A CA 1
ATOM 2659 C C . TYR A 1 347 ? 169.995 59.165 3.801 1.00 43.57 347 TYR A C 1
ATOM 2660 O O . TYR A 1 347 ? 171.081 58.718 3.434 1.00 43.59 347 TYR A O 1
ATOM 2669 N N . ARG A 1 348 ? 168.860 58.534 3.533 1.00 40.94 348 ARG A N 1
ATOM 2670 C CA . ARG A 1 348 ? 168.936 57.278 2.792 1.00 40.08 348 ARG A CA 1
ATOM 2671 C C . ARG A 1 348 ? 167.937 57.088 1.686 1.00 41.84 348 ARG A C 1
ATOM 2672 O O . ARG A 1 348 ? 166.749 57.367 1.838 1.00 42.29 348 ARG A O 1
ATOM 2680 N N . PHE A 1 349 ? 168.441 56.589 0.566 1.00 43.19 349 PHE A N 1
ATOM 2681 C CA . PHE A 1 349 ? 167.616 56.287 -0.589 1.00 43.15 349 PHE A CA 1
ATOM 2682 C C . PHE A 1 349 ? 167.402 54.769 -0.574 1.00 42.62 349 PHE A C 1
ATOM 2683 O O . PHE A 1 349 ? 168.320 54.013 -0.255 1.00 42.42 349 PHE A O 1
ATOM 2691 N N . THR A 1 350 ? 166.192 54.322 -0.884 1.00 41.51 350 THR A N 1
ATOM 2692 C CA . THR A 1 350 ? 165.942 52.897 -0.986 1.00 40.17 350 THR A CA 1
ATOM 2693 C C . THR A 1 350 ? 165.135 52.672 -2.244 1.00 39.43 350 THR A C 1
ATOM 2694 O O . THR A 1 350 ? 163.985 53.079 -2.328 1.00 39.37 350 THR A O 1
ATOM 2698 N N . LEU A 1 351 ? 165.759 52.046 -3.233 1.00 39.33 351 LEU A N 1
ATOM 2699 C CA . LEU A 1 351 ? 165.090 51.747 -4.488 1.00 38.45 351 LEU A CA 1
ATOM 2700 C C . LEU A 1 351 ? 163.997 50.740 -4.176 1.00 38.03 351 LEU A C 1
ATOM 2701 O O . LEU A 1 351 ? 164.231 49.759 -3.469 1.00 37.66 351 LEU A O 1
ATOM 2706 N N . VAL A 1 352 ? 162.801 50.996 -4.692 1.00 38.35 352 VAL A N 1
ATOM 2707 C CA . VAL A 1 352 ? 161.652 50.129 -4.458 1.00 39.52 352 VAL A CA 1
ATOM 2708 C C . VAL A 1 352 ? 160.898 49.891 -5.762 1.00 40.40 352 VAL A C 1
ATOM 2709 O O . VAL A 1 352 ? 161.418 50.173 -6.828 1.00 40.79 352 VAL A O 1
ATOM 2713 N N . GLY A 1 353 ? 159.679 49.373 -5.681 1.00 42.43 353 GLY A N 1
ATOM 2714 C CA . GLY A 1 353 ? 158.917 49.126 -6.889 1.00 46.48 353 GLY A CA 1
ATOM 2715 C C . GLY A 1 353 ? 159.699 48.277 -7.870 1.00 50.03 353 GLY A C 1
ATOM 2716 O O . GLY A 1 353 ? 159.804 48.606 -9.050 1.00 50.48 353 GLY A O 1
ATOM 2717 N N . TYR A 1 354 ? 160.253 47.179 -7.371 1.00 53.56 354 TYR A N 1
ATOM 2718 C CA . TYR A 1 354 ? 161.043 46.254 -8.182 1.00 57.37 354 TYR A CA 1
ATOM 2719 C C . TYR A 1 354 ? 160.195 45.374 -9.110 1.00 61.10 354 TYR A C 1
ATOM 2720 O O . TYR A 1 354 ? 160.609 45.039 -10.216 1.00 61.72 354 TYR A O 1
ATOM 2729 N N . ASP A 1 355 ? 159.008 44.997 -8.653 1.00 65.61 355 ASP A N 1
ATOM 2730 C CA . ASP A 1 355 ? 158.132 44.133 -9.432 1.00 68.94 355 ASP A CA 1
ATOM 2731 C C . ASP A 1 355 ? 157.436 44.837 -10.586 1.00 70.78 355 ASP A C 1
ATOM 2732 O O . ASP A 1 355 ? 157.076 44.194 -11.569 1.00 72.01 355 ASP A O 1
ATOM 2737 N N . LYS A 1 356 ? 157.235 46.148 -10.475 1.00 72.68 356 LYS A N 1
ATOM 2738 C CA . LYS A 1 356 ? 156.582 46.892 -11.550 1.00 74.10 356 LYS A CA 1
ATOM 2739 C C . LYS A 1 356 ? 157.632 47.586 -12.401 1.00 73.49 356 LYS A C 1
ATOM 2740 O O . LYS A 1 356 ? 157.396 48.660 -12.943 1.00 73.27 356 LYS A O 1
ATOM 2746 N N . GLU A 1 357 ? 158.793 46.952 -12.508 1.00 73.89 357 GLU A N 1
ATOM 2747 C CA . GLU A 1 357 ? 159.905 47.479 -13.280 1.00 74.49 357 GLU A CA 1
ATOM 2748 C C . GLU A 1 357 ? 160.637 46.391 -14.048 1.00 76.10 357 GLU A C 1
ATOM 2749 O O . GLU A 1 357 ? 161.196 46.651 -15.112 1.00 76.14 357 GLU A O 1
ATOM 2755 N N . PHE A 1 358 ? 160.642 45.176 -13.510 1.00 77.69 358 PHE A N 1
ATOM 2756 C CA . PHE A 1 358 ? 161.350 44.087 -14.160 1.00 80.11 358 PHE A CA 1
ATOM 2757 C C . PHE A 1 358 ? 160.502 43.032 -14.864 1.00 83.83 358 PHE A C 1
ATOM 2758 O O . PHE A 1 358 ? 161.024 42.221 -15.637 1.00 85.23 358 PHE A O 1
ATOM 2766 N N . SER A 1 359 ? 159.203 43.030 -14.602 1.00 87.33 359 SER A N 1
ATOM 2767 C CA . SER A 1 359 ? 158.307 42.075 -15.257 1.00 91.37 359 SER A CA 1
ATOM 2768 C C . SER A 1 359 ? 158.842 40.640 -15.284 1.00 92.21 359 SER A C 1
ATOM 2769 O O . SER A 1 359 ? 159.108 40.040 -14.243 1.00 93.17 359 SER A O 1
ATOM 2772 N N . ASP A 1 360 ? 158.994 40.100 -16.490 1.00 92.99 360 ASP A N 1
ATOM 2773 C CA . ASP A 1 360 ? 159.476 38.738 -16.677 1.00 93.71 360 ASP A CA 1
ATOM 2774 C C . ASP A 1 360 ? 160.318 38.634 -17.946 1.00 93.77 360 ASP A C 1
ATOM 2775 O O . ASP A 1 360 ? 161.317 37.884 -17.921 1.00 94.33 360 ASP A O 1
ATOM 2781 N N . MET B 1 1 ? 225.863 74.477 49.537 1.00 96.89 1 MET B N 1
ATOM 2782 C CA . MET B 1 1 ? 226.160 74.356 50.994 1.00 97.12 1 MET B CA 1
ATOM 2783 C C . MET B 1 1 ? 225.907 72.920 51.465 1.00 96.78 1 MET B C 1
ATOM 2784 O O . MET B 1 1 ? 226.837 72.117 51.576 1.00 95.97 1 MET B O 1
ATOM 2789 N N . SER B 1 2 ? 224.643 72.609 51.740 1.00 96.88 2 SER B N 1
ATOM 2790 C CA . SER B 1 2 ? 224.245 71.277 52.184 1.00 97.03 2 SER B CA 1
ATOM 2791 C C . SER B 1 2 ? 222.737 71.102 52.093 1.00 97.11 2 SER B C 1
ATOM 2792 O O . SER B 1 2 ? 221.990 72.081 52.071 1.00 96.58 2 SER B O 1
ATOM 2795 N N . TYR B 1 3 ? 222.311 69.841 52.047 1.00 97.46 3 TYR B N 1
ATOM 2796 C CA . TYR B 1 3 ? 220.903 69.450 51.922 1.00 97.64 3 TYR B CA 1
ATOM 2797 C C . TYR B 1 3 ? 219.807 70.514 52.066 1.00 96.69 3 TYR B C 1
ATOM 2798 O O . TYR B 1 3 ? 218.998 70.703 51.153 1.00 97.86 3 TYR B O 1
ATOM 2807 N N . PRO B 1 4 ? 219.753 71.216 53.206 1.00 94.79 4 PRO B N 1
ATOM 2808 C CA . PRO B 1 4 ? 218.688 72.219 53.322 1.00 92.96 4 PRO B CA 1
ATOM 2809 C C . PRO B 1 4 ? 218.800 73.426 52.383 1.00 91.17 4 PRO B C 1
ATOM 2810 O O . PRO B 1 4 ? 217.835 73.798 51.712 1.00 90.90 4 PRO B O 1
ATOM 2814 N N . GLU B 1 5 ? 219.986 74.017 52.332 1.00 89.17 5 GLU B N 1
ATOM 2815 C CA . GLU B 1 5 ? 220.238 75.202 51.522 1.00 87.90 5 GLU B CA 1
ATOM 2816 C C . GLU B 1 5 ? 220.198 74.971 50.018 1.00 86.80 5 GLU B C 1
ATOM 2817 O O . GLU B 1 5 ? 219.548 75.729 49.289 1.00 86.46 5 GLU B O 1
ATOM 2823 N N . LYS B 1 6 ? 220.903 73.940 49.555 1.00 85.29 6 LYS B N 1
ATOM 2824 C CA . LYS B 1 6 ? 220.933 73.612 48.130 1.00 83.75 6 LYS B CA 1
ATOM 2825 C C . LYS B 1 6 ? 221.608 72.281 47.800 1.00 82.80 6 LYS B C 1
ATOM 2826 O O . LYS B 1 6 ? 222.586 71.884 48.440 1.00 83.04 6 LYS B O 1
ATOM 2832 N N . PHE B 1 7 ? 221.072 71.605 46.788 1.00 81.16 7 PHE B N 1
ATOM 2833 C CA . PHE B 1 7 ? 221.589 70.315 46.348 1.00 80.00 7 PHE B CA 1
ATOM 2834 C C . PHE B 1 7 ? 222.764 70.461 45.388 1.00 79.39 7 PHE B C 1
ATOM 2835 O O . PHE B 1 7 ? 223.282 71.556 45.159 1.00 79.05 7 PHE B O 1
ATOM 2843 N N . GLU B 1 8 ? 223.158 69.328 44.820 1.00 78.11 8 GLU B N 1
ATOM 2844 C CA . GLU B 1 8 ? 224.245 69.254 43.863 1.00 77.10 8 GLU B CA 1
ATOM 2845 C C . GLU B 1 8 ? 224.079 67.927 43.143 1.00 76.05 8 GLU B C 1
ATOM 2846 O O . GLU B 1 8 ? 223.694 66.933 43.753 1.00 75.32 8 GLU B O 1
ATOM 2852 N N . GLY B 1 9 ? 224.350 67.920 41.843 1.00 75.48 9 GLY B N 1
ATOM 2853 C CA . GLY B 1 9 ? 224.238 66.700 41.064 1.00 75.04 9 GLY B CA 1
ATOM 2854 C C . GLY B 1 9 ? 225.302 66.683 39.984 1.00 74.62 9 GLY B C 1
ATOM 2855 O O . GLY B 1 9 ? 226.266 67.442 40.050 1.00 75.35 9 GLY B O 1
ATOM 2856 N N . ILE B 1 10 ? 225.139 65.825 38.985 1.00 73.74 10 ILE B N 1
ATOM 2857 C CA . ILE B 1 10 ? 226.109 65.756 37.900 1.00 73.30 10 ILE B CA 1
ATOM 2858 C C . ILE B 1 10 ? 225.525 66.489 36.678 1.00 72.79 10 ILE B C 1
ATOM 2859 O O . ILE B 1 10 ? 225.621 66.022 35.545 1.00 72.31 10 ILE B O 1
ATOM 2864 N N . ALA B 1 11 ? 224.934 67.653 36.937 1.00 71.81 11 ALA B N 1
ATOM 2865 C CA . ALA B 1 11 ? 224.288 68.494 35.928 1.00 71.99 11 ALA B CA 1
ATOM 2866 C C . ALA B 1 11 ? 224.918 68.650 34.539 1.00 72.70 11 ALA B C 1
ATOM 2867 O O . ALA B 1 11 ? 226.137 68.553 34.358 1.00 72.71 11 ALA B O 1
ATOM 2869 N N . ILE B 1 12 ? 224.044 68.908 33.566 1.00 73.08 12 ILE B N 1
ATOM 2870 C CA . ILE B 1 12 ? 224.420 69.134 32.172 1.00 72.78 12 ILE B CA 1
ATOM 2871 C C . ILE B 1 12 ? 224.741 70.621 32.097 1.00 73.46 12 ILE B C 1
ATOM 2872 O O . ILE B 1 12 ? 224.256 71.400 32.924 1.00 73.62 12 ILE B O 1
ATOM 2877 N N . GLN B 1 13 ? 225.538 71.024 31.111 1.00 73.89 13 GLN B N 1
ATOM 2878 C CA . GLN B 1 13 ? 225.910 72.429 30.993 1.00 74.44 13 GLN B CA 1
ATOM 2879 C C . GLN B 1 13 ? 225.488 73.065 29.670 1.00 74.38 13 GLN B C 1
ATOM 2880 O O . GLN B 1 13 ? 225.247 74.272 29.597 1.00 73.81 13 GLN B O 1
ATOM 2886 N N . SER B 1 14 ? 225.388 72.249 28.628 1.00 74.96 14 SER B N 1
ATOM 2887 C CA . SER B 1 14 ? 224.989 72.741 27.315 1.00 75.95 14 SER B CA 1
ATOM 2888 C C . SER B 1 14 ? 224.560 71.557 26.468 1.00 76.47 14 SER B C 1
ATOM 2889 O O . SER B 1 14 ? 225.173 70.488 26.532 1.00 76.04 14 SER B O 1
ATOM 2892 N N . HIS B 1 15 ? 223.519 71.748 25.666 1.00 76.92 15 HIS B N 1
ATOM 2893 C CA . HIS B 1 15 ? 223.028 70.673 24.815 1.00 77.82 15 HIS B CA 1
ATOM 2894 C C . HIS B 1 15 ? 224.127 70.128 23.907 1.00 79.17 15 HIS B C 1
ATOM 2895 O O . HIS B 1 15 ? 224.030 69.004 23.413 1.00 79.61 15 HIS B O 1
ATOM 2902 N N . GLU B 1 16 ? 225.178 70.921 23.711 1.00 80.99 16 GLU B N 1
ATOM 2903 C CA . GLU B 1 16 ? 226.317 70.522 22.881 1.00 82.51 16 GLU B CA 1
ATOM 2904 C C . GLU B 1 16 ? 227.246 69.582 23.660 1.00 82.89 16 GLU B C 1
ATOM 2905 O O . GLU B 1 16 ? 227.468 68.432 23.261 1.00 82.42 16 GLU B O 1
ATOM 2911 N N . ASP B 1 17 ? 227.781 70.091 24.770 1.00 83.02 17 ASP B N 1
ATOM 2912 C CA . ASP B 1 17 ? 228.689 69.343 25.643 1.00 83.35 17 ASP B CA 1
ATOM 2913 C C . ASP B 1 17 ? 227.889 68.335 26.482 1.00 83.15 17 ASP B C 1
ATOM 2914 O O . ASP B 1 17 ? 228.385 67.809 27.485 1.00 83.59 17 ASP B O 1
ATOM 2919 N N . TRP B 1 18 ? 226.657 68.058 26.062 1.00 82.01 18 TRP B N 1
ATOM 2920 C CA . TRP B 1 18 ? 225.789 67.143 26.799 1.00 80.63 18 TRP B CA 1
ATOM 2921 C C . TRP B 1 18 ? 226.451 65.826 27.228 1.00 79.88 18 TRP B C 1
ATOM 2922 O O . TRP B 1 18 ? 225.935 65.138 28.111 1.00 80.37 18 TRP B O 1
ATOM 2933 N N . LYS B 1 19 ? 227.584 65.474 26.624 1.00 78.51 19 LYS B N 1
ATOM 2934 C CA . LYS B 1 19 ? 228.263 64.230 26.987 1.00 78.05 19 LYS B CA 1
ATOM 2935 C C . LYS B 1 19 ? 229.312 64.411 28.093 1.00 77.93 19 LYS B C 1
ATOM 2936 O O . LYS B 1 19 ? 230.039 63.470 28.432 1.00 77.36 19 LYS B O 1
ATOM 2942 N N . ASN B 1 20 ? 229.378 65.615 28.659 1.00 78.01 20 ASN B N 1
ATOM 2943 C CA . ASN B 1 20 ? 230.336 65.926 29.723 1.00 78.87 20 ASN B CA 1
ATOM 2944 C C . ASN B 1 20 ? 229.699 66.750 30.846 1.00 79.04 20 ASN B C 1
ATOM 2945 O O . ASN B 1 20 ? 230.068 67.907 31.077 1.00 79.87 20 ASN B O 1
ATOM 2950 N N . PRO B 1 21 ? 228.731 66.154 31.562 1.00 78.65 21 PRO B N 1
ATOM 2951 C CA . PRO B 1 21 ? 228.001 66.776 32.674 1.00 77.83 21 PRO B CA 1
ATOM 2952 C C . PRO B 1 21 ? 228.928 67.124 33.824 1.00 76.80 21 PRO B C 1
ATOM 2953 O O . PRO B 1 21 ? 229.539 66.244 34.427 1.00 76.49 21 PRO B O 1
ATOM 2957 N N . LYS B 1 22 ? 229.021 68.408 34.133 1.00 75.84 22 LYS B N 1
ATOM 2958 C CA . LYS B 1 22 ? 229.893 68.853 35.204 1.00 75.37 22 LYS B CA 1
ATOM 2959 C C . LYS B 1 22 ? 229.121 68.971 36.527 1.00 75.39 22 LYS B C 1
ATOM 2960 O O . LYS B 1 22 ? 227.986 69.465 36.549 1.00 75.14 22 LYS B O 1
ATOM 2966 N N . LYS B 1 23 ? 229.739 68.508 37.618 1.00 74.95 23 LYS B N 1
ATOM 2967 C CA . LYS B 1 23 ? 229.132 68.561 38.955 1.00 74.08 23 LYS B CA 1
ATOM 2968 C C . LYS B 1 23 ? 228.771 69.996 39.356 1.00 73.46 23 LYS B C 1
ATOM 2969 O O . LYS B 1 23 ? 229.620 70.886 39.336 1.00 73.07 23 LYS B O 1
ATOM 2975 N N . THR B 1 24 ? 227.516 70.211 39.743 1.00 73.59 24 THR B N 1
ATOM 2976 C CA . THR B 1 24 ? 227.060 71.550 40.107 1.00 74.29 24 THR B CA 1
ATOM 2977 C C . THR B 1 24 ? 226.039 71.575 41.244 1.00 74.63 24 THR B C 1
ATOM 2978 O O . THR B 1 24 ? 225.190 70.694 41.344 1.00 75.44 24 THR B O 1
ATOM 2982 N N . LYS B 1 25 ? 226.126 72.590 42.097 1.00 74.99 25 LYS B N 1
ATOM 2983 C CA . LYS B 1 25 ? 225.185 72.740 43.199 1.00 75.85 25 LYS B CA 1
ATOM 2984 C C . LYS B 1 25 ? 224.085 73.693 42.765 1.00 76.72 25 LYS B C 1
ATOM 2985 O O . LYS B 1 25 ? 224.337 74.641 42.017 1.00 76.72 25 LYS B O 1
ATOM 2991 N N . TYR B 1 26 ? 222.868 73.449 43.245 1.00 77.83 26 TYR B N 1
ATOM 2992 C CA . TYR B 1 26 ? 221.720 74.283 42.882 1.00 78.36 26 TYR B CA 1
ATOM 2993 C C . TYR B 1 26 ? 220.660 74.365 43.983 1.00 78.15 26 TYR B C 1
ATOM 2994 O O . TYR B 1 26 ? 220.503 73.440 44.785 1.00 78.01 26 TYR B O 1
ATOM 3003 N N . ASP B 1 27 ? 219.939 75.482 44.017 1.00 77.67 27 ASP B N 1
ATOM 3004 C CA . ASP B 1 27 ? 218.875 75.676 44.999 1.00 77.69 27 ASP B CA 1
ATOM 3005 C C . ASP B 1 27 ? 217.721 74.713 44.712 1.00 77.09 27 ASP B C 1
ATOM 3006 O O . ASP B 1 27 ? 217.247 74.627 43.576 1.00 77.69 27 ASP B O 1
ATOM 3011 N N . PRO B 1 28 ? 217.263 73.964 45.732 1.00 75.97 28 PRO B N 1
ATOM 3012 C CA . PRO B 1 28 ? 216.154 73.021 45.538 1.00 74.98 28 PRO B CA 1
ATOM 3013 C C . PRO B 1 28 ? 214.860 73.801 45.291 1.00 74.20 28 PRO B C 1
ATOM 3014 O O . PRO B 1 28 ? 214.785 74.997 45.592 1.00 74.33 28 PRO B O 1
ATOM 3018 N N . LYS B 1 29 ? 213.846 73.138 44.741 1.00 72.57 29 LYS B N 1
ATOM 3019 C CA . LYS B 1 29 ? 212.569 73.805 44.492 1.00 69.75 29 LYS B CA 1
ATOM 3020 C C . LYS B 1 29 ? 211.928 74.112 45.853 1.00 67.92 29 LYS B C 1
ATOM 3021 O O . LYS B 1 29 ? 212.359 73.587 46.886 1.00 66.95 29 LYS B O 1
ATOM 3027 N N . PRO B 1 30 ? 210.891 74.964 45.875 1.00 66.33 30 PRO B N 1
ATOM 3028 C CA . PRO B 1 30 ? 210.264 75.267 47.163 1.00 66.31 30 PRO B CA 1
ATOM 3029 C C . PRO B 1 30 ? 209.804 73.967 47.807 1.00 67.07 30 PRO B C 1
ATOM 3030 O O . PRO B 1 30 ? 209.449 73.020 47.105 1.00 67.78 30 PRO B O 1
ATOM 3034 N N . PHE B 1 31 ? 209.817 73.904 49.133 1.00 67.75 31 PHE B N 1
ATOM 3035 C CA . PHE B 1 31 ? 209.365 72.695 49.809 1.00 68.00 31 PHE B CA 1
ATOM 3036 C C . PHE B 1 31 ? 207.942 72.889 50.348 1.00 68.34 31 PHE B C 1
ATOM 3037 O O . PHE B 1 31 ? 207.754 73.350 51.482 1.00 68.10 31 PHE B O 1
ATOM 3045 N N . TYR B 1 32 ? 206.950 72.527 49.529 1.00 67.58 32 TYR B N 1
ATOM 3046 C CA . TYR B 1 32 ? 205.542 72.671 49.891 1.00 66.08 32 TYR B CA 1
ATOM 3047 C C . TYR B 1 32 ? 205.042 71.666 50.921 1.00 66.10 32 TYR B C 1
ATOM 3048 O O . TYR B 1 32 ? 205.680 70.641 51.192 1.00 64.87 32 TYR B O 1
ATOM 3057 N N . ASP B 1 33 ? 203.879 71.987 51.480 1.00 67.13 33 ASP B N 1
ATOM 3058 C CA . ASP B 1 33 ? 203.224 71.198 52.522 1.00 68.89 33 ASP B CA 1
ATOM 3059 C C . ASP B 1 33 ? 203.219 69.683 52.329 1.00 68.84 33 ASP B C 1
ATOM 3060 O O . ASP B 1 33 ? 203.400 68.932 53.291 1.00 68.23 33 ASP B O 1
ATOM 3065 N N . HIS B 1 34 ? 203.014 69.236 51.092 1.00 69.01 34 HIS B N 1
ATOM 3066 C CA . HIS B 1 34 ? 202.952 67.807 50.799 1.00 67.58 34 HIS B CA 1
ATOM 3067 C C . HIS B 1 34 ? 204.172 67.199 50.121 1.00 67.48 34 HIS B C 1
ATOM 3068 O O . HIS B 1 34 ? 204.146 66.028 49.747 1.00 66.67 34 HIS B O 1
ATOM 3075 N N . ASP B 1 35 ? 205.240 67.975 49.970 1.00 68.06 35 ASP B N 1
ATOM 3076 C CA . ASP B 1 35 ? 206.442 67.458 49.323 1.00 69.20 35 ASP B CA 1
ATOM 3077 C C . ASP B 1 35 ? 207.285 66.601 50.272 1.00 68.47 35 ASP B C 1
ATOM 3078 O O . ASP B 1 35 ? 207.007 66.542 51.466 1.00 69.12 35 ASP B O 1
ATOM 3083 N N . ILE B 1 36 ? 208.305 65.939 49.726 1.00 67.57 36 ILE B N 1
ATOM 3084 C CA . ILE B 1 36 ? 209.211 65.075 50.491 1.00 67.12 36 ILE B CA 1
ATOM 3085 C C . ILE B 1 36 ? 210.639 65.192 49.959 1.00 68.42 36 ILE B C 1
ATOM 3086 O O . ILE B 1 36 ? 210.835 65.468 48.777 1.00 69.78 36 ILE B O 1
ATOM 3091 N N . ASP B 1 37 ? 211.632 64.983 50.823 1.00 68.97 37 ASP B N 1
ATOM 3092 C CA . ASP B 1 37 ? 213.035 65.034 50.403 1.00 69.01 37 ASP B CA 1
ATOM 3093 C C . ASP B 1 37 ? 213.664 63.643 50.445 1.00 69.04 37 ASP B C 1
ATOM 3094 O O . ASP B 1 37 ? 213.579 62.937 51.456 1.00 68.84 37 ASP B O 1
ATOM 3099 N N . ILE B 1 38 ? 214.305 63.257 49.347 1.00 68.59 38 ILE B N 1
ATOM 3100 C CA . ILE B 1 38 ? 214.928 61.943 49.262 1.00 69.29 38 ILE B CA 1
ATOM 3101 C C . ILE B 1 38 ? 216.414 61.999 48.917 1.00 70.37 38 ILE B C 1
ATOM 3102 O O . ILE B 1 38 ? 216.805 62.555 47.886 1.00 70.37 38 ILE B O 1
ATOM 3107 N N . LYS B 1 39 ? 217.237 61.423 49.787 1.00 71.14 39 LYS B N 1
ATOM 3108 C CA . LYS B 1 39 ? 218.673 61.372 49.550 1.00 71.48 39 LYS B CA 1
ATOM 3109 C C . LYS B 1 39 ? 218.836 60.155 48.665 1.00 70.73 39 LYS B C 1
ATOM 3110 O O . LYS B 1 39 ? 218.925 59.029 49.152 1.00 70.80 39 LYS B O 1
ATOM 3116 N N . ILE B 1 40 ? 218.841 60.391 47.360 1.00 70.20 40 ILE B N 1
ATOM 3117 C CA . ILE B 1 40 ? 218.962 59.315 46.389 1.00 70.88 40 ILE B CA 1
ATOM 3118 C C . ILE B 1 40 ? 220.110 58.363 46.730 1.00 71.63 40 ILE B C 1
ATOM 3119 O O . ILE B 1 40 ? 221.163 58.787 47.219 1.00 72.39 40 ILE B O 1
ATOM 3124 N N . GLU B 1 41 ? 219.888 57.073 46.479 1.00 71.75 41 GLU B N 1
ATOM 3125 C CA . GLU B 1 41 ? 220.883 56.038 46.745 1.00 72.15 41 GLU B CA 1
ATOM 3126 C C . GLU B 1 41 ? 221.069 55.165 45.504 1.00 72.10 41 GLU B C 1
ATOM 3127 O O . GLU B 1 41 ? 221.851 54.208 45.519 1.00 72.14 41 GLU B O 1
ATOM 3133 N N . ALA B 1 42 ? 220.329 55.490 44.445 1.00 71.82 42 ALA B N 1
ATOM 3134 C CA . ALA B 1 42 ? 220.395 54.755 43.181 1.00 71.55 42 ALA B CA 1
ATOM 3135 C C . ALA B 1 42 ? 219.491 55.401 42.138 1.00 71.03 42 ALA B C 1
ATOM 3136 O O . ALA B 1 42 ? 218.410 55.899 42.462 1.00 70.55 42 ALA B O 1
ATOM 3138 N N . CYS B 1 43 ? 219.942 55.389 40.887 1.00 70.13 43 CYS B N 1
ATOM 3139 C CA . CYS B 1 43 ? 219.170 55.963 39.795 1.00 69.48 43 CYS B CA 1
ATOM 3140 C C . CYS B 1 43 ? 219.400 55.183 38.515 1.00 68.91 43 CYS B C 1
ATOM 3141 O O . CYS B 1 43 ? 220.476 54.631 38.293 1.00 68.87 43 CYS B O 1
ATOM 3144 N N . GLY B 1 44 ? 218.376 55.142 37.672 1.00 68.40 44 GLY B N 1
ATOM 3145 C CA . GLY B 1 44 ? 218.489 54.421 36.420 1.00 67.98 44 GLY B CA 1
ATOM 3146 C C . GLY B 1 44 ? 218.636 55.344 35.227 1.00 67.40 44 GLY B C 1
ATOM 3147 O O . GLY B 1 44 ? 218.027 56.417 35.169 1.00 67.73 44 GLY B O 1
ATOM 3148 N N . VAL B 1 45 ? 219.451 54.922 34.267 1.00 66.75 45 VAL B N 1
ATOM 3149 C CA . VAL B 1 45 ? 219.677 55.710 33.064 1.00 66.68 45 VAL B CA 1
ATOM 3150 C C . VAL B 1 45 ? 218.572 55.442 32.036 1.00 66.36 45 VAL B C 1
ATOM 3151 O O . VAL B 1 45 ? 218.521 54.361 31.433 1.00 65.18 45 VAL B O 1
ATOM 3155 N N . CYS B 1 46 ? 217.682 56.418 31.847 1.00 65.36 46 CYS B N 1
ATOM 3156 C CA . CYS B 1 46 ? 216.606 56.260 30.874 1.00 65.23 46 CYS B CA 1
ATOM 3157 C C . CYS B 1 46 ? 216.985 56.920 29.555 1.00 65.14 46 CYS B C 1
ATOM 3158 O O . CYS B 1 46 ? 217.590 57.996 29.543 1.00 64.49 46 CYS B O 1
ATOM 3161 N N . GLY B 1 47 ? 216.624 56.263 28.453 1.00 64.96 47 GLY B N 1
ATOM 3162 C CA . GLY B 1 47 ? 216.935 56.782 27.134 1.00 64.65 47 GLY B CA 1
ATOM 3163 C C . GLY B 1 47 ? 216.647 58.263 27.025 1.00 64.73 47 GLY B C 1
ATOM 3164 O O . GLY B 1 47 ? 217.428 59.011 26.427 1.00 65.07 47 GLY B O 1
ATOM 3165 N N . SER B 1 48 ? 215.525 58.683 27.611 1.00 64.09 48 SER B N 1
ATOM 3166 C CA . SER B 1 48 ? 215.111 60.081 27.594 1.00 63.36 48 SER B CA 1
ATOM 3167 C C . SER B 1 48 ? 216.113 60.998 28.307 1.00 63.91 48 SER B C 1
ATOM 3168 O O . SER B 1 48 ? 216.255 62.173 27.945 1.00 63.49 48 SER B O 1
ATOM 3171 N N . ASP B 1 49 ? 216.804 60.471 29.319 1.00 64.29 49 ASP B N 1
ATOM 3172 C CA . ASP B 1 49 ? 217.806 61.265 30.019 1.00 64.73 49 ASP B CA 1
ATOM 3173 C C . ASP B 1 49 ? 218.739 61.773 28.925 1.00 65.30 49 ASP B C 1
ATOM 3174 O O . ASP B 1 49 ? 219.115 62.948 28.901 1.00 66.41 49 ASP B O 1
ATOM 3179 N N . ILE B 1 50 ? 219.087 60.875 28.007 1.00 65.11 50 ILE B N 1
ATOM 3180 C CA . ILE B 1 50 ? 219.942 61.208 26.872 1.00 65.12 50 ILE B CA 1
ATOM 3181 C C . ILE B 1 50 ? 219.220 62.221 25.986 1.00 65.77 50 ILE B C 1
ATOM 3182 O O . ILE B 1 50 ? 219.682 63.350 25.803 1.00 65.96 50 ILE B O 1
ATOM 3187 N N . HIS B 1 51 ? 218.085 61.798 25.440 1.00 65.64 51 HIS B N 1
ATOM 3188 C CA . HIS B 1 51 ? 217.281 62.641 24.570 1.00 67.34 51 HIS B CA 1
ATOM 3189 C C . HIS B 1 51 ? 217.131 64.081 25.053 1.00 68.03 51 HIS B C 1
ATOM 3190 O O . HIS B 1 51 ? 217.171 65.013 24.249 1.00 68.58 51 HIS B O 1
ATOM 3197 N N . CYS B 1 52 ? 216.952 64.276 26.355 1.00 67.68 52 CYS B N 1
ATOM 3198 C CA . CYS B 1 52 ? 216.782 65.626 26.870 1.00 67.89 52 CYS B CA 1
ATOM 3199 C C . CYS B 1 52 ? 218.078 66.422 26.811 1.00 67.94 52 CYS B C 1
ATOM 3200 O O . CYS B 1 52 ? 218.105 67.548 26.308 1.00 66.60 52 CYS B O 1
ATOM 3203 N N . ALA B 1 53 ? 219.150 65.829 27.331 1.00 68.68 53 ALA B N 1
ATOM 3204 C CA . ALA B 1 53 ? 220.460 66.474 27.351 1.00 69.39 53 ALA B CA 1
ATOM 3205 C C . ALA B 1 53 ? 220.909 66.838 25.943 1.00 70.16 53 ALA B C 1
ATOM 3206 O O . ALA B 1 53 ? 221.395 67.943 25.695 1.00 69.71 53 ALA B O 1
ATOM 3208 N N . ALA B 1 54 ? 220.744 65.896 25.022 1.00 71.46 54 ALA B N 1
ATOM 3209 C CA . ALA B 1 54 ? 221.131 66.112 23.636 1.00 73.08 54 ALA B CA 1
ATOM 3210 C C . ALA B 1 54 ? 220.290 67.228 23.024 1.00 74.41 54 ALA B C 1
ATOM 3211 O O . ALA B 1 54 ? 220.634 67.772 21.975 1.00 75.48 54 ALA B O 1
ATOM 3213 N N . GLY B 1 55 ? 219.185 67.564 23.684 1.00 75.84 55 GLY B N 1
ATOM 3214 C CA . GLY B 1 55 ? 218.318 68.618 23.187 1.00 76.86 55 GLY B CA 1
ATOM 3215 C C . GLY B 1 55 ? 217.256 68.164 22.202 1.00 77.08 55 GLY B C 1
ATOM 3216 O O . GLY B 1 55 ? 216.733 68.973 21.440 1.00 76.95 55 GLY B O 1
ATOM 3217 N N . HIS B 1 56 ? 216.935 66.874 22.208 1.00 78.21 56 HIS B N 1
ATOM 3218 C CA . HIS B 1 56 ? 215.917 66.349 21.307 1.00 80.16 56 HIS B CA 1
ATOM 3219 C C . HIS B 1 56 ? 214.527 66.818 21.727 1.00 81.12 56 HIS B C 1
ATOM 3220 O O . HIS B 1 56 ? 213.543 66.581 21.023 1.00 81.27 56 HIS B O 1
ATOM 3227 N N . TRP B 1 57 ? 214.442 67.467 22.883 1.00 81.97 57 TRP B N 1
ATOM 3228 C CA . TRP B 1 57 ? 213.159 67.972 23.355 1.00 83.12 57 TRP B CA 1
ATOM 3229 C C . TRP B 1 57 ? 213.133 69.486 23.239 1.00 83.41 57 TRP B C 1
ATOM 3230 O O . TRP B 1 57 ? 212.185 70.144 23.681 1.00 84.09 57 TRP B O 1
ATOM 3241 N N . GLY B 1 58 ? 214.185 70.029 22.634 1.00 82.92 58 GLY B N 1
ATOM 3242 C CA . GLY B 1 58 ? 214.276 71.463 22.455 1.00 81.24 58 GLY B CA 1
ATOM 3243 C C . GLY B 1 58 ? 215.302 72.061 23.385 1.00 80.39 58 GLY B C 1
ATOM 3244 O O . GLY B 1 58 ? 215.841 71.374 24.262 1.00 79.56 58 GLY B O 1
ATOM 3245 N N . ASN B 1 59 ? 215.575 73.346 23.193 1.00 79.64 59 ASN B N 1
ATOM 3246 C CA . ASN B 1 59 ? 216.541 74.031 24.027 1.00 79.93 59 ASN B CA 1
ATOM 3247 C C . ASN B 1 59 ? 215.978 74.188 25.426 1.00 79.46 59 ASN B C 1
ATOM 3248 O O . ASN B 1 59 ? 214.913 74.773 25.609 1.00 79.56 59 ASN B O 1
ATOM 3253 N N . MET B 1 60 ? 216.699 73.657 26.407 1.00 79.23 60 MET B N 1
ATOM 3254 C CA . MET B 1 60 ? 216.281 73.728 27.802 1.00 79.31 60 MET B CA 1
ATOM 3255 C C . MET B 1 60 ? 217.050 74.797 28.562 1.00 79.21 60 MET B C 1
ATOM 3256 O O . MET B 1 60 ? 218.190 75.121 28.213 1.00 79.98 60 MET B O 1
ATOM 3261 N N . LYS B 1 61 ? 216.420 75.341 29.602 1.00 77.84 61 LYS B N 1
ATOM 3262 C CA . LYS B 1 61 ? 217.070 76.330 30.450 1.00 76.11 61 LYS B CA 1
ATOM 3263 C C . LYS B 1 61 ? 218.144 75.547 31.212 1.00 75.34 61 LYS B C 1
ATOM 3264 O O . LYS B 1 61 ? 217.841 74.547 31.874 1.00 74.49 61 LYS B O 1
ATOM 3270 N N . MET B 1 62 ? 219.395 75.987 31.105 1.00 74.47 62 MET B N 1
ATOM 3271 C CA . MET B 1 62 ? 220.503 75.307 31.776 1.00 74.35 62 MET B CA 1
ATOM 3272 C C . MET B 1 62 ? 220.788 75.957 33.141 1.00 73.63 62 MET B C 1
ATOM 3273 O O . MET B 1 62 ? 220.426 77.118 33.373 1.00 73.58 62 MET B O 1
ATOM 3278 N N . PRO B 1 63 ? 221.426 75.211 34.069 1.00 72.36 63 PRO B N 1
ATOM 3279 C CA . PRO B 1 63 ? 221.892 73.823 33.932 1.00 71.40 63 PRO B CA 1
ATOM 3280 C C . PRO B 1 63 ? 220.745 72.818 34.056 1.00 71.24 63 PRO B C 1
ATOM 3281 O O . PRO B 1 63 ? 219.576 73.206 34.159 1.00 71.82 63 PRO B O 1
ATOM 3285 N N . LEU B 1 64 ? 221.068 71.527 34.044 1.00 70.11 64 LEU B N 1
ATOM 3286 C CA . LEU B 1 64 ? 220.023 70.521 34.174 1.00 68.54 64 LEU B CA 1
ATOM 3287 C C . LEU B 1 64 ? 220.454 69.150 34.671 1.00 67.60 64 LEU B C 1
ATOM 3288 O O . LEU B 1 64 ? 221.280 68.459 34.061 1.00 67.19 64 LEU B O 1
ATOM 3293 N N . VAL B 1 65 ? 219.851 68.759 35.785 1.00 66.35 65 VAL B N 1
ATOM 3294 C CA . VAL B 1 65 ? 220.114 67.472 36.400 1.00 64.96 65 VAL B CA 1
ATOM 3295 C C . VAL B 1 65 ? 219.070 66.492 35.861 1.00 64.36 65 VAL B C 1
ATOM 3296 O O . VAL B 1 65 ? 217.891 66.584 36.214 1.00 64.25 65 VAL B O 1
ATOM 3300 N N . VAL B 1 66 ? 219.490 65.569 34.999 1.00 63.34 66 VAL B N 1
ATOM 3301 C CA . VAL B 1 66 ? 218.550 64.598 34.446 1.00 62.78 66 VAL B CA 1
ATOM 3302 C C . VAL B 1 66 ? 218.396 63.365 35.333 1.00 62.64 66 VAL B C 1
ATOM 3303 O O . VAL B 1 66 ? 218.742 63.394 36.518 1.00 62.37 66 VAL B O 1
ATOM 3307 N N . GLY B 1 67 ? 217.867 62.290 34.752 1.00 62.87 67 GLY B N 1
ATOM 3308 C CA . GLY B 1 67 ? 217.647 61.059 35.495 1.00 61.46 67 GLY B CA 1
ATOM 3309 C C . GLY B 1 67 ? 216.328 61.097 36.252 1.00 61.14 67 GLY B C 1
ATOM 3310 O O . GLY B 1 67 ? 216.117 61.974 37.091 1.00 59.97 67 GLY B O 1
ATOM 3311 N N . HIS B 1 68 ? 215.427 60.165 35.955 1.00 61.15 68 HIS B N 1
ATOM 3312 C CA . HIS B 1 68 ? 214.145 60.126 36.655 1.00 61.80 68 HIS B CA 1
ATOM 3313 C C . HIS B 1 68 ? 213.693 58.706 37.007 1.00 62.13 68 HIS B C 1
ATOM 3314 O O . HIS B 1 68 ? 212.538 58.333 36.800 1.00 61.72 68 HIS B O 1
ATOM 3321 N N . GLU B 1 69 ? 214.629 57.925 37.540 1.00 62.85 69 GLU B N 1
ATOM 3322 C CA . GLU B 1 69 ? 214.384 56.552 37.981 1.00 63.56 69 GLU B CA 1
ATOM 3323 C C . GLU B 1 69 ? 215.036 56.485 39.365 1.00 64.06 69 GLU B C 1
ATOM 3324 O O . GLU B 1 69 ? 215.826 55.595 39.683 1.00 64.22 69 GLU B O 1
ATOM 3330 N N . ILE B 1 70 ? 214.666 57.465 40.177 1.00 64.34 70 ILE B N 1
ATOM 3331 C CA . ILE B 1 70 ? 215.184 57.657 41.520 1.00 65.33 70 ILE B CA 1
ATOM 3332 C C . ILE B 1 70 ? 214.805 56.661 42.619 1.00 66.95 70 ILE B C 1
ATOM 3333 O O . ILE B 1 70 ? 213.636 56.343 42.828 1.00 67.64 70 ILE B O 1
ATOM 3338 N N . VAL B 1 71 ? 215.825 56.192 43.330 1.00 68.92 71 VAL B N 1
ATOM 3339 C CA . VAL B 1 71 ? 215.668 55.278 44.460 1.00 70.15 71 VAL B CA 1
ATOM 3340 C C . VAL B 1 71 ? 216.363 55.963 45.642 1.00 71.56 71 VAL B C 1
ATOM 3341 O O . VAL B 1 71 ? 217.475 56.479 45.493 1.00 71.84 71 VAL B O 1
ATOM 3345 N N . GLY B 1 72 ? 215.718 55.981 46.806 1.00 72.30 72 GLY B N 1
ATOM 3346 C CA . GLY B 1 72 ? 216.336 56.631 47.951 1.00 72.64 72 GLY B CA 1
ATOM 3347 C C . GLY B 1 72 ? 215.533 56.633 49.241 1.00 72.74 72 GLY B C 1
ATOM 3348 O O . GLY B 1 72 ? 214.354 56.260 49.268 1.00 72.90 72 GLY B O 1
ATOM 3349 N N . LYS B 1 73 ? 216.179 57.077 50.317 1.00 71.64 73 LYS B N 1
ATOM 3350 C CA . LYS B 1 73 ? 215.548 57.115 51.627 1.00 70.41 73 LYS B CA 1
ATOM 3351 C C . LYS B 1 73 ? 214.931 58.481 51.919 1.00 69.42 73 LYS B C 1
ATOM 3352 O O . LYS B 1 73 ? 215.407 59.517 51.440 1.00 67.68 73 LYS B O 1
ATOM 3358 N N . VAL B 1 74 ? 213.871 58.467 52.718 1.00 68.82 74 VAL B N 1
ATOM 3359 C CA . VAL B 1 74 ? 213.167 59.684 53.095 1.00 68.97 74 VAL B CA 1
ATOM 3360 C C . VAL B 1 74 ? 213.966 60.505 54.101 1.00 69.42 74 VAL B C 1
ATOM 3361 O O . VAL B 1 74 ? 214.549 59.970 55.043 1.00 69.50 74 VAL B O 1
ATOM 3365 N N . VAL B 1 75 ? 213.988 61.813 53.891 1.00 69.40 75 VAL B N 1
ATOM 3366 C CA . VAL B 1 75 ? 214.697 62.704 54.786 1.00 69.56 75 VAL B CA 1
ATOM 3367 C C . VAL B 1 75 ? 213.697 63.506 55.615 1.00 70.73 75 VAL B C 1
ATOM 3368 O O . VAL B 1 75 ? 213.679 63.400 56.840 1.00 70.73 75 VAL B O 1
ATOM 3372 N N . LYS B 1 76 ? 212.853 64.291 54.949 1.00 71.83 76 LYS B N 1
ATOM 3373 C CA . LYS B 1 76 ? 211.858 65.113 55.643 1.00 72.69 76 LYS B CA 1
ATOM 3374 C C . LYS B 1 76 ? 210.484 65.014 54.997 1.00 73.09 76 LYS B C 1
ATOM 3375 O O . LYS B 1 76 ? 210.379 64.728 53.812 1.00 74.63 76 LYS B O 1
ATOM 3381 N N . LEU B 1 77 ? 209.437 65.252 55.781 1.00 73.80 77 LEU B N 1
ATOM 3382 C CA . LEU B 1 77 ? 208.066 65.221 55.269 1.00 74.72 77 LEU B CA 1
ATOM 3383 C C . LEU B 1 77 ? 207.431 66.592 55.448 1.00 74.44 77 LEU B C 1
ATOM 3384 O O . LEU B 1 77 ? 207.455 67.153 56.542 1.00 75.03 77 LEU B O 1
ATOM 3389 N N . GLY B 1 78 ? 206.857 67.128 54.378 1.00 74.09 78 GLY B N 1
ATOM 3390 C CA . GLY B 1 78 ? 206.223 68.430 54.471 1.00 73.16 78 GLY B CA 1
ATOM 3391 C C . GLY B 1 78 ? 205.288 68.496 55.661 1.00 72.44 78 GLY B C 1
ATOM 3392 O O . GLY B 1 78 ? 204.874 67.460 56.184 1.00 72.70 78 GLY B O 1
ATOM 3393 N N . PRO B 1 79 ? 204.934 69.704 56.116 1.00 72.02 79 PRO B N 1
ATOM 3394 C CA . PRO B 1 79 ? 204.036 69.911 57.258 1.00 72.53 79 PRO B CA 1
ATOM 3395 C C . PRO B 1 79 ? 202.667 69.212 57.185 1.00 73.10 79 PRO B C 1
ATOM 3396 O O . PRO B 1 79 ? 202.052 68.924 58.219 1.00 72.95 79 PRO B O 1
ATOM 3400 N N . LYS B 1 80 ? 202.194 68.938 55.971 1.00 73.48 80 LYS B N 1
ATOM 3401 C CA . LYS B 1 80 ? 200.895 68.298 55.794 1.00 72.91 80 LYS B CA 1
ATOM 3402 C C . LYS B 1 80 ? 200.976 66.894 55.209 1.00 72.53 80 LYS B C 1
ATOM 3403 O O . LYS B 1 80 ? 199.951 66.276 54.908 1.00 71.29 80 LYS B O 1
ATOM 3409 N N . SER B 1 81 ? 202.197 66.393 55.054 1.00 72.75 81 SER B N 1
ATOM 3410 C CA . SER B 1 81 ? 202.391 65.050 54.531 1.00 74.05 81 SER B CA 1
ATOM 3411 C C . SER B 1 81 ? 201.386 64.125 55.227 1.00 74.42 81 SER B C 1
ATOM 3412 O O . SER B 1 81 ? 201.204 64.201 56.444 1.00 74.28 81 SER B O 1
ATOM 3415 N N . ASN B 1 82 ? 200.719 63.277 54.445 1.00 75.03 82 ASN B N 1
ATOM 3416 C CA . ASN B 1 82 ? 199.725 62.342 54.977 1.00 75.15 82 ASN B CA 1
ATOM 3417 C C . ASN B 1 82 ? 199.667 61.068 54.135 1.00 74.58 82 ASN B C 1
ATOM 3418 O O . ASN B 1 82 ? 198.608 60.460 53.966 1.00 73.82 82 ASN B O 1
ATOM 3423 N N . SER B 1 83 ? 200.816 60.676 53.602 1.00 74.36 83 SER B N 1
ATOM 3424 C CA . SER B 1 83 ? 200.901 59.476 52.791 1.00 74.08 83 SER B CA 1
ATOM 3425 C C . SER B 1 83 ? 201.034 58.255 53.699 1.00 74.64 83 SER B C 1
ATOM 3426 O O . SER B 1 83 ? 200.451 57.201 53.438 1.00 75.02 83 SER B O 1
ATOM 3429 N N . GLY B 1 84 ? 201.786 58.421 54.782 1.00 75.07 84 GLY B N 1
ATOM 3430 C CA . GLY B 1 84 ? 202.015 57.334 55.715 1.00 74.89 84 GLY B CA 1
ATOM 3431 C C . GLY B 1 84 ? 203.467 56.919 55.577 1.00 74.69 84 GLY B C 1
ATOM 3432 O O . GLY B 1 84 ? 203.894 55.878 56.081 1.00 75.50 84 GLY B O 1
ATOM 3433 N N . LEU B 1 85 ? 204.229 57.748 54.874 1.00 73.88 85 LEU B N 1
ATOM 3434 C CA . LEU B 1 85 ? 205.643 57.490 54.648 1.00 74.03 85 LEU B CA 1
ATOM 3435 C C . LEU B 1 85 ? 206.464 57.921 55.859 1.00 74.84 85 LEU B C 1
ATOM 3436 O O . LEU B 1 85 ? 206.330 59.047 56.340 1.00 75.25 85 LEU B O 1
ATOM 3441 N N . LYS B 1 86 ? 207.303 57.014 56.353 1.00 75.52 86 LYS B N 1
ATOM 3442 C CA . LYS B 1 86 ? 208.161 57.291 57.505 1.00 75.17 86 LYS B CA 1
ATOM 3443 C C . LYS B 1 86 ? 209.495 57.783 56.971 1.00 74.18 86 LYS B C 1
ATOM 3444 O O . LYS B 1 86 ? 209.869 57.464 55.841 1.00 74.91 86 LYS B O 1
ATOM 3450 N N . VAL B 1 87 ? 210.224 58.555 57.765 1.00 72.07 87 VAL B N 1
ATOM 3451 C CA . VAL B 1 87 ? 211.515 59.016 57.288 1.00 70.63 87 VAL B CA 1
ATOM 3452 C C . VAL B 1 87 ? 212.408 57.779 57.197 1.00 70.41 87 VAL B C 1
ATOM 3453 O O . VAL B 1 87 ? 212.085 56.727 57.767 1.00 69.41 87 VAL B O 1
ATOM 3457 N N . GLY B 1 88 ? 213.511 57.896 56.462 1.00 69.96 88 GLY B N 1
ATOM 3458 C CA . GLY B 1 88 ? 214.431 56.777 56.317 1.00 69.47 88 GLY B CA 1
ATOM 3459 C C . GLY B 1 88 ? 213.896 55.599 55.519 1.00 69.05 88 GLY B C 1
ATOM 3460 O O . GLY B 1 88 ? 214.646 54.679 55.174 1.00 69.19 88 GLY B O 1
ATOM 3461 N N . GLN B 1 89 ? 212.598 55.623 55.226 1.00 68.20 89 GLN B N 1
ATOM 3462 C CA . GLN B 1 89 ? 211.964 54.556 54.459 1.00 66.48 89 GLN B CA 1
ATOM 3463 C C . GLN B 1 89 ? 212.519 54.534 53.040 1.00 66.15 89 GLN B C 1
ATOM 3464 O O . GLN B 1 89 ? 212.836 55.582 52.468 1.00 66.57 89 GLN B O 1
ATOM 3470 N N . ARG B 1 90 ? 212.660 53.336 52.482 1.00 65.12 90 ARG B N 1
ATOM 3471 C CA . ARG B 1 90 ? 213.173 53.190 51.121 1.00 63.72 90 ARG B CA 1
ATOM 3472 C C . ARG B 1 90 ? 212.033 53.390 50.122 1.00 63.54 90 ARG B C 1
ATOM 3473 O O . ARG B 1 90 ? 211.082 52.603 50.069 1.00 63.73 90 ARG B O 1
ATOM 3481 N N . VAL B 1 91 ? 212.142 54.455 49.334 1.00 62.55 91 VAL B N 1
ATOM 3482 C CA . VAL B 1 91 ? 211.128 54.795 48.349 1.00 60.03 91 VAL B CA 1
ATOM 3483 C C . VAL B 1 91 ? 211.750 55.077 46.992 1.00 59.08 91 VAL B C 1
ATOM 3484 O O . VAL B 1 91 ? 212.974 55.162 46.852 1.00 58.45 91 VAL B O 1
ATOM 3488 N N . GLY B 1 92 ? 210.887 55.227 45.994 1.00 58.27 92 GLY B N 1
ATOM 3489 C CA . GLY B 1 92 ? 211.343 55.511 44.649 1.00 56.39 92 GLY B CA 1
ATOM 3490 C C . GLY B 1 92 ? 210.484 56.560 43.968 1.00 55.29 92 GLY B C 1
ATOM 3491 O O . GLY B 1 92 ? 209.339 56.819 44.379 1.00 53.45 92 GLY B O 1
ATOM 3492 N N . VAL B 1 93 ? 211.063 57.184 42.943 1.00 54.31 93 VAL B N 1
ATOM 3493 C CA . VAL B 1 93 ? 210.389 58.196 42.134 1.00 53.71 93 VAL B CA 1
ATOM 3494 C C . VAL B 1 93 ? 210.796 58.013 40.669 1.00 54.41 93 VAL B C 1
ATOM 3495 O O . VAL B 1 93 ? 211.956 57.720 40.360 1.00 54.41 93 VAL B O 1
ATOM 3499 N N . GLY B 1 94 ? 209.833 58.183 39.770 1.00 54.13 94 GLY B N 1
ATOM 3500 C CA . GLY B 1 94 ? 210.114 57.994 38.364 1.00 53.67 94 GLY B CA 1
ATOM 3501 C C . GLY B 1 94 ? 209.990 59.229 37.499 1.00 54.15 94 GLY B C 1
ATOM 3502 O O . GLY B 1 94 ? 210.352 60.329 37.908 1.00 54.26 94 GLY B O 1
ATOM 3503 N N . ALA B 1 95 ? 209.454 59.031 36.299 1.00 54.14 95 ALA B N 1
ATOM 3504 C CA . ALA B 1 95 ? 209.303 60.093 35.317 1.00 52.79 95 ALA B CA 1
ATOM 3505 C C . ALA B 1 95 ? 208.365 61.234 35.672 1.00 52.95 95 ALA B C 1
ATOM 3506 O O . ALA B 1 95 ? 208.541 62.347 35.165 1.00 52.66 95 ALA B O 1
ATOM 3508 N N . GLN B 1 96 ? 207.366 60.979 36.517 1.00 52.59 96 GLN B N 1
ATOM 3509 C CA . GLN B 1 96 ? 206.440 62.054 36.878 1.00 52.25 96 GLN B CA 1
ATOM 3510 C C . GLN B 1 96 ? 206.634 62.533 38.302 1.00 51.75 96 GLN B C 1
ATOM 3511 O O . GLN B 1 96 ? 206.979 61.757 39.195 1.00 52.12 96 GLN B O 1
ATOM 3517 N N . VAL B 1 97 ? 206.368 63.814 38.513 1.00 51.60 97 VAL B N 1
ATOM 3518 C CA . VAL B 1 97 ? 206.565 64.407 39.820 1.00 51.16 97 VAL B CA 1
ATOM 3519 C C . VAL B 1 97 ? 205.474 65.379 40.251 1.00 50.43 97 VAL B C 1
ATOM 3520 O O . VAL B 1 97 ? 205.656 66.108 41.222 1.00 50.67 97 VAL B O 1
ATOM 3524 N N . PHE B 1 98 ? 204.351 65.405 39.540 1.00 50.48 98 PHE B N 1
ATOM 3525 C CA . PHE B 1 98 ? 203.266 66.308 39.917 1.00 51.64 98 PHE B CA 1
ATOM 3526 C C . PHE B 1 98 ? 202.023 66.214 39.052 1.00 53.36 98 PHE B C 1
ATOM 3527 O O . PHE B 1 98 ? 202.099 65.981 37.842 1.00 55.27 98 PHE B O 1
ATOM 3535 N N . SER B 1 99 ? 200.878 66.430 39.687 1.00 53.93 99 SER B N 1
ATOM 3536 C CA . SER B 1 99 ? 199.587 66.388 39.019 1.00 54.51 99 SER B CA 1
ATOM 3537 C C . SER B 1 99 ? 198.605 67.139 39.905 1.00 55.75 99 SER B C 1
ATOM 3538 O O . SER B 1 99 ? 198.708 67.076 41.131 1.00 55.70 99 SER B O 1
ATOM 3541 N N . CYS B 1 100 ? 197.655 67.845 39.295 1.00 57.21 100 CYS B N 1
ATOM 3542 C CA . CYS B 1 100 ? 196.667 68.617 40.054 1.00 58.32 100 CYS B CA 1
ATOM 3543 C C . CYS B 1 100 ? 195.964 67.765 41.121 1.00 58.48 100 CYS B C 1
ATOM 3544 O O . CYS B 1 100 ? 195.378 68.297 42.068 1.00 56.63 100 CYS B O 1
ATOM 3547 N N . LEU B 1 101 ? 196.023 66.445 40.948 1.00 59.61 101 LEU B N 1
ATOM 3548 C CA . LEU B 1 101 ? 195.406 65.483 41.867 1.00 61.23 101 LEU B CA 1
ATOM 3549 C C . LEU B 1 101 ? 193.953 65.809 42.221 1.00 62.47 101 LEU B C 1
ATOM 3550 O O . LEU B 1 101 ? 193.374 65.199 43.129 1.00 62.24 101 LEU B O 1
ATOM 3555 N N . GLU B 1 102 ? 193.365 66.750 41.483 1.00 63.53 102 GLU B N 1
ATOM 3556 C CA . GLU B 1 102 ? 191.986 67.160 41.713 1.00 64.34 102 GLU B CA 1
ATOM 3557 C C . GLU B 1 102 ? 191.039 66.927 40.533 1.00 62.98 102 GLU B C 1
ATOM 3558 O O . GLU B 1 102 ? 189.818 66.950 40.713 1.00 62.68 102 GLU B O 1
ATOM 3564 N N . CYS B 1 103 ? 191.589 66.698 39.340 1.00 60.76 103 CYS B N 1
ATOM 3565 C CA . CYS B 1 103 ? 190.761 66.468 38.148 1.00 59.22 103 CYS B CA 1
ATOM 3566 C C . CYS B 1 103 ? 190.348 65.007 37.972 1.00 58.59 103 CYS B C 1
ATOM 3567 O O . CYS B 1 103 ? 190.941 64.100 38.563 1.00 59.27 103 CYS B O 1
ATOM 3570 N N . ASP B 1 104 ? 189.344 64.779 37.133 1.00 57.18 104 ASP B N 1
ATOM 3571 C CA . ASP B 1 104 ? 188.862 63.426 36.896 1.00 55.99 104 ASP B CA 1
ATOM 3572 C C . ASP B 1 104 ? 189.965 62.474 36.491 1.00 54.52 104 ASP B C 1
ATOM 3573 O O . ASP B 1 104 ? 190.096 61.396 37.067 1.00 53.35 104 ASP B O 1
ATOM 3578 N N . ARG B 1 105 ? 190.761 62.864 35.502 1.00 53.63 105 ARG B N 1
ATOM 3579 C CA . ARG B 1 105 ? 191.845 61.997 35.053 1.00 53.18 105 ARG B CA 1
ATOM 3580 C C . ARG B 1 105 ? 192.709 61.546 36.245 1.00 52.62 105 ARG B C 1
ATOM 3581 O O . ARG B 1 105 ? 193.298 60.457 36.232 1.00 52.14 105 ARG B O 1
ATOM 3589 N N . CYS B 1 106 ? 192.757 62.370 37.285 1.00 51.17 106 CYS B N 1
ATOM 3590 C CA . CYS B 1 106 ? 193.543 62.036 38.456 1.00 51.39 106 CYS B CA 1
ATOM 3591 C C . CYS B 1 106 ? 192.827 61.094 39.414 1.00 52.61 106 CYS B C 1
ATOM 3592 O O . CYS B 1 106 ? 193.346 60.025 39.739 1.00 52.12 106 CYS B O 1
ATOM 3595 N N . LYS B 1 107 ? 191.641 61.486 39.873 1.00 54.24 107 LYS B N 1
ATOM 3596 C CA . LYS B 1 107 ? 190.866 60.648 40.791 1.00 55.45 107 LYS B CA 1
ATOM 3597 C C . LYS B 1 107 ? 190.547 59.299 40.150 1.00 57.11 107 LYS B C 1
ATOM 3598 O O . LYS B 1 107 ? 189.972 58.412 40.786 1.00 57.68 107 LYS B O 1
ATOM 3604 N N . ASN B 1 108 ? 190.931 59.154 38.884 1.00 58.45 108 ASN B N 1
ATOM 3605 C CA . ASN B 1 108 ? 190.683 57.936 38.128 1.00 58.64 108 ASN B CA 1
ATOM 3606 C C . ASN B 1 108 ? 192.003 57.258 37.747 1.00 58.19 108 ASN B C 1
ATOM 3607 O O . ASN B 1 108 ? 192.060 56.426 36.850 1.00 58.22 108 ASN B O 1
ATOM 3612 N N . ASP B 1 109 ? 193.069 57.624 38.441 1.00 57.83 109 ASP B N 1
ATOM 3613 C CA . ASP B 1 109 ? 194.377 57.038 38.185 1.00 57.03 109 ASP B CA 1
ATOM 3614 C C . ASP B 1 109 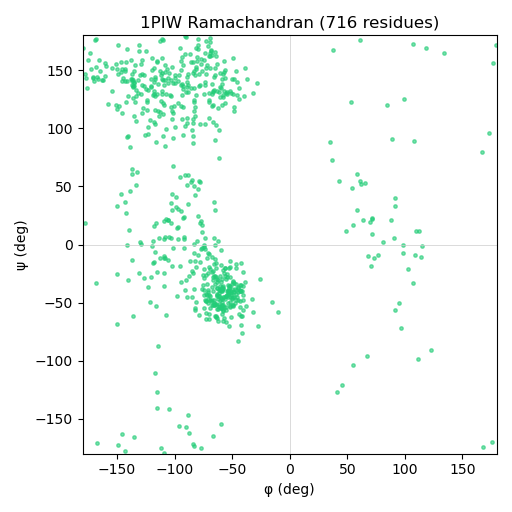? 194.883 57.225 36.766 1.00 55.65 109 ASP B C 1
ATOM 3615 O O . ASP B 1 109 ? 195.119 56.254 36.049 1.00 55.42 109 ASP B O 1
ATOM 3620 N N . ASN B 1 110 ? 195.047 58.484 36.374 1.00 54.57 110 ASN B N 1
ATOM 3621 C CA . ASN B 1 110 ? 195.559 58.825 35.052 1.00 54.24 110 ASN B CA 1
ATOM 3622 C C . ASN B 1 110 ? 196.473 60.048 35.136 1.00 53.37 110 ASN B C 1
ATOM 3623 O O . ASN B 1 110 ? 196.633 60.789 34.166 1.00 52.87 110 ASN B O 1
ATOM 3628 N N . GLU B 1 111 ? 197.083 60.241 36.303 1.00 52.83 111 GLU B N 1
ATOM 3629 C CA . GLU B 1 111 ? 197.990 61.363 36.538 1.00 51.87 111 GLU B CA 1
ATOM 3630 C C . GLU B 1 111 ? 198.913 61.683 35.375 1.00 49.84 111 GLU B C 1
ATOM 3631 O O . GLU B 1 111 ? 199.115 62.848 35.048 1.00 50.89 111 GLU B O 1
ATOM 3637 N N . PRO B 1 112 ? 199.498 60.663 34.736 1.00 48.74 112 PRO B N 1
ATOM 3638 C CA . PRO B 1 112 ? 200.385 60.993 33.615 1.00 49.48 112 PRO B CA 1
ATOM 3639 C C . PRO B 1 112 ? 199.709 61.847 32.530 1.00 49.78 112 PRO B C 1
ATOM 3640 O O . PRO B 1 112 ? 200.354 62.660 31.854 1.00 48.53 112 PRO B O 1
ATOM 3644 N N . TYR B 1 113 ? 198.401 61.668 32.385 1.00 50.51 113 TYR B N 1
ATOM 3645 C CA . TYR B 1 113 ? 197.644 62.396 31.380 1.00 50.44 113 TYR B CA 1
ATOM 3646 C C . TYR B 1 113 ? 196.958 63.626 31.955 1.00 51.50 113 TYR B C 1
ATOM 3647 O O . TYR B 1 113 ? 196.070 64.198 31.324 1.00 52.11 113 TYR B O 1
ATOM 3656 N N . CYS B 1 114 ? 197.376 64.041 33.147 1.00 52.47 114 CYS B N 1
ATOM 3657 C CA . CYS B 1 114 ? 196.777 65.214 33.786 1.00 53.31 114 CYS B CA 1
ATOM 3658 C C . CYS B 1 114 ? 197.204 66.509 33.111 1.00 53.27 114 CYS B C 1
ATOM 3659 O O . CYS B 1 114 ? 198.327 66.621 32.620 1.00 53.26 114 CYS B O 1
ATOM 3662 N N . THR B 1 115 ? 196.302 67.485 33.098 1.00 53.54 115 THR B N 1
ATOM 3663 C CA . THR B 1 115 ? 196.570 68.783 32.486 1.00 54.53 115 THR B CA 1
ATOM 3664 C C . THR B 1 115 ? 197.773 69.475 33.104 1.00 54.84 115 THR B C 1
ATOM 3665 O O . THR B 1 115 ? 198.690 69.908 32.402 1.00 53.16 115 THR B O 1
ATOM 3669 N N . LYS B 1 116 ? 197.750 69.586 34.428 1.00 55.91 116 LYS B N 1
ATOM 3670 C CA . LYS B 1 116 ? 198.825 70.238 35.160 1.00 58.36 116 LYS B CA 1
ATOM 3671 C C . LYS B 1 116 ? 200.045 69.330 35.299 1.00 59.17 116 LYS B C 1
ATOM 3672 O O . LYS B 1 116 ? 200.905 69.557 36.155 1.00 60.53 116 LYS B O 1
ATOM 3678 N N . PHE B 1 117 ? 200.118 68.300 34.464 1.00 58.48 117 PHE B N 1
ATOM 3679 C CA . PHE B 1 117 ? 201.241 67.368 34.515 1.00 57.65 117 PHE B CA 1
ATOM 3680 C C . PHE B 1 117 ? 202.593 68.091 34.512 1.00 57.11 117 PHE B C 1
ATOM 3681 O O . PHE B 1 117 ? 202.768 69.111 33.834 1.00 56.94 117 PHE B O 1
ATOM 3689 N N . VAL B 1 118 ? 203.539 67.550 35.275 1.00 55.97 118 VAL B N 1
ATOM 3690 C CA . VAL B 1 118 ? 204.890 68.096 35.357 1.00 56.26 118 VAL B CA 1
ATOM 3691 C C . VAL B 1 118 ? 205.866 66.926 35.404 1.00 56.28 118 VAL B C 1
ATOM 3692 O O . VAL B 1 118 ? 205.712 66.018 36.227 1.00 56.07 118 VAL B O 1
ATOM 3696 N N . THR B 1 119 ? 206.863 66.940 34.525 1.00 56.10 119 THR B N 1
ATOM 3697 C CA . THR B 1 119 ? 207.843 65.863 34.502 1.00 57.54 119 THR B CA 1
ATOM 3698 C C . THR B 1 119 ? 208.914 66.065 35.570 1.00 58.28 119 THR B C 1
ATOM 3699 O O . THR B 1 119 ? 209.004 67.133 36.180 1.00 58.64 119 THR B O 1
ATOM 3703 N N . THR B 1 120 ? 209.728 65.030 35.774 1.00 58.91 120 THR B N 1
ATOM 3704 C CA . THR B 1 120 ? 210.792 65.045 36.774 1.00 58.43 120 THR B CA 1
ATOM 3705 C C . THR B 1 120 ? 211.933 66.023 36.496 1.00 58.29 120 THR B C 1
ATOM 3706 O O . THR B 1 120 ? 212.574 66.493 37.434 1.00 58.13 120 THR B O 1
ATOM 3710 N N . TYR B 1 121 ? 212.198 66.331 35.227 1.00 58.25 121 TYR B N 1
ATOM 3711 C CA . TYR B 1 121 ? 213.266 67.278 34.915 1.00 58.37 121 TYR B CA 1
ATOM 3712 C C . TYR B 1 121 ? 213.044 68.166 33.694 1.00 59.16 121 TYR B C 1
ATOM 3713 O O . TYR B 1 121 ? 212.267 67.835 32.802 1.00 60.22 121 TYR B O 1
ATOM 3722 N N . SER B 1 122 ? 213.732 69.307 33.689 1.00 59.73 122 SER B N 1
ATOM 3723 C CA . SER B 1 122 ? 213.678 70.302 32.615 1.00 59.51 122 SER B CA 1
ATOM 3724 C C . SER B 1 122 ? 212.302 70.894 32.303 1.00 59.75 122 SER B C 1
ATOM 3725 O O . SER B 1 122 ? 212.028 71.270 31.161 1.00 60.00 122 SER B O 1
ATOM 3728 N N . GLN B 1 123 ? 211.438 70.973 33.312 1.00 59.70 123 GLN B N 1
ATOM 3729 C CA . GLN B 1 123 ? 210.112 71.561 33.127 1.00 59.76 123 GLN B CA 1
ATOM 3730 C C . GLN B 1 123 ? 209.804 72.484 34.302 1.00 60.73 123 GLN B C 1
ATOM 3731 O O . GLN B 1 123 ? 210.063 72.141 35.460 1.00 60.27 123 GLN B O 1
ATOM 3737 N N . PRO B 1 124 ? 209.265 73.683 34.015 1.00 61.44 124 PRO B N 1
ATOM 3738 C CA . PRO B 1 124 ? 208.928 74.646 35.068 1.00 61.76 124 PRO B CA 1
ATOM 3739 C C . PRO B 1 124 ? 207.684 74.207 35.835 1.00 62.10 124 PRO B C 1
ATOM 3740 O O . PRO B 1 124 ? 206.729 73.702 35.234 1.00 61.96 124 PRO B O 1
ATOM 3744 N N . TYR B 1 125 ? 207.708 74.389 37.156 1.00 61.93 125 TYR B N 1
ATOM 3745 C CA . TYR B 1 125 ? 206.565 74.048 38.001 1.00 61.87 125 TYR B CA 1
ATOM 3746 C C . TYR B 1 125 ? 205.564 75.186 37.878 1.00 62.74 125 TYR B C 1
ATOM 3747 O O . TYR B 1 125 ? 205.819 76.181 37.205 1.00 63.16 125 TYR B O 1
ATOM 3756 N N . GLU B 1 126 ? 204.422 75.041 38.531 1.00 64.35 126 GLU B N 1
ATOM 3757 C CA . GLU B 1 126 ? 203.416 76.089 38.499 1.00 65.51 126 GLU B CA 1
ATOM 3758 C C . GLU B 1 126 ? 204.105 77.385 38.931 1.00 64.74 126 GLU B C 1
ATOM 3759 O O . GLU B 1 126 ? 203.800 78.464 38.423 1.00 63.86 126 GLU B O 1
ATOM 3765 N N . ASP B 1 127 ? 205.053 77.255 39.860 1.00 64.20 127 ASP B N 1
ATOM 3766 C CA . ASP B 1 127 ? 205.781 78.399 40.401 1.00 64.13 127 ASP B CA 1
ATOM 3767 C C . ASP B 1 127 ? 206.970 78.899 39.584 1.00 64.16 127 ASP B C 1
ATOM 3768 O O . ASP B 1 127 ? 207.562 79.919 39.924 1.00 65.87 127 ASP B O 1
ATOM 3773 N N . GLY B 1 128 ? 207.345 78.187 38.531 1.00 63.43 128 GLY B N 1
ATOM 3774 C CA . GLY B 1 128 ? 208.466 78.643 37.732 1.00 62.51 128 GLY B CA 1
ATOM 3775 C C . GLY B 1 128 ? 209.748 77.845 37.895 1.00 62.82 128 GLY B C 1
ATOM 3776 O O . GLY B 1 128 ? 210.513 77.708 36.936 1.00 62.80 128 GLY B O 1
ATOM 3777 N N . TYR B 1 129 ? 209.999 77.316 39.090 1.00 63.06 129 TYR B N 1
ATOM 3778 C CA . TYR B 1 129 ? 211.215 76.532 39.313 1.00 64.10 129 TYR B CA 1
ATOM 3779 C C . TYR B 1 129 ? 211.274 75.343 38.357 1.00 63.82 129 TYR B C 1
ATOM 3780 O O . TYR B 1 129 ? 210.324 74.566 38.270 1.00 64.32 129 TYR B O 1
ATOM 3789 N N . VAL B 1 130 ? 212.393 75.198 37.652 1.00 63.12 130 VAL B N 1
ATOM 3790 C CA . VAL B 1 130 ? 212.553 74.101 36.708 1.00 62.17 130 VAL B CA 1
ATOM 3791 C C . VAL B 1 130 ? 212.982 72.816 37.406 1.00 62.19 130 VAL B C 1
ATOM 3792 O O . VAL B 1 130 ? 214.052 72.754 38.018 1.00 62.21 130 VAL B O 1
ATOM 3796 N N . SER B 1 131 ? 212.131 71.797 37.294 1.00 62.53 131 SER B N 1
ATOM 3797 C CA . SER B 1 131 ? 212.336 70.477 37.907 1.00 62.13 131 SER B CA 1
ATOM 3798 C C . SER B 1 131 ? 213.745 69.899 37.784 1.00 61.43 131 SER B C 1
ATOM 3799 O O . SER B 1 131 ? 214.285 69.766 36.679 1.00 60.60 131 SER B O 1
ATOM 3802 N N . GLN B 1 132 ? 214.326 69.539 38.925 1.00 60.97 132 GLN B N 1
ATOM 3803 C CA . GLN B 1 132 ? 215.670 68.978 38.946 1.00 61.62 132 GLN B CA 1
ATOM 3804 C C . GLN B 1 132 ? 215.690 67.536 39.439 1.00 62.70 132 GLN B C 1
ATOM 3805 O O . GLN B 1 132 ? 214.967 66.685 38.920 1.00 62.05 132 GLN B O 1
ATOM 3811 N N . GLY B 1 133 ? 216.516 67.267 40.446 1.00 64.48 133 GLY B N 1
ATOM 3812 C CA . GLY B 1 133 ? 216.620 65.917 40.971 1.00 65.68 133 GLY B CA 1
ATOM 3813 C C . GLY B 1 133 ? 217.096 64.941 39.904 1.00 66.45 133 GLY B C 1
ATOM 3814 O O . GLY B 1 133 ? 217.277 65.313 38.740 1.00 66.24 133 GLY B O 1
ATOM 3815 N N . GLY B 1 134 ? 217.305 63.688 40.298 1.00 66.63 134 GLY B N 1
ATOM 3816 C CA . GLY B 1 134 ? 217.752 62.683 39.352 1.00 66.58 134 GLY B CA 1
ATOM 3817 C C . GLY B 1 134 ? 219.167 62.226 39.631 1.00 66.78 134 GLY B C 1
ATOM 3818 O O . GLY B 1 134 ? 219.391 61.366 40.486 1.00 66.10 134 GLY B O 1
ATOM 3819 N N . TYR B 1 135 ? 220.121 62.792 38.898 1.00 67.23 135 TYR B N 1
ATOM 3820 C CA . TYR B 1 135 ? 221.529 62.450 39.082 1.00 68.37 135 TYR B CA 1
ATOM 3821 C C . TYR B 1 135 ? 222.101 63.370 40.165 1.00 69.87 135 TYR B C 1
ATOM 3822 O O . TYR B 1 135 ? 223.041 64.136 39.921 1.00 70.96 135 TYR B O 1
ATOM 3831 N N . ALA B 1 136 ? 221.526 63.290 41.363 1.00 69.97 136 ALA B N 1
ATOM 3832 C CA . ALA B 1 136 ? 221.960 64.134 42.466 1.00 69.91 136 ALA B CA 1
ATOM 3833 C C . ALA B 1 136 ? 221.785 63.470 43.832 1.00 70.42 136 ALA B C 1
ATOM 3834 O O . ALA B 1 136 ? 221.181 62.408 43.953 1.00 70.44 136 ALA B O 1
ATOM 3836 N N . ASN B 1 137 ? 222.321 64.126 44.856 1.00 71.38 137 ASN B N 1
ATOM 3837 C CA . ASN B 1 137 ? 222.262 63.650 46.235 1.00 72.26 137 ASN B CA 1
ATOM 3838 C C . ASN B 1 137 ? 220.846 63.637 46.818 1.00 71.99 137 ASN B C 1
ATOM 3839 O O . ASN B 1 137 ? 220.559 62.915 47.784 1.00 71.04 137 ASN B O 1
ATOM 3844 N N . TYR B 1 138 ? 219.972 64.449 46.233 1.00 71.68 138 TYR B N 1
ATOM 3845 C CA . TYR B 1 138 ? 218.588 64.537 46.679 1.00 72.26 138 TYR B CA 1
ATOM 3846 C C . TYR B 1 138 ? 217.657 64.871 45.519 1.00 71.71 138 TYR B C 1
ATOM 3847 O O . TYR B 1 138 ? 218.068 64.909 44.355 1.00 72.82 138 TYR B O 1
ATOM 3856 N N . VAL B 1 139 ? 216.399 65.126 45.868 1.00 69.65 139 VAL B N 1
ATOM 3857 C CA . VAL B 1 139 ? 215.355 65.493 44.918 1.00 67.71 139 VAL B CA 1
ATOM 3858 C C . VAL B 1 139 ? 214.119 65.787 45.764 1.00 66.79 139 VAL B C 1
ATOM 3859 O O . VAL B 1 139 ? 213.814 65.039 46.697 1.00 66.72 139 VAL B O 1
ATOM 3863 N N . ARG B 1 140 ? 213.428 66.883 45.456 1.00 64.98 140 ARG B N 1
ATOM 3864 C CA . ARG B 1 140 ? 212.242 67.275 46.213 1.00 63.75 140 ARG B CA 1
ATOM 3865 C C . ARG B 1 140 ? 210.949 67.043 45.417 1.00 63.29 140 ARG B C 1
ATOM 3866 O O . ARG B 1 140 ? 210.556 67.863 44.576 1.00 63.31 140 ARG B O 1
ATOM 3874 N N . VAL B 1 141 ? 210.289 65.923 45.724 1.00 62.00 141 VAL B N 1
ATOM 3875 C CA . VAL B 1 141 ? 209.065 65.477 45.051 1.00 59.75 141 VAL B CA 1
ATOM 3876 C C . VAL B 1 141 ? 207.804 65.487 45.917 1.00 58.06 141 VAL B C 1
ATOM 3877 O O . VAL B 1 141 ? 207.876 65.283 47.121 1.00 57.82 141 VAL B O 1
ATOM 3881 N N . HIS B 1 142 ? 206.649 65.712 45.291 1.00 57.00 142 HIS B N 1
ATOM 3882 C CA . HIS B 1 142 ? 205.371 65.695 46.004 1.00 55.84 142 HIS B CA 1
ATOM 3883 C C . HIS B 1 142 ? 205.166 64.250 46.464 1.00 55.78 142 HIS B C 1
ATOM 3884 O O . HIS B 1 142 ? 205.332 63.315 45.678 1.00 54.98 142 HIS B O 1
ATOM 3891 N N . GLU B 1 143 ? 204.809 64.066 47.732 1.00 56.46 143 GLU B N 1
ATOM 3892 C CA . GLU B 1 143 ? 204.627 62.721 48.274 1.00 56.75 143 GLU B CA 1
ATOM 3893 C C . GLU B 1 143 ? 203.803 61.811 47.379 1.00 56.54 143 GLU B C 1
ATOM 3894 O O . GLU B 1 143 ? 204.157 60.646 47.189 1.00 57.01 143 GLU B O 1
ATOM 3900 N N . HIS B 1 144 ? 202.716 62.335 46.821 1.00 56.03 144 HIS B N 1
ATOM 3901 C CA . HIS B 1 144 ? 201.863 61.531 45.946 1.00 55.21 144 HIS B CA 1
ATOM 3902 C C . HIS B 1 144 ? 202.677 60.726 44.949 1.00 53.88 144 HIS B C 1
ATOM 3903 O O . HIS B 1 144 ? 202.317 59.605 44.629 1.00 53.52 144 HIS B O 1
ATOM 3910 N N . PHE B 1 145 ? 203.770 61.295 44.456 1.00 54.18 145 PHE B N 1
ATOM 3911 C CA . PHE B 1 145 ? 204.592 60.591 43.486 1.00 56.54 145 PHE B CA 1
ATOM 3912 C C . PHE B 1 145 ? 205.806 59.923 44.090 1.00 57.68 145 PHE B C 1
ATOM 3913 O O . PHE B 1 145 ? 206.893 59.935 43.504 1.00 59.29 145 PHE B O 1
ATOM 3921 N N . VAL B 1 146 ? 205.612 59.325 45.259 1.00 58.06 146 VAL B N 1
ATOM 3922 C CA . VAL B 1 146 ? 206.688 58.631 45.955 1.00 58.39 146 VAL B CA 1
ATOM 3923 C C . VAL B 1 146 ? 206.224 57.224 46.317 1.00 58.64 146 VAL B C 1
ATOM 3924 O O . VAL B 1 146 ? 205.323 57.058 47.141 1.00 58.57 146 VAL B O 1
ATOM 3928 N N . VAL B 1 147 ? 206.829 56.211 45.707 1.00 58.45 147 VAL B N 1
ATOM 3929 C CA . VAL B 1 147 ? 206.427 54.841 46.001 1.00 59.25 147 VAL B CA 1
ATOM 3930 C C . VAL B 1 147 ? 207.408 54.075 46.868 1.00 60.77 147 VAL B C 1
ATOM 3931 O O . VAL B 1 147 ? 208.625 54.173 46.700 1.00 61.64 147 VAL B O 1
ATOM 3935 N N . PRO B 1 148 ? 206.881 53.290 47.815 1.00 61.41 148 PRO B N 1
ATOM 3936 C CA . PRO B 1 148 ? 207.724 52.499 48.709 1.00 62.61 148 PRO B CA 1
ATOM 3937 C C . PRO B 1 148 ? 208.317 51.302 47.976 1.00 63.31 148 PRO B C 1
ATOM 3938 O O . PRO B 1 148 ? 207.626 50.319 47.716 1.00 64.66 148 PRO B O 1
ATOM 3942 N N . ILE B 1 149 ? 209.593 51.389 47.630 1.00 63.61 149 ILE B N 1
ATOM 3943 C CA . ILE B 1 149 ? 210.240 50.287 46.939 1.00 65.16 149 ILE B CA 1
ATOM 3944 C C . ILE B 1 149 ? 210.183 49.058 47.838 1.00 66.57 149 ILE B C 1
ATOM 3945 O O . ILE B 1 149 ? 210.436 49.159 49.038 1.00 67.51 149 ILE B O 1
ATOM 3950 N N . PRO B 1 150 ? 209.830 47.886 47.276 1.00 67.44 150 PRO B N 1
ATOM 3951 C CA . PRO B 1 150 ? 209.735 46.620 48.021 1.00 68.58 150 PRO B CA 1
ATOM 3952 C C . PRO B 1 150 ? 211.057 46.153 48.659 1.00 70.40 150 PRO B C 1
ATOM 3953 O O . PRO B 1 150 ? 212.110 46.110 48.007 1.00 69.84 150 PRO B O 1
ATOM 3957 N N . GLU B 1 151 ? 210.979 45.791 49.937 1.00 72.03 151 GLU B N 1
ATOM 3958 C CA . GLU B 1 151 ? 212.143 45.353 50.700 1.00 73.09 151 GLU B CA 1
ATOM 3959 C C . GLU B 1 151 ? 213.063 44.355 49.998 1.00 72.04 151 GLU B C 1
ATOM 3960 O O . GLU B 1 151 ? 214.286 44.437 50.137 1.00 71.78 151 GLU B O 1
ATOM 3966 N N . ASN B 1 152 ? 212.492 43.424 49.241 1.00 70.44 152 ASN B N 1
ATOM 3967 C CA . ASN B 1 152 ? 213.314 42.420 48.579 1.00 69.53 152 ASN B CA 1
ATOM 3968 C C . ASN B 1 152 ? 213.774 42.754 47.162 1.00 68.63 152 ASN B C 1
ATOM 3969 O O . ASN B 1 152 ? 214.081 41.853 46.377 1.00 67.59 152 ASN B O 1
ATOM 3974 N N . ILE B 1 153 ? 213.833 44.038 46.829 1.00 67.82 153 ILE B N 1
ATOM 3975 C CA . ILE B 1 153 ? 214.290 44.419 45.500 1.00 67.81 153 ILE B CA 1
ATOM 3976 C C . ILE B 1 153 ? 215.563 45.273 45.550 1.00 67.36 153 ILE B C 1
ATOM 3977 O O . ILE B 1 153 ? 215.518 46.453 45.890 1.00 65.69 153 ILE B O 1
ATOM 3982 N N . PRO B 1 154 ? 216.719 44.680 45.203 1.00 67.58 154 PRO B N 1
ATOM 3983 C CA . PRO B 1 154 ? 217.992 45.418 45.214 1.00 68.29 154 PRO B CA 1
ATOM 3984 C C . PRO B 1 154 ? 217.869 46.764 44.504 1.00 69.01 154 PRO B C 1
ATOM 3985 O O . PRO B 1 154 ? 217.648 46.812 43.296 1.00 69.90 154 PRO B O 1
ATOM 3989 N N . SER B 1 155 ? 218.027 47.848 45.261 1.00 68.95 155 SER B N 1
ATOM 3990 C CA . SER B 1 155 ? 217.901 49.207 44.734 1.00 68.49 155 SER B CA 1
ATOM 3991 C C . SER B 1 155 ? 218.515 49.550 43.378 1.00 68.18 155 SER B C 1
ATOM 3992 O O . SER B 1 155 ? 218.177 50.582 42.804 1.00 68.96 155 SER B O 1
ATOM 3995 N N . HIS B 1 156 ? 219.408 48.722 42.854 1.00 67.44 156 HIS B N 1
ATOM 3996 C CA . HIS B 1 156 ? 219.974 49.033 41.547 1.00 68.03 156 HIS B CA 1
ATOM 3997 C C . HIS B 1 156 ? 219.119 48.357 40.467 1.00 68.03 156 HIS B C 1
ATOM 3998 O O . HIS B 1 156 ? 219.353 48.512 39.259 1.00 67.23 156 HIS B O 1
ATOM 4005 N N . LEU B 1 157 ? 218.117 47.615 40.931 1.00 67.89 157 LEU B N 1
ATOM 4006 C CA . LEU B 1 157 ? 217.190 46.885 40.068 1.00 67.60 157 LEU B CA 1
ATOM 4007 C C . LEU B 1 157 ? 215.766 47.420 40.201 1.00 67.37 157 LEU B C 1
ATOM 4008 O O . LEU B 1 157 ? 214.944 47.261 39.298 1.00 67.99 157 LEU B O 1
ATOM 4013 N N . ALA B 1 158 ? 215.482 48.055 41.332 1.00 66.57 158 ALA B N 1
ATOM 4014 C CA . ALA B 1 158 ? 214.165 48.619 41.574 1.00 65.22 158 ALA B CA 1
ATOM 4015 C C . ALA B 1 158 ? 213.991 49.855 40.706 1.00 64.66 158 ALA B C 1
ATOM 4016 O O . ALA B 1 158 ? 212.983 50.007 40.013 1.00 65.09 158 ALA B O 1
ATOM 4018 N N . ALA B 1 159 ? 214.998 50.722 40.748 1.00 63.01 159 ALA B N 1
ATOM 4019 C CA . ALA B 1 159 ? 215.010 51.980 40.008 1.00 61.61 159 ALA B CA 1
ATOM 4020 C C . ALA B 1 159 ? 214.530 51.979 38.545 1.00 60.63 159 ALA B C 1
ATOM 4021 O O . ALA B 1 159 ? 213.653 52.768 38.175 1.00 61.21 159 ALA B O 1
ATOM 4023 N N . PRO B 1 160 ? 215.095 51.110 37.690 1.00 58.59 160 PRO B N 1
ATOM 4024 C CA . PRO B 1 160 ? 214.652 51.108 36.294 1.00 57.37 160 PRO B CA 1
ATOM 4025 C C . PRO B 1 160 ? 213.142 50.965 36.138 1.00 56.18 160 PRO B C 1
ATOM 4026 O O . PRO B 1 160 ? 212.539 51.604 35.286 1.00 56.35 160 PRO B O 1
ATOM 4030 N N . LEU B 1 161 ? 212.533 50.129 36.965 1.00 55.35 161 LEU B N 1
ATOM 4031 C CA . LEU B 1 161 ? 211.092 49.937 36.899 1.00 55.23 161 LEU B CA 1
ATOM 4032 C C . LEU B 1 161 ? 210.334 51.257 37.118 1.00 55.89 161 LEU B C 1
ATOM 4033 O O . LEU B 1 161 ? 209.231 51.439 36.600 1.00 56.31 161 LEU B O 1
ATOM 4038 N N . LEU B 1 162 ? 210.917 52.176 37.884 1.00 55.95 162 LEU B N 1
ATOM 4039 C CA . LEU B 1 162 ? 210.259 53.453 38.155 1.00 55.62 162 LEU B CA 1
ATOM 4040 C C . LEU B 1 162 ? 209.781 54.136 36.881 1.00 55.93 162 LEU B C 1
ATOM 4041 O O . LEU B 1 162 ? 208.667 54.667 36.837 1.00 57.27 162 LEU B O 1
ATOM 4046 N N . CYS B 1 163 ? 210.617 54.139 35.847 1.00 55.10 163 CYS B N 1
ATOM 4047 C CA . CYS B 1 163 ? 210.208 54.725 34.577 1.00 54.20 163 CYS B CA 1
ATOM 4048 C C . CYS B 1 163 ? 210.111 53.644 33.510 1.00 53.95 163 CYS B C 1
ATOM 4049 O O . CYS B 1 163 ? 209.039 53.076 33.292 1.00 53.75 163 CYS B O 1
ATOM 4052 N N . GLY B 1 164 ? 211.233 53.371 32.845 1.00 53.34 164 GLY B N 1
ATOM 4053 C CA . GLY B 1 164 ? 211.251 52.355 31.809 1.00 52.68 164 GLY B CA 1
ATOM 4054 C C . GLY B 1 164 ? 210.192 51.304 32.072 1.00 52.24 164 GLY B C 1
ATOM 4055 O O . GLY B 1 164 ? 209.179 51.234 31.370 1.00 52.65 164 GLY B O 1
ATOM 4056 N N . GLY B 1 165 ? 210.413 50.508 33.114 1.00 51.38 165 GLY B N 1
ATOM 4057 C CA . GLY B 1 165 ? 209.472 49.461 33.465 1.00 50.30 165 GLY B CA 1
ATOM 4058 C C . GLY B 1 165 ? 208.031 49.912 33.373 1.00 49.44 165 GLY B C 1
ATOM 4059 O O . GLY B 1 165 ? 207.285 49.476 32.492 1.00 50.92 165 GLY B O 1
ATOM 4060 N N . LEU B 1 166 ? 207.647 50.797 34.285 1.00 47.92 166 LEU B N 1
ATOM 4061 C CA . LEU B 1 166 ? 206.291 51.331 34.337 1.00 45.30 166 LEU B CA 1
ATOM 4062 C C . LEU B 1 166 ? 205.743 51.688 32.961 1.00 43.79 166 LEU B C 1
ATOM 4063 O O . LEU B 1 166 ? 204.574 51.443 32.689 1.00 43.30 166 LEU B O 1
ATOM 4068 N N . THR B 1 167 ? 206.592 52.244 32.098 1.00 43.17 167 THR B N 1
ATOM 4069 C CA . THR B 1 167 ? 206.175 52.649 30.757 1.00 44.91 167 THR B CA 1
ATOM 4070 C C . THR B 1 167 ? 205.618 51.501 29.912 1.00 46.32 167 THR B C 1
ATOM 4071 O O . THR B 1 167 ? 204.671 51.696 29.137 1.00 46.64 167 THR B O 1
ATOM 4075 N N . VAL B 1 168 ? 206.196 50.312 30.054 1.00 45.84 168 VAL B N 1
ATOM 4076 C CA . VAL B 1 168 ? 205.705 49.158 29.314 1.00 45.94 168 VAL B CA 1
ATOM 4077 C C . VAL B 1 168 ? 204.638 48.439 30.124 1.00 46.47 168 VAL B C 1
ATOM 4078 O O . VAL B 1 168 ? 203.732 47.824 29.568 1.00 47.59 168 VAL B O 1
ATOM 4082 N N . TYR B 1 169 ? 204.751 48.505 31.442 1.00 47.08 169 TYR B N 1
ATOM 4083 C CA . TYR B 1 169 ? 203.779 47.834 32.287 1.00 47.95 169 TYR B CA 1
ATOM 4084 C C . TYR B 1 169 ? 202.362 48.303 31.990 1.00 48.83 169 TYR B C 1
ATOM 4085 O O . TYR B 1 169 ? 201.478 47.484 31.720 1.00 48.62 169 TYR B O 1
ATOM 4094 N N . SER B 1 170 ? 202.153 49.620 32.031 1.00 49.71 170 SER B N 1
ATOM 4095 C CA . SER B 1 170 ? 200.831 50.208 31.788 1.00 50.92 170 SER B CA 1
ATOM 4096 C C . SER B 1 170 ? 200.180 49.703 30.493 1.00 50.69 170 SER B C 1
ATOM 4097 O O . SER B 1 170 ? 199.119 49.068 30.529 1.00 49.48 170 SER B O 1
ATOM 4100 N N . PRO B 1 171 ? 200.816 49.968 29.336 1.00 50.54 171 PRO B N 1
ATOM 4101 C CA . PRO B 1 171 ? 200.283 49.530 28.042 1.00 49.61 171 PRO B CA 1
ATOM 4102 C C . PRO B 1 171 ? 199.850 48.073 28.123 1.00 49.70 171 PRO B C 1
ATOM 4103 O O . PRO B 1 171 ? 198.828 47.683 27.557 1.00 50.42 171 PRO B O 1
ATOM 4107 N N . LEU B 1 172 ? 200.635 47.271 28.838 1.00 49.14 172 LEU B N 1
ATOM 4108 C CA . LEU B 1 172 ? 200.339 45.851 28.994 1.00 48.20 172 LEU B CA 1
ATOM 4109 C C . LEU B 1 172 ? 199.101 45.585 29.845 1.00 48.25 172 LEU B C 1
ATOM 4110 O O . LEU B 1 172 ? 198.190 44.897 29.399 1.00 49.15 172 LEU B O 1
ATOM 4115 N N . VAL B 1 173 ? 199.047 46.121 31.060 1.00 48.25 173 VAL B N 1
ATOM 4116 C CA . VAL B 1 173 ? 197.866 45.882 31.894 1.00 48.80 173 VAL B CA 1
ATOM 4117 C C . VAL B 1 173 ? 196.628 46.557 31.326 1.00 48.68 173 VAL B C 1
ATOM 4118 O O . VAL B 1 173 ? 195.523 46.025 31.411 1.00 49.06 173 VAL B O 1
ATOM 4122 N N . ARG B 1 174 ? 196.806 47.732 30.747 1.00 47.91 174 ARG B N 1
ATOM 4123 C CA . ARG B 1 174 ? 195.666 48.417 30.190 1.00 49.56 174 ARG B CA 1
ATOM 4124 C C . ARG B 1 174 ? 195.155 47.715 28.931 1.00 52.90 174 ARG B C 1
ATOM 4125 O O . ARG B 1 174 ? 193.979 47.845 28.582 1.00 55.42 174 ARG B O 1
ATOM 4133 N N . ASN B 1 175 ? 196.016 46.961 28.251 1.00 54.74 175 ASN B N 1
ATOM 4134 C CA . ASN B 1 175 ? 195.575 46.273 27.040 1.00 56.66 175 ASN B CA 1
ATOM 4135 C C . ASN B 1 175 ? 195.383 44.772 27.203 1.00 58.02 175 ASN B C 1
ATOM 4136 O O . ASN B 1 175 ? 195.385 44.026 26.220 1.00 58.33 175 ASN B O 1
ATOM 4141 N N . GLY B 1 176 ? 195.211 44.337 28.449 1.00 58.52 176 GLY B N 1
ATOM 4142 C CA . GLY B 1 176 ? 195.001 42.927 28.723 1.00 59.82 176 GLY B CA 1
ATOM 4143 C C . GLY B 1 176 ? 196.147 41.967 28.427 1.00 60.50 176 GLY B C 1
ATOM 4144 O O . GLY B 1 176 ? 195.970 40.976 27.716 1.00 60.96 176 GLY B O 1
ATOM 4145 N N . CYS B 1 177 ? 197.328 42.257 28.955 1.00 60.34 177 CYS B N 1
ATOM 4146 C CA . CYS B 1 177 ? 198.459 41.368 28.767 1.00 59.72 177 CYS B CA 1
ATOM 4147 C C . CYS B 1 177 ? 198.288 40.305 29.836 1.00 59.02 177 CYS B C 1
ATOM 4148 O O . CYS B 1 177 ? 198.202 40.618 31.023 1.00 57.38 177 CYS B O 1
ATOM 4151 N N . GLY B 1 178 ? 198.223 39.049 29.415 1.00 59.40 178 GLY B N 1
ATOM 4152 C CA . GLY B 1 178 ? 198.051 37.981 30.375 1.00 59.35 178 GLY B CA 1
ATOM 4153 C C . GLY B 1 178 ? 197.896 36.598 29.776 1.00 59.89 178 GLY B C 1
ATOM 4154 O O . GLY B 1 178 ? 198.106 36.389 28.578 1.00 58.42 178 GLY B O 1
ATOM 4155 N N . PRO B 1 179 ? 197.523 35.624 30.614 1.00 61.04 179 PRO B N 1
ATOM 4156 C CA . PRO B 1 179 ? 197.321 34.223 30.243 1.00 62.21 179 PRO B CA 1
ATOM 4157 C C . PRO B 1 179 ? 196.439 34.088 29.021 1.00 62.77 179 PRO B C 1
ATOM 4158 O O . PRO B 1 179 ? 195.351 34.660 28.966 1.00 63.90 179 PRO B O 1
ATOM 4162 N N . GLY B 1 180 ? 196.919 33.314 28.052 1.00 62.40 180 GLY B N 1
ATOM 4163 C CA . GLY B 1 180 ? 196.197 33.137 26.813 1.00 61.43 180 GLY B CA 1
ATOM 4164 C C . GLY B 1 180 ? 196.791 34.115 25.814 1.00 61.47 180 GLY B C 1
ATOM 4165 O O . GLY B 1 180 ? 197.523 33.716 24.906 1.00 62.86 180 GLY B O 1
ATOM 4166 N N . LYS B 1 181 ? 196.499 35.400 26.011 1.00 59.69 181 LYS B N 1
ATOM 4167 C CA . LYS B 1 181 ? 196.975 36.479 25.150 1.00 58.62 181 LYS B CA 1
ATOM 4168 C C . LYS B 1 181 ? 198.394 36.315 24.599 1.00 57.21 181 LYS B C 1
ATOM 4169 O O . LYS B 1 181 ? 199.277 35.833 25.284 1.00 56.93 181 LYS B O 1
ATOM 4175 N N . LYS B 1 182 ? 198.603 36.722 23.351 1.00 57.76 182 LYS B N 1
ATOM 4176 C CA . LYS B 1 182 ? 199.915 36.622 22.711 1.00 58.87 182 LYS B CA 1
ATOM 4177 C C . LYS B 1 182 ? 200.558 37.993 22.501 1.00 58.68 182 LYS B C 1
ATOM 4178 O O . LYS B 1 182 ? 200.331 38.651 21.477 1.00 58.60 182 LYS B O 1
ATOM 4184 N N . VAL B 1 183 ? 201.375 38.400 23.476 1.00 57.75 183 VAL B N 1
ATOM 4185 C CA . VAL B 1 183 ? 202.076 39.684 23.463 1.00 55.23 183 VAL B CA 1
ATOM 4186 C C . VAL B 1 183 ? 203.317 39.708 22.581 1.00 54.88 183 VAL B C 1
ATOM 4187 O O . VAL B 1 183 ? 204.031 38.715 22.447 1.00 54.81 183 VAL B O 1
ATOM 4191 N N . GLY B 1 184 ? 203.574 40.865 21.989 1.00 54.43 184 GLY B N 1
ATOM 4192 C CA . GLY B 1 184 ? 204.729 41.004 21.135 1.00 54.36 184 GLY B CA 1
ATOM 4193 C C . GLY B 1 184 ? 205.447 42.288 21.458 1.00 54.65 184 GLY B C 1
ATOM 4194 O O . GLY B 1 184 ? 204.858 43.363 21.395 1.00 54.73 184 GLY B O 1
ATOM 4195 N N . ILE B 1 185 ? 206.722 42.173 21.813 1.00 55.72 185 ILE B N 1
ATOM 4196 C CA . ILE B 1 185 ? 207.542 43.331 22.147 1.00 56.12 185 ILE B CA 1
ATOM 4197 C C . ILE B 1 185 ? 208.483 43.657 20.997 1.00 57.17 185 ILE B C 1
ATOM 4198 O O . ILE B 1 185 ? 209.200 42.785 20.504 1.00 57.73 185 ILE B O 1
ATOM 4203 N N . VAL B 1 186 ? 208.476 44.913 20.571 1.00 58.09 186 VAL B N 1
ATOM 4204 C CA . VAL B 1 186 ? 209.329 45.344 19.473 1.00 59.72 186 VAL B CA 1
ATOM 4205 C C . VAL B 1 186 ? 210.388 46.303 19.972 1.00 61.28 186 VAL B C 1
ATOM 4206 O O . VAL B 1 186 ? 210.091 47.419 20.410 1.00 61.37 186 VAL B O 1
ATOM 4210 N N . GLY B 1 187 ? 211.634 45.856 19.895 1.00 62.63 187 GLY B N 1
ATOM 4211 C CA . GLY B 1 187 ? 212.739 46.674 20.353 1.00 64.44 187 GLY B CA 1
ATOM 4212 C C . GLY B 1 187 ? 213.298 46.121 21.652 1.00 65.09 187 GLY B C 1
ATOM 4213 O O . GLY B 1 187 ? 212.858 46.515 22.744 1.00 66.04 187 GLY B O 1
ATOM 4214 N N . LEU B 1 188 ? 214.263 45.207 21.541 1.00 64.07 188 LEU B N 1
ATOM 4215 C CA . LEU B 1 188 ? 214.865 44.613 22.725 1.00 63.19 188 LEU B CA 1
ATOM 4216 C C . LEU B 1 188 ? 215.890 45.535 23.367 1.00 62.69 188 LEU B C 1
ATOM 4217 O O . LEU B 1 188 ? 217.043 45.163 23.567 1.00 62.94 188 LEU B O 1
ATOM 4222 N N . GLY B 1 189 ? 215.455 46.750 23.680 1.00 62.32 189 GLY B N 1
ATOM 4223 C CA . GLY B 1 189 ? 216.326 47.711 24.321 1.00 61.25 189 GLY B CA 1
ATOM 4224 C C . GLY B 1 189 ? 216.087 47.659 25.817 1.00 60.54 189 GLY B C 1
ATOM 4225 O O . GLY B 1 189 ? 215.621 46.645 26.346 1.00 58.46 189 GLY B O 1
ATOM 4226 N N . GLY B 1 190 ? 216.396 48.752 26.501 1.00 60.72 190 GLY B N 1
ATOM 4227 C CA . GLY B 1 190 ? 216.201 48.780 27.936 1.00 62.67 190 GLY B CA 1
ATOM 4228 C C . GLY B 1 190 ? 214.751 48.533 28.297 1.00 63.47 190 GLY B C 1
ATOM 4229 O O . GLY B 1 190 ? 214.408 47.576 29.004 1.00 64.54 190 GLY B O 1
ATOM 4230 N N . ILE B 1 191 ? 213.891 49.406 27.793 1.00 63.59 191 ILE B N 1
ATOM 4231 C CA . ILE B 1 191 ? 212.472 49.313 28.063 1.00 63.16 191 ILE B CA 1
ATOM 4232 C C . ILE B 1 191 ? 211.963 47.989 27.509 1.00 63.60 191 ILE B C 1
ATOM 4233 O O . ILE B 1 191 ? 211.175 47.294 28.156 1.00 64.03 191 ILE B O 1
ATOM 4238 N N . GLY B 1 192 ? 212.443 47.638 26.318 1.00 63.61 192 GLY B N 1
ATOM 4239 C CA . GLY B 1 192 ? 212.033 46.398 25.680 1.00 63.44 192 GLY B CA 1
ATOM 4240 C C . GLY B 1 192 ? 212.352 45.138 26.471 1.00 64.10 192 GLY B C 1
ATOM 4241 O O . GLY B 1 192 ? 211.615 44.148 26.414 1.00 64.72 192 GLY B O 1
ATOM 4242 N N . SER B 1 193 ? 213.445 45.162 27.221 1.00 63.23 193 SER B N 1
ATOM 4243 C CA . SER B 1 193 ? 213.833 43.996 27.996 1.00 61.91 193 SER B CA 1
ATOM 4244 C C . SER B 1 193 ? 212.926 43.782 29.197 1.00 60.36 193 SER B C 1
ATOM 4245 O O . SER B 1 193 ? 212.442 42.672 29.431 1.00 59.03 193 SER B O 1
ATOM 4248 N N . MET B 1 194 ? 212.694 44.846 29.957 1.00 59.10 194 MET B N 1
ATOM 4249 C CA . MET B 1 194 ? 211.831 44.755 31.132 1.00 59.29 194 MET B CA 1
ATOM 4250 C C . MET B 1 194 ? 210.446 44.318 30.655 1.00 58.96 194 MET B C 1
ATOM 4251 O O . MET B 1 194 ? 209.680 43.675 31.388 1.00 57.47 194 MET B O 1
ATOM 4256 N N . GLY B 1 195 ? 210.151 44.666 29.405 1.00 58.10 195 GLY B N 1
ATOM 4257 C CA . GLY B 1 195 ? 208.876 44.315 28.815 1.00 57.21 195 GLY B CA 1
ATOM 4258 C C . GLY B 1 195 ? 208.732 42.821 28.622 1.00 56.79 195 GLY B C 1
ATOM 4259 O O . GLY B 1 195 ? 207.741 42.232 29.060 1.00 57.38 195 GLY B O 1
ATOM 4260 N N . THR B 1 196 ? 209.720 42.207 27.973 1.00 55.73 196 THR B N 1
ATOM 4261 C CA . THR B 1 196 ? 209.698 40.767 27.717 1.00 54.53 196 THR B CA 1
ATOM 4262 C C . THR B 1 196 ? 209.479 40.009 29.015 1.00 54.95 196 THR B C 1
ATOM 4263 O O . THR B 1 196 ? 208.669 39.078 29.081 1.00 53.75 196 THR B O 1
ATOM 4267 N N . LEU B 1 197 ? 210.211 40.423 30.047 1.00 56.06 197 LEU B N 1
ATOM 4268 C CA . LEU B 1 197 ? 210.126 39.791 31.361 1.00 58.39 197 LEU B CA 1
ATOM 4269 C C . LEU B 1 197 ? 208.736 39.946 31.962 1.00 58.92 197 LEU B C 1
ATOM 4270 O O . LEU B 1 197 ? 208.029 38.956 32.195 1.00 59.19 197 LEU B O 1
ATOM 4275 N N . ILE B 1 198 ? 208.361 41.199 32.216 1.00 58.61 198 ILE B N 1
ATOM 4276 C CA . ILE B 1 198 ? 207.063 41.528 32.792 1.00 57.41 198 ILE B CA 1
ATOM 4277 C C . ILE B 1 198 ? 205.935 40.843 32.022 1.00 57.34 198 ILE B C 1
ATOM 4278 O O . ILE B 1 198 ? 204.952 40.370 32.605 1.00 54.58 198 ILE B O 1
ATOM 4283 N N . SER B 1 199 ? 206.102 40.788 30.705 1.00 57.84 199 SER B N 1
ATOM 4284 C CA . SER B 1 199 ? 205.129 40.162 29.833 1.00 59.48 199 SER B CA 1
ATOM 4285 C C . SER B 1 199 ? 204.989 38.691 30.234 1.00 60.33 199 SER B C 1
ATOM 4286 O O . SER B 1 199 ? 203.877 38.208 30.505 1.00 60.70 199 SER B O 1
ATOM 4289 N N . LYS B 1 200 ? 206.116 37.980 30.273 1.00 59.74 200 LYS B N 1
ATOM 4290 C CA . LYS B 1 200 ? 206.093 36.578 30.675 1.00 59.40 200 LYS B CA 1
ATOM 4291 C C . LYS B 1 200 ? 205.562 36.533 32.098 1.00 58.76 200 LYS B C 1
ATOM 4292 O O . LYS B 1 200 ? 204.667 35.761 32.429 1.00 58.32 200 LYS B O 1
ATOM 4298 N N . ALA B 1 201 ? 206.127 37.392 32.931 1.00 58.21 201 ALA B N 1
ATOM 4299 C CA . ALA B 1 201 ? 205.737 37.483 34.320 1.00 58.14 201 ALA B CA 1
ATOM 4300 C C . ALA B 1 201 ? 204.221 37.517 34.460 1.00 57.95 201 ALA B C 1
ATOM 4301 O O . ALA B 1 201 ? 203.647 36.791 35.273 1.00 56.71 201 ALA B O 1
ATOM 4303 N N . MET B 1 202 ? 203.580 38.364 33.661 1.00 58.55 202 MET B N 1
ATOM 4304 C CA . MET B 1 202 ? 202.130 38.518 33.715 1.00 58.90 202 MET B CA 1
ATOM 4305 C C . MET B 1 202 ? 201.368 37.322 33.179 1.00 58.77 202 MET B C 1
ATOM 4306 O O . MET B 1 202 ? 200.137 37.256 33.290 1.00 57.41 202 MET B O 1
ATOM 4311 N N . GLY B 1 203 ? 202.109 36.385 32.591 1.00 58.87 203 GLY B N 1
ATOM 4312 C CA . GLY B 1 203 ? 201.508 35.165 32.078 1.00 58.92 203 GLY B CA 1
ATOM 4313 C C . GLY B 1 203 ? 201.064 35.161 30.634 1.00 58.32 203 GLY B C 1
ATOM 4314 O O . GLY B 1 203 ? 200.093 34.496 30.289 1.00 58.09 203 GLY B O 1
ATOM 4315 N N . ALA B 1 204 ? 201.771 35.883 29.780 1.00 57.83 204 ALA B N 1
ATOM 4316 C CA . ALA B 1 204 ? 201.387 35.925 28.383 1.00 57.41 204 ALA B CA 1
ATOM 4317 C C . ALA B 1 204 ? 202.502 35.421 27.477 1.00 57.78 204 ALA B C 1
ATOM 4318 O O . ALA B 1 204 ? 203.674 35.758 27.669 1.00 59.05 204 ALA B O 1
ATOM 4320 N N . GLU B 1 205 ? 202.125 34.597 26.501 1.00 57.13 205 GLU B N 1
ATOM 4321 C CA . GLU B 1 205 ? 203.060 34.040 25.530 1.00 56.39 205 GLU B CA 1
ATOM 4322 C C . GLU B 1 205 ? 203.721 35.257 24.896 1.00 54.80 205 GLU B C 1
ATOM 4323 O O . GLU B 1 205 ? 203.044 36.109 24.336 1.00 53.71 205 GLU B O 1
ATOM 4329 N N . THR B 1 206 ? 205.041 35.342 24.990 1.00 53.84 206 THR B N 1
ATOM 4330 C CA . THR B 1 206 ? 205.740 36.499 24.474 1.00 53.71 206 THR B CA 1
ATOM 4331 C C . THR B 1 206 ? 206.658 36.257 23.301 1.00 55.49 206 THR B C 1
ATOM 4332 O O . THR B 1 206 ? 207.391 35.272 23.267 1.00 56.56 206 THR B O 1
ATOM 4336 N N . TYR B 1 207 ? 206.609 37.179 22.344 1.00 56.77 207 TYR B N 1
ATOM 4337 C CA . TYR B 1 207 ? 207.452 37.136 21.156 1.00 58.33 207 TYR B CA 1
ATOM 4338 C C . TYR B 1 207 ? 208.299 38.390 21.212 1.00 59.46 207 TYR B C 1
ATOM 4339 O O . TYR B 1 207 ? 207.806 39.449 21.585 1.00 61.17 207 TYR B O 1
ATOM 4348 N N . VAL B 1 208 ? 209.569 38.283 20.855 1.00 60.25 208 VAL B N 1
ATOM 4349 C CA . VAL B 1 208 ? 210.425 39.457 20.848 1.00 61.57 208 VAL B CA 1
ATOM 4350 C C . VAL B 1 208 ? 210.654 39.797 19.386 1.00 62.88 208 VAL B C 1
ATOM 4351 O O . VAL B 1 208 ? 211.009 38.927 18.587 1.00 63.80 208 VAL B O 1
ATOM 4355 N N . ILE B 1 209 ? 210.438 41.057 19.028 1.00 63.14 209 ILE B N 1
ATOM 4356 C CA . ILE B 1 209 ? 210.595 41.464 17.644 1.00 63.99 209 ILE B CA 1
ATOM 4357 C C . ILE B 1 209 ? 211.696 42.495 17.399 1.00 65.33 209 ILE B C 1
ATOM 4358 O O . ILE B 1 209 ? 211.543 43.689 17.688 1.00 63.99 209 ILE B O 1
ATOM 4363 N N . SER B 1 210 ? 212.807 42.001 16.858 1.00 67.38 210 SER B N 1
ATOM 4364 C CA . SER B 1 210 ? 213.973 42.814 16.521 1.00 69.33 210 SER B CA 1
ATOM 4365 C C . SER B 1 210 ? 214.303 42.461 15.072 1.00 70.09 210 SER B C 1
ATOM 4366 O O . SER B 1 210 ? 213.961 41.375 14.607 1.00 68.61 210 SER B O 1
ATOM 4369 N N . ARG B 1 211 ? 214.961 43.368 14.359 1.00 72.28 211 ARG B N 1
ATOM 4370 C CA . ARG B 1 211 ? 215.292 43.121 12.955 1.00 74.75 211 ARG B CA 1
ATOM 4371 C C . ARG B 1 211 ? 216.431 42.129 12.741 1.00 75.31 211 ARG B C 1
ATOM 4372 O O . ARG B 1 211 ? 216.346 41.251 11.872 1.00 75.18 211 ARG B O 1
ATOM 4380 N N . SER B 1 212 ? 217.491 42.273 13.535 1.00 75.78 212 SER B N 1
ATOM 4381 C CA . SER B 1 212 ? 218.653 41.388 13.459 1.00 75.21 212 SER B CA 1
ATOM 4382 C C . SER B 1 212 ? 218.429 40.213 14.406 1.00 74.76 212 SER B C 1
ATOM 4383 O O . SER B 1 212 ? 217.399 40.143 15.084 1.00 75.20 212 SER B O 1
ATOM 4386 N N . SER B 1 213 ? 219.378 39.286 14.452 1.00 73.56 213 SER B N 1
ATOM 4387 C CA . SER B 1 213 ? 219.235 38.140 15.346 1.00 74.28 213 SER B CA 1
ATOM 4388 C C . SER B 1 213 ? 220.225 38.262 16.497 1.00 74.06 213 SER B C 1
ATOM 4389 O O . SER B 1 213 ? 220.341 37.366 17.334 1.00 72.98 213 SER B O 1
ATOM 4392 N N . ARG B 1 214 ? 220.938 39.383 16.530 1.00 74.84 214 ARG B N 1
ATOM 4393 C CA . ARG B 1 214 ? 221.918 39.634 17.579 1.00 76.18 214 ARG B CA 1
ATOM 4394 C C . ARG B 1 214 ? 221.363 39.194 18.939 1.00 75.61 214 ARG B C 1
ATOM 4395 O O . ARG B 1 214 ? 221.719 38.132 19.462 1.00 74.98 214 ARG B O 1
ATOM 4403 N N . LYS B 1 215 ? 220.467 40.006 19.489 1.00 75.50 215 LYS B N 1
ATOM 4404 C CA . LYS B 1 215 ? 219.863 39.736 20.792 1.00 75.89 215 LYS B CA 1
ATOM 4405 C C . LYS B 1 215 ? 218.996 38.475 20.819 1.00 76.01 215 LYS B C 1
ATOM 4406 O O . LYS B 1 215 ? 218.430 38.122 21.857 1.00 75.87 215 LYS B O 1
ATOM 4412 N N . ARG B 1 216 ? 218.895 37.801 19.681 1.00 76.00 216 ARG B N 1
ATOM 4413 C CA . ARG B 1 216 ? 218.091 36.593 19.572 1.00 77.00 216 ARG B CA 1
ATOM 4414 C C . ARG B 1 216 ? 218.197 35.667 20.774 1.00 77.75 216 ARG B C 1
ATOM 4415 O O . ARG B 1 216 ? 217.186 35.201 21.297 1.00 77.61 216 ARG B O 1
ATOM 4423 N N . GLU B 1 217 ? 219.425 35.411 21.210 1.00 79.79 217 GLU B N 1
ATOM 4424 C CA . GLU B 1 217 ? 219.685 34.518 22.342 1.00 81.45 217 GLU B CA 1
ATOM 4425 C C . GLU B 1 217 ? 219.299 35.080 23.713 1.00 80.98 217 GLU B C 1
ATOM 4426 O O . GLU B 1 217 ? 218.745 34.364 24.554 1.00 80.10 217 GLU B O 1
ATOM 4432 N N . ASP B 1 218 ? 219.623 36.350 23.943 1.00 80.72 218 ASP B N 1
ATOM 4433 C CA . ASP B 1 218 ? 219.301 37.000 25.208 1.00 80.80 218 ASP B CA 1
ATOM 4434 C C . ASP B 1 218 ? 217.800 36.890 25.421 1.00 80.28 218 ASP B C 1
ATOM 4435 O O . ASP B 1 218 ? 217.333 36.558 26.516 1.00 80.42 218 ASP B O 1
ATOM 4440 N N . ALA B 1 219 ? 217.056 37.173 24.355 1.00 78.53 219 ALA B N 1
ATOM 4441 C CA . ALA B 1 219 ? 215.603 37.128 24.377 1.00 77.03 219 ALA B CA 1
ATOM 4442 C C . ALA B 1 219 ? 215.080 35.817 24.958 1.00 76.91 219 ALA B C 1
ATOM 4443 O O . ALA B 1 219 ? 214.245 35.817 25.871 1.00 76.19 219 ALA B O 1
ATOM 4445 N N . MET B 1 220 ? 215.576 34.702 24.425 1.00 76.78 220 MET B N 1
ATOM 4446 C CA . MET B 1 220 ? 215.153 33.377 24.875 1.00 76.40 220 MET B CA 1
ATOM 4447 C C . MET B 1 220 ? 215.551 33.143 26.326 1.00 75.59 220 MET B C 1
ATOM 4448 O O . MET B 1 220 ? 214.896 32.386 27.044 1.00 75.07 220 MET B O 1
ATOM 4453 N N . LYS B 1 221 ? 216.631 33.805 26.738 1.00 74.96 221 L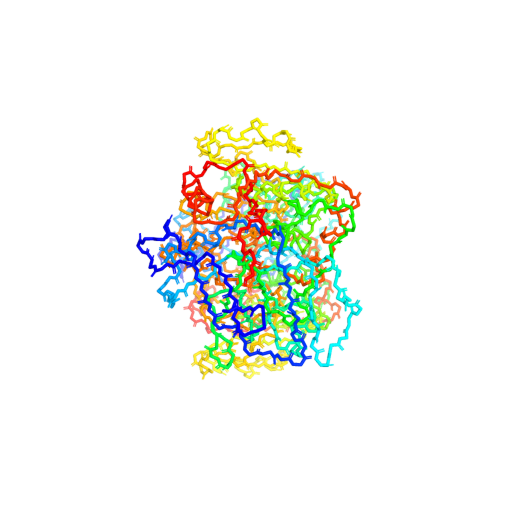YS B N 1
ATOM 4454 C CA . LYS B 1 221 ? 217.162 33.707 28.094 1.00 73.75 221 LYS B CA 1
ATOM 4455 C C . LYS B 1 221 ? 216.243 34.436 29.071 1.00 72.06 221 LYS B C 1
ATOM 4456 O O . LYS B 1 221 ? 216.085 34.021 30.220 1.00 70.45 221 LYS B O 1
ATOM 4462 N N . MET B 1 222 ? 215.636 35.521 28.595 1.00 71.57 222 MET B N 1
ATOM 4463 C CA . MET B 1 222 ? 214.713 36.321 29.397 1.00 71.31 222 MET B CA 1
ATOM 4464 C C . MET B 1 222 ? 213.322 35.684 29.478 1.00 70.95 222 MET B C 1
ATOM 4465 O O . MET B 1 222 ? 212.465 36.152 30.232 1.00 71.23 222 MET B O 1
ATOM 4470 N N . GLY B 1 223 ? 213.089 34.633 28.694 1.00 69.53 223 GLY B N 1
ATOM 4471 C CA . GLY B 1 223 ? 211.798 33.964 28.742 1.00 68.93 223 GLY B CA 1
ATOM 4472 C C . GLY B 1 223 ? 210.941 34.028 27.488 1.00 68.95 223 GLY B C 1
ATOM 4473 O O . GLY B 1 223 ? 209.845 33.454 27.450 1.00 67.59 223 GLY B O 1
ATOM 4474 N N . ALA B 1 224 ? 211.433 34.722 26.464 1.00 68.18 224 ALA B N 1
ATOM 4475 C CA . ALA B 1 224 ? 210.699 34.855 25.211 1.00 67.33 224 ALA B CA 1
ATOM 4476 C C . ALA B 1 224 ? 210.252 33.496 24.677 1.00 67.22 224 ALA B C 1
ATOM 4477 O O . ALA B 1 224 ? 211.048 32.557 24.595 1.00 67.63 224 ALA B O 1
ATOM 4479 N N . ASP B 1 225 ? 208.974 33.395 24.321 1.00 66.58 225 ASP B N 1
ATOM 4480 C CA . ASP B 1 225 ? 208.433 32.155 23.786 1.00 65.70 225 ASP B CA 1
ATOM 4481 C C . ASP B 1 225 ? 208.726 32.051 22.301 1.00 65.63 225 ASP B C 1
ATOM 4482 O O . ASP B 1 225 ? 208.335 31.079 21.661 1.00 66.60 225 ASP B O 1
ATOM 4487 N N . HIS B 1 226 ? 209.409 33.049 21.749 1.00 65.28 226 HIS B N 1
ATOM 4488 C CA . HIS B 1 226 ? 209.734 33.032 20.330 1.00 65.78 226 HIS B CA 1
ATOM 4489 C C . HIS B 1 226 ? 210.438 34.319 19.919 1.00 65.07 226 HIS B C 1
ATOM 4490 O O . HIS B 1 226 ? 210.284 35.345 20.572 1.00 66.42 226 HIS B O 1
ATOM 4497 N N . TYR B 1 227 ? 211.204 34.269 18.837 1.00 64.00 227 TYR B N 1
ATOM 4498 C CA . TYR B 1 227 ? 211.940 35.442 18.369 1.00 64.53 227 TYR B CA 1
ATOM 4499 C C . TYR B 1 227 ? 211.687 35.662 16.874 1.00 66.23 227 TYR B C 1
ATOM 4500 O O . TYR B 1 227 ? 211.535 34.706 16.106 1.00 66.80 227 TYR B O 1
ATOM 4509 N N . ILE B 1 228 ? 211.653 36.929 16.469 1.00 67.59 228 ILE B N 1
ATOM 4510 C CA . ILE B 1 228 ? 211.406 37.299 15.076 1.00 68.44 228 ILE B CA 1
ATOM 4511 C C . ILE B 1 228 ? 212.383 38.382 14.619 1.00 69.14 228 ILE B C 1
ATOM 4512 O O . ILE B 1 228 ? 212.670 39.324 15.364 1.00 68.50 228 ILE B O 1
ATOM 4517 N N . ALA B 1 229 ? 212.880 38.256 13.390 1.00 70.19 229 ALA B N 1
ATOM 4518 C CA . ALA B 1 229 ? 213.825 39.233 12.853 1.00 71.95 229 ALA B CA 1
ATOM 4519 C C . ALA B 1 229 ? 213.236 40.016 11.695 1.00 72.83 229 ALA B C 1
ATOM 4520 O O . ALA B 1 229 ? 213.030 39.468 10.613 1.00 72.97 229 ALA B O 1
ATOM 4522 N N . THR B 1 230 ? 212.977 41.301 11.929 1.00 73.91 230 THR B N 1
ATOM 4523 C CA . THR B 1 230 ? 212.401 42.179 10.911 1.00 75.43 230 THR B CA 1
ATOM 4524 C C . THR B 1 230 ? 213.086 41.997 9.558 1.00 77.72 230 THR B C 1
ATOM 4525 O O . THR B 1 230 ? 212.607 41.258 8.686 1.00 78.28 230 THR B O 1
ATOM 4529 N N . LEU B 1 231 ? 214.216 42.682 9.405 1.00 79.24 231 LEU B N 1
ATOM 4530 C CA . LEU B 1 231 ? 215.003 42.661 8.177 1.00 79.47 231 LEU B CA 1
ATOM 4531 C C . LEU B 1 231 ? 215.324 41.243 7.705 1.00 79.29 231 LEU B C 1
ATOM 4532 O O . LEU B 1 231 ? 215.342 40.969 6.503 1.00 79.29 231 LEU B O 1
ATOM 4537 N N . GLU B 1 232 ? 215.556 40.344 8.656 1.00 78.60 232 GLU B N 1
ATOM 4538 C CA . GLU B 1 232 ? 215.900 38.969 8.336 1.00 78.38 232 GLU B CA 1
ATOM 4539 C C . GLU B 1 232 ? 214.769 38.070 7.827 1.00 78.32 232 GLU B C 1
ATOM 4540 O O . GLU B 1 232 ? 214.988 37.258 6.929 1.00 77.50 232 GLU B O 1
ATOM 4546 N N . GLU B 1 233 ? 213.567 38.200 8.382 1.00 78.63 233 GLU B N 1
ATOM 4547 C CA . GLU B 1 233 ? 212.466 37.338 7.945 1.00 78.86 233 GLU B CA 1
ATOM 4548 C C . GLU B 1 233 ? 211.612 37.921 6.811 1.00 79.24 233 GLU B C 1
ATOM 4549 O O . GLU B 1 233 ? 210.604 37.320 6.418 1.00 78.96 233 GLU B O 1
ATOM 4555 N N . GLY B 1 234 ? 212.025 39.081 6.290 1.00 79.33 234 GLY B N 1
ATOM 4556 C CA . GLY B 1 234 ? 211.319 39.730 5.187 1.00 79.19 234 GLY B CA 1
ATOM 4557 C C . GLY B 1 234 ? 209.922 40.250 5.492 1.00 79.15 234 GLY B C 1
ATOM 4558 O O . GLY B 1 234 ? 209.758 41.373 5.986 1.00 78.96 234 GLY B O 1
ATOM 4559 N N . ASP B 1 235 ? 208.911 39.444 5.167 1.00 78.40 235 ASP B N 1
ATOM 4560 C CA . ASP B 1 235 ? 207.526 39.814 5.439 1.00 77.50 235 ASP B CA 1
ATOM 4561 C C . ASP B 1 235 ? 207.033 38.939 6.584 1.00 75.77 235 ASP B C 1
ATOM 4562 O O . ASP B 1 235 ? 206.422 37.889 6.368 1.00 74.53 235 ASP B O 1
ATOM 4567 N N . TRP B 1 236 ? 207.311 39.383 7.804 1.00 73.94 236 TRP B N 1
ATOM 4568 C CA . TRP B 1 236 ? 206.926 38.649 9.003 1.00 73.48 236 TRP B CA 1
ATOM 4569 C C . TRP B 1 236 ? 205.433 38.733 9.314 1.00 74.00 236 TRP B C 1
ATOM 4570 O O . TRP B 1 236 ? 204.867 37.825 9.938 1.00 72.33 236 TRP B O 1
ATOM 4581 N N . GLY B 1 237 ? 204.810 39.836 8.898 1.00 74.47 237 GLY B N 1
ATOM 4582 C CA . GLY B 1 237 ? 203.383 40.010 9.116 1.00 74.62 237 GLY B CA 1
ATOM 4583 C C . GLY B 1 237 ? 202.639 38.923 8.361 1.00 74.46 237 GLY B C 1
ATOM 4584 O O . GLY B 1 237 ? 201.578 38.449 8.767 1.00 74.10 237 GLY B O 1
ATOM 4585 N N . GLU B 1 238 ? 203.214 38.527 7.237 1.00 74.50 238 GLU B N 1
ATOM 4586 C CA . GLU B 1 238 ? 202.629 37.480 6.435 1.00 74.59 238 GLU B CA 1
ATOM 4587 C C . GLU B 1 238 ? 202.850 36.162 7.170 1.00 73.85 238 GLU B C 1
ATOM 4588 O O . GLU B 1 238 ? 201.894 35.467 7.522 1.00 73.06 238 GLU B O 1
ATOM 4594 N N . LYS B 1 239 ? 204.120 35.839 7.410 1.00 72.86 239 LYS B N 1
ATOM 4595 C CA . LYS B 1 239 ? 204.488 34.608 8.097 1.00 72.10 239 LYS B CA 1
ATOM 4596 C C . LYS B 1 239 ? 203.689 34.443 9.382 1.00 71.31 239 LYS B C 1
ATOM 4597 O O . LYS B 1 239 ? 203.165 33.366 9.647 1.00 70.83 239 LYS B O 1
ATOM 4603 N N . TYR B 1 240 ? 203.591 35.509 10.176 1.00 70.87 240 TYR B N 1
ATOM 4604 C CA . TYR B 1 240 ? 202.853 35.449 11.438 1.00 70.33 240 TYR B CA 1
ATOM 4605 C C . TYR B 1 240 ? 201.480 36.111 11.366 1.00 69.57 240 TYR B C 1
ATOM 4606 O O . TYR B 1 240 ? 201.012 36.723 12.331 1.00 68.64 240 TYR B O 1
ATOM 4615 N N . PHE B 1 241 ? 200.835 35.980 10.215 1.00 68.05 241 PHE B N 1
ATOM 4616 C CA . PHE B 1 241 ? 199.517 36.554 10.009 1.00 66.38 241 PHE B CA 1
ATOM 4617 C C . PHE B 1 241 ? 198.509 36.112 11.070 1.00 65.77 241 PHE B C 1
ATOM 4618 O O . P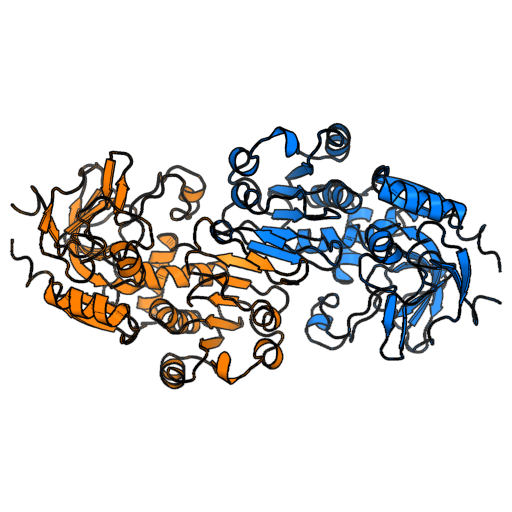HE B 1 241 ? 198.397 34.926 11.373 1.00 66.01 241 PHE B O 1
ATOM 4626 N N . ASP B 1 242 ? 197.792 37.080 11.635 1.00 64.95 242 ASP B N 1
ATOM 4627 C CA . ASP B 1 242 ? 196.735 36.825 12.621 1.00 63.75 242 ASP B CA 1
ATOM 4628 C C . ASP B 1 242 ? 197.145 36.157 13.927 1.00 62.22 242 ASP B C 1
ATOM 4629 O O . ASP B 1 242 ? 196.528 35.175 14.347 1.00 60.48 242 ASP B O 1
ATOM 4634 N N . THR B 1 243 ? 198.149 36.711 14.598 1.00 61.74 243 THR B N 1
ATOM 4635 C CA . THR B 1 243 ? 198.623 36.113 15.842 1.00 61.46 243 THR B CA 1
ATOM 4636 C C . THR B 1 243 ? 198.587 36.950 17.122 1.00 59.21 243 THR B C 1
ATOM 4637 O O . THR B 1 243 ? 198.096 36.492 18.158 1.00 58.53 243 THR B O 1
ATOM 4641 N N . PHE B 1 244 ? 199.116 38.166 17.048 1.00 57.27 244 PHE B N 1
ATOM 4642 C CA . PHE B 1 244 ? 199.199 39.052 18.203 1.00 55.88 244 PHE B CA 1
ATOM 4643 C C . PHE B 1 244 ? 197.941 39.793 18.616 1.00 55.09 244 PHE B C 1
ATOM 4644 O O . PHE B 1 244 ? 197.220 40.337 17.782 1.00 56.74 244 PHE B O 1
ATOM 4652 N N . ASP B 1 245 ? 197.693 39.828 19.919 1.00 53.21 245 ASP B N 1
ATOM 4653 C CA . ASP B 1 245 ? 196.555 40.559 20.440 1.00 51.28 245 ASP B CA 1
ATOM 4654 C C . ASP B 1 245 ? 197.122 41.935 20.719 1.00 50.35 245 ASP B C 1
ATOM 4655 O O . ASP B 1 245 ? 196.480 42.951 20.466 1.00 50.25 245 ASP B O 1
ATOM 4660 N N . LEU B 1 246 ? 198.353 41.952 21.226 1.00 49.29 246 LEU B N 1
ATOM 4661 C CA . LEU B 1 246 ? 199.034 43.192 21.558 1.00 48.56 246 LEU B CA 1
ATOM 4662 C C . LEU B 1 246 ? 200.483 43.235 21.098 1.00 48.87 246 LEU B C 1
ATOM 4663 O O . LEU B 1 246 ? 201.150 42.209 21.019 1.00 49.61 246 LEU B O 1
ATOM 4668 N N . ILE B 1 247 ? 200.951 44.440 20.781 1.00 49.19 247 ILE B N 1
ATOM 4669 C CA . ILE B 1 247 ? 202.335 44.687 20.371 1.00 48.69 247 ILE B CA 1
ATOM 4670 C C . ILE B 1 247 ? 202.733 46.062 20.894 1.00 50.02 247 ILE B C 1
ATOM 4671 O O . ILE B 1 247 ? 202.196 47.081 20.470 1.00 49.77 247 ILE B O 1
ATOM 4676 N N . VAL B 1 248 ? 203.668 46.089 21.829 1.00 51.88 248 VAL B N 1
ATOM 4677 C CA . VAL B 1 248 ? 204.117 47.348 22.375 1.00 53.64 248 VAL B CA 1
ATOM 4678 C C . VAL B 1 248 ? 205.439 47.641 21.708 1.00 56.21 248 VAL B C 1
ATOM 4679 O O . VAL B 1 248 ? 206.398 46.901 21.893 1.00 57.39 248 VAL B O 1
ATOM 4683 N N . VAL B 1 249 ? 205.481 48.710 20.919 1.00 58.81 249 VAL B N 1
ATOM 4684 C CA . VAL B 1 249 ? 206.691 49.089 20.201 1.00 62.01 249 VAL B CA 1
ATOM 4685 C C . VAL B 1 249 ? 207.595 49.995 21.029 1.00 65.06 249 VAL B C 1
ATOM 4686 O O . VAL B 1 249 ? 207.126 50.914 21.694 1.00 65.15 249 VAL B O 1
ATOM 4690 N N . CYS B 1 250 ? 208.898 49.729 20.978 1.00 69.76 250 CYS B N 1
ATOM 4691 C CA . CYS B 1 250 ? 209.877 50.507 21.737 1.00 74.90 250 CYS B CA 1
ATOM 4692 C C . CYS B 1 250 ? 211.032 50.981 20.852 1.00 77.97 250 CYS B C 1
ATOM 4693 O O . CYS B 1 250 ? 211.973 51.621 21.326 1.00 77.38 250 CYS B O 1
ATOM 4696 N N . ALA B 1 251 ? 210.943 50.662 19.563 1.00 82.62 251 ALA B N 1
ATOM 4697 C CA . ALA B 1 251 ? 211.962 51.032 18.585 1.00 87.30 251 ALA B CA 1
ATOM 4698 C C . ALA B 1 251 ? 212.177 52.547 18.480 1.00 90.42 251 ALA B C 1
ATOM 4699 O O . ALA B 1 251 ? 211.916 53.289 19.433 1.00 90.35 251 ALA B O 1
ATOM 4701 N N . SER B 1 252 ? 212.658 52.990 17.316 1.00 93.88 252 SER B N 1
ATOM 4702 C CA . SER B 1 252 ? 212.931 54.409 17.058 1.00 96.27 252 SER B CA 1
ATOM 4703 C C . SER B 1 252 ? 211.683 55.276 17.223 1.00 97.56 252 SER B C 1
ATOM 4704 O O . SER B 1 252 ? 211.716 56.273 17.958 1.00 98.84 252 SER B O 1
ATOM 4707 N N . SER B 1 253 ? 210.596 54.911 16.538 1.00 97.23 253 SER B N 1
ATOM 4708 C CA . SER B 1 253 ? 209.347 55.667 16.645 1.00 96.47 253 SER B CA 1
ATOM 4709 C C . SER B 1 253 ? 208.143 54.975 16.016 1.00 95.23 253 SER B C 1
ATOM 4710 O O . SER B 1 253 ? 208.266 53.910 15.408 1.00 95.66 253 SER B O 1
ATOM 4713 N N . LEU B 1 254 ? 206.982 55.606 16.175 1.00 93.92 254 LEU B N 1
ATOM 4714 C CA . LEU B 1 254 ? 205.710 55.102 15.662 1.00 92.35 254 LEU B CA 1
ATOM 4715 C C . LEU B 1 254 ? 205.608 55.183 14.143 1.00 92.06 254 LEU B C 1
ATOM 4716 O O . LEU B 1 254 ? 205.074 54.276 13.503 1.00 91.85 254 LEU B O 1
ATOM 4721 N N . THR B 1 255 ? 206.118 56.272 13.573 1.00 92.14 255 THR B N 1
ATOM 4722 C CA . THR B 1 255 ? 206.082 56.477 12.124 1.00 92.20 255 THR B CA 1
ATOM 4723 C C . THR B 1 255 ? 207.128 55.633 11.366 1.00 91.31 255 THR B C 1
ATOM 4724 O O . THR B 1 255 ? 207.353 55.831 10.169 1.00 90.83 255 THR B O 1
ATOM 4728 N N . ASP B 1 256 ? 207.749 54.691 12.081 1.00 90.50 256 ASP B N 1
ATOM 4729 C CA . ASP B 1 256 ? 208.756 53.776 11.529 1.00 88.62 256 ASP B CA 1
ATOM 4730 C C . ASP B 1 256 ? 208.125 52.377 11.468 1.00 86.73 256 ASP B C 1
ATOM 4731 O O . ASP B 1 256 ? 208.681 51.433 10.892 1.00 85.10 256 ASP B O 1
ATOM 4736 N N . ILE B 1 257 ? 206.956 52.267 12.093 1.00 84.99 257 ILE B N 1
ATOM 4737 C CA . ILE B 1 257 ? 206.185 51.030 12.123 1.00 82.82 257 ILE B CA 1
ATOM 4738 C C . ILE B 1 257 ? 205.775 50.737 10.691 1.00 81.66 257 ILE B C 1
ATOM 4739 O O . ILE B 1 257 ? 204.863 51.375 10.176 1.00 82.02 257 ILE B O 1
ATOM 4744 N N . ASP B 1 258 ? 206.433 49.798 10.029 1.00 79.23 258 ASP B N 1
ATOM 4745 C CA . ASP B 1 258 ? 206.017 49.522 8.671 1.00 77.84 258 ASP B CA 1
ATOM 4746 C C . ASP B 1 258 ? 204.598 48.963 8.708 1.00 76.49 258 ASP B C 1
ATOM 4747 O O . ASP B 1 258 ? 204.395 47.747 8.802 1.00 75.76 258 ASP B O 1
ATOM 4752 N N . PHE B 1 259 ? 203.615 49.857 8.636 1.00 74.67 259 PHE B N 1
ATOM 4753 C CA . PHE B 1 259 ? 202.218 49.448 8.683 1.00 72.68 259 PHE B CA 1
ATOM 4754 C C . PHE B 1 259 ? 201.832 48.620 7.487 1.00 70.64 259 PHE B C 1
ATOM 4755 O O . PHE B 1 259 ? 200.763 48.016 7.456 1.00 69.97 259 PHE B O 1
ATOM 4763 N N . ASN B 1 260 ? 202.697 48.599 6.487 1.00 68.60 260 ASN B N 1
ATOM 4764 C CA . ASN B 1 260 ? 202.405 47.802 5.316 1.00 67.60 260 ASN B CA 1
ATOM 4765 C C . ASN B 1 260 ? 202.675 46.342 5.667 1.00 66.23 260 ASN B C 1
ATOM 4766 O O . ASN B 1 260 ? 202.443 45.439 4.858 1.00 65.68 260 ASN B O 1
ATOM 4771 N N . ILE B 1 261 ? 203.157 46.113 6.885 1.00 63.65 261 ILE B N 1
ATOM 4772 C CA . ILE B 1 261 ? 203.454 44.755 7.306 1.00 60.95 261 ILE B CA 1
ATOM 4773 C C . ILE B 1 261 ? 202.976 44.453 8.718 1.00 59.41 261 ILE B C 1
ATOM 4774 O O . ILE B 1 261 ? 202.126 43.577 8.917 1.00 59.47 261 ILE B O 1
ATOM 4779 N N . MET B 1 262 ? 203.518 45.183 9.693 1.00 56.28 262 MET B N 1
ATOM 4780 C CA . MET B 1 262 ? 203.182 44.948 11.094 1.00 53.56 262 MET B CA 1
ATOM 4781 C C . MET B 1 262 ? 201.728 44.603 11.376 1.00 52.93 262 MET B C 1
ATOM 4782 O O . MET B 1 262 ? 201.444 43.593 12.023 1.00 53.34 262 MET B O 1
ATOM 4787 N N . PRO B 1 263 ? 200.785 45.434 10.897 1.00 51.51 263 PRO B N 1
ATOM 4788 C CA . PRO B 1 263 ? 199.362 45.174 11.130 1.00 49.03 263 PRO B CA 1
ATOM 4789 C C . PRO B 1 263 ? 198.968 43.761 10.733 1.00 47.71 263 PRO B C 1
ATOM 4790 O O . PRO B 1 263 ? 198.268 43.062 11.464 1.00 47.10 263 PRO B O 1
ATOM 4794 N N . LYS B 1 264 ? 199.439 43.346 9.569 1.00 46.70 264 LYS B N 1
ATOM 4795 C CA . LYS B 1 264 ? 199.119 42.034 9.054 1.00 47.10 264 LYS B CA 1
ATOM 4796 C C . LYS B 1 264 ? 199.210 40.957 10.135 1.00 46.71 264 LYS B C 1
ATOM 4797 O O . LYS B 1 264 ? 198.361 40.070 10.201 1.00 46.88 264 LYS B O 1
ATOM 4803 N N . ALA B 1 265 ? 200.220 41.055 10.997 1.00 46.27 265 ALA B N 1
ATOM 4804 C CA . ALA B 1 265 ? 200.436 40.068 12.057 1.00 46.40 265 ALA B CA 1
ATOM 4805 C C . ALA B 1 265 ? 199.509 40.206 13.257 1.00 47.29 265 ALA B C 1
ATOM 4806 O O . ALA B 1 265 ? 199.548 39.383 14.176 1.00 49.49 265 ALA B O 1
ATOM 4808 N N . MET B 1 266 ? 198.680 41.242 13.252 1.00 46.73 266 MET B N 1
ATOM 4809 C CA . MET B 1 266 ? 197.751 41.487 14.346 1.00 45.58 266 MET B CA 1
ATOM 4810 C C . MET B 1 266 ? 196.434 40.754 14.127 1.00 44.57 266 MET B C 1
ATOM 4811 O O . MET B 1 266 ? 195.848 40.827 13.050 1.00 45.04 266 MET B O 1
ATOM 4816 N N . LYS B 1 267 ? 195.961 40.049 15.142 1.00 43.87 267 LYS B N 1
ATOM 4817 C CA . LYS B 1 267 ? 194.693 39.350 15.006 1.00 44.98 267 LYS B CA 1
ATOM 4818 C C . LYS B 1 267 ? 193.595 40.416 15.029 1.00 44.75 267 LYS B C 1
ATOM 4819 O O . LYS B 1 267 ? 193.790 41.476 15.614 1.00 45.48 267 LYS B O 1
ATOM 4825 N N . VAL B 1 268 ? 192.462 40.157 14.376 1.00 43.73 268 VAL B N 1
ATOM 4826 C CA . VAL B 1 268 ? 191.366 41.126 14.360 1.00 41.98 268 VAL B CA 1
ATOM 4827 C C . VAL B 1 268 ? 191.120 41.581 15.783 1.00 40.88 268 VAL B C 1
ATOM 4828 O O . VAL B 1 268 ? 190.771 40.767 16.637 1.00 41.70 268 VAL B O 1
ATOM 4832 N N . GLY B 1 269 ? 191.299 42.874 16.030 1.00 37.72 269 GLY B N 1
ATOM 4833 C CA . GLY B 1 269 ? 191.107 43.408 17.361 1.00 35.60 269 GLY B CA 1
ATOM 4834 C C . GLY B 1 269 ? 192.445 43.785 17.963 1.00 36.33 269 GLY B C 1
ATOM 4835 O O . GLY B 1 269 ? 192.526 44.429 19.014 1.00 35.25 269 GLY B O 1
ATOM 4836 N N . GLY B 1 270 ? 193.504 43.394 17.265 1.00 37.87 270 GLY B N 1
ATOM 4837 C CA . GLY B 1 270 ? 194.859 43.655 17.722 1.00 39.42 270 GLY B CA 1
ATOM 4838 C C . GLY B 1 270 ? 195.217 45.098 18.003 1.00 40.32 270 GLY B C 1
ATOM 4839 O O . GLY B 1 270 ? 194.690 46.016 17.369 1.00 41.30 270 GLY B O 1
ATOM 4840 N N . ARG B 1 271 ? 196.133 45.297 18.949 1.00 40.95 271 ARG B N 1
ATOM 4841 C CA . ARG B 1 271 ? 196.573 46.639 19.302 1.00 41.26 271 ARG B CA 1
ATOM 4842 C C . ARG B 1 271 ? 198.084 46.848 19.190 1.00 40.96 271 ARG B C 1
ATOM 4843 O O . ARG B 1 271 ? 198.872 46.115 19.791 1.00 39.88 271 ARG B O 1
ATOM 4851 N N . ILE B 1 272 ? 198.469 47.852 18.405 1.00 41.09 272 ILE B N 1
ATOM 4852 C CA . ILE B 1 272 ? 199.871 48.230 18.227 1.00 40.91 272 ILE B CA 1
ATOM 4853 C C . ILE B 1 272 ? 200.064 49.477 19.096 1.00 41.93 272 ILE B C 1
ATOM 4854 O O . ILE B 1 272 ? 199.561 50.542 18.752 1.00 43.79 272 ILE B O 1
ATOM 4859 N N . VAL B 1 273 ? 200.769 49.356 20.216 1.00 42.18 273 VAL B N 1
ATOM 4860 C CA . VAL B 1 273 ? 200.970 50.504 21.091 1.00 42.16 273 VAL B CA 1
ATOM 4861 C C . VAL B 1 273 ? 202.407 50.983 21.070 1.00 44.37 273 VAL B C 1
ATOM 4862 O O . VAL B 1 273 ? 203.322 50.228 21.383 1.00 45.50 273 VAL B O 1
ATOM 4866 N N . SER B 1 274 ? 202.610 52.239 20.698 1.00 46.23 274 SER B N 1
ATOM 4867 C CA . SER B 1 274 ? 203.955 52.779 20.648 1.00 49.25 274 SER B CA 1
ATOM 4868 C C . SER B 1 274 ? 204.255 53.339 22.004 1.00 52.13 274 SER B C 1
ATOM 4869 O O . SER B 1 274 ? 203.368 53.849 22.670 1.00 53.22 274 SER B O 1
ATOM 4872 N N . ILE B 1 275 ? 205.511 53.247 22.413 1.00 55.83 275 ILE B N 1
ATOM 4873 C CA . ILE B 1 275 ? 205.905 53.740 23.715 1.00 59.14 275 ILE B CA 1
ATOM 4874 C C . ILE B 1 275 ? 206.943 54.823 23.525 1.00 61.68 275 ILE B C 1
ATOM 4875 O O . ILE B 1 275 ? 207.410 55.449 24.484 1.00 61.19 275 ILE B O 1
ATOM 4880 N N . SER B 1 276 ? 207.276 55.047 22.259 1.00 65.00 276 SER B N 1
ATOM 4881 C CA . SER B 1 276 ? 208.227 56.077 21.880 1.00 70.25 276 SER B CA 1
ATOM 4882 C C . SER B 1 276 ? 207.404 57.357 21.799 1.00 73.56 276 SER B C 1
ATOM 4883 O O . SER B 1 276 ? 206.189 57.298 21.617 1.00 74.31 276 SER B O 1
ATOM 4886 N N . ILE B 1 277 ? 208.047 58.509 21.932 1.00 78.09 277 ILE B N 1
ATOM 4887 C CA . ILE B 1 277 ? 207.322 59.772 21.859 1.00 82.73 277 ILE B CA 1
ATOM 4888 C C . ILE B 1 277 ? 207.550 60.444 20.497 1.00 85.48 277 ILE B C 1
ATOM 4889 O O . ILE B 1 277 ? 208.691 60.770 20.147 1.00 85.53 277 ILE B O 1
ATOM 4894 N N . PRO B 1 278 ? 206.468 60.640 19.703 1.00 88.14 278 PRO B N 1
ATOM 4895 C CA . PRO B 1 278 ? 206.585 61.276 18.381 1.00 89.58 278 PRO B CA 1
ATOM 4896 C C . PRO B 1 278 ? 206.799 62.790 18.481 1.00 91.07 278 PRO B C 1
ATOM 4897 O O . PRO B 1 278 ? 206.489 63.405 19.507 1.00 90.76 278 PRO B O 1
ATOM 4901 N N . GLU B 1 279 ? 207.340 63.384 17.422 1.00 92.75 279 GLU B N 1
ATOM 4902 C CA . GLU B 1 279 ? 207.558 64.826 17.404 1.00 94.78 279 GLU B CA 1
ATOM 4903 C C . GLU B 1 279 ? 206.167 65.456 17.374 1.00 95.55 279 GLU B C 1
ATOM 4904 O O . GLU B 1 279 ? 205.280 64.965 16.670 1.00 95.81 279 GLU B O 1
ATOM 4910 N N . GLN B 1 280 ? 205.973 66.526 18.141 1.00 96.39 280 GLN B N 1
ATOM 4911 C CA . GLN B 1 280 ? 204.678 67.209 18.192 1.00 97.37 280 GLN B CA 1
ATOM 4912 C C . GLN B 1 280 ? 204.110 67.434 16.795 1.00 97.25 280 GLN B C 1
ATOM 4913 O O . GLN B 1 280 ? 202.909 67.662 16.620 1.00 96.63 280 GLN B O 1
ATOM 4919 N N . HIS B 1 281 ? 204.996 67.379 15.808 1.00 97.24 281 HIS B N 1
ATOM 4920 C CA . HIS B 1 281 ? 204.630 67.565 14.415 1.00 97.04 281 HIS B CA 1
ATOM 4921 C C . HIS B 1 281 ? 205.441 66.562 13.600 1.00 96.20 281 HIS B C 1
ATOM 4922 O O . HIS B 1 281 ? 206.580 66.832 13.219 1.00 96.43 281 HIS B O 1
ATOM 4929 N N . GLU B 1 282 ? 204.852 65.396 13.353 1.00 94.96 282 GLU B N 1
ATOM 4930 C CA . GLU B 1 282 ? 205.532 64.354 12.604 1.00 93.74 282 GLU B CA 1
ATOM 4931 C C . GLU B 1 282 ? 204.706 63.850 11.422 1.00 92.93 282 GLU B C 1
ATOM 4932 O O . GLU B 1 282 ? 205.267 63.397 10.424 1.00 93.19 282 GLU B O 1
ATOM 4938 N N . MET B 1 283 ? 203.379 63.927 11.541 1.00 91.52 283 MET B N 1
ATOM 4939 C CA . MET B 1 283 ? 202.450 63.501 10.478 1.00 89.29 283 MET B CA 1
ATOM 4940 C C . MET B 1 283 ? 202.631 62.078 9.942 1.00 86.21 283 MET B C 1
ATOM 4941 O O . MET B 1 283 ? 203.697 61.722 9.441 1.00 85.55 283 MET B O 1
ATOM 4946 N N . LEU B 1 284 ? 201.573 61.275 10.029 1.00 82.48 284 LEU B N 1
ATOM 4947 C CA . LEU B 1 284 ? 201.621 59.900 9.547 1.00 79.47 284 LEU B CA 1
ATOM 4948 C C . LEU B 1 284 ? 200.559 59.709 8.474 1.00 78.01 284 LEU B C 1
ATOM 4949 O O . LEU B 1 284 ? 199.463 60.254 8.576 1.00 77.82 284 LEU B O 1
ATOM 4954 N N . SER B 1 285 ? 200.885 58.938 7.445 1.00 76.22 285 SER B N 1
ATOM 4955 C CA . SER B 1 285 ? 199.938 58.688 6.371 1.00 75.09 285 SER B CA 1
ATOM 4956 C C . SER B 1 285 ? 199.886 57.210 6.008 1.00 74.96 285 SER B C 1
ATOM 4957 O O . SER B 1 285 ? 200.815 56.671 5.394 1.00 75.49 285 SER B O 1
ATOM 4960 N N . LEU B 1 286 ? 198.792 56.563 6.408 1.00 73.72 286 LEU B N 1
ATOM 4961 C CA . LEU B 1 286 ? 198.549 55.148 6.130 1.00 71.27 286 LEU B CA 1
ATOM 4962 C C . LEU B 1 286 ? 197.265 55.097 5.318 1.00 70.11 286 LEU B C 1
ATOM 4963 O O . LEU B 1 286 ? 196.491 56.056 5.316 1.00 69.57 286 LEU B O 1
ATOM 4968 N N . LYS B 1 287 ? 197.038 53.993 4.619 1.00 68.64 287 LYS B N 1
ATOM 4969 C CA . LYS B 1 287 ? 195.831 53.870 3.814 1.00 67.03 287 LYS B CA 1
ATOM 4970 C C . LYS B 1 287 ? 194.589 53.975 4.708 1.00 66.11 287 LYS B C 1
ATOM 4971 O O . LYS B 1 287 ? 194.615 53.582 5.879 1.00 65.55 287 LYS B O 1
ATOM 4977 N N . PRO B 1 288 ? 193.492 54.538 4.172 1.00 65.08 288 PRO B N 1
ATOM 4978 C CA . PRO B 1 288 ? 192.259 54.680 4.949 1.00 64.68 288 PRO B CA 1
ATOM 4979 C C . PRO B 1 288 ? 191.838 53.333 5.491 1.00 64.33 288 PRO B C 1
ATOM 4980 O O . PRO B 1 288 ? 191.203 53.237 6.536 1.00 65.35 288 PRO B O 1
ATOM 4984 N N . TYR B 1 289 ? 192.221 52.294 4.762 1.00 63.75 289 TYR B N 1
ATOM 4985 C CA . TYR B 1 289 ? 191.892 50.921 5.107 1.00 62.05 289 TYR B CA 1
ATOM 4986 C C . TYR B 1 289 ? 193.112 50.124 5.593 1.00 59.83 289 TYR B C 1
ATOM 4987 O O . TYR B 1 289 ? 193.093 48.893 5.568 1.00 60.95 289 TYR B O 1
ATOM 4996 N N . GLY B 1 290 ? 194.159 50.818 6.041 1.00 56.38 290 GLY B N 1
ATOM 4997 C CA . GLY B 1 290 ? 195.364 50.141 6.502 1.00 53.23 290 GLY B CA 1
ATOM 4998 C C . GLY B 1 290 ? 195.279 49.429 7.848 1.00 51.81 290 GLY B C 1
ATOM 4999 O O . GLY B 1 290 ? 195.705 48.274 7.986 1.00 50.37 290 GLY B O 1
ATOM 5000 N N . LEU B 1 291 ? 194.743 50.127 8.848 1.00 49.89 291 LEU B N 1
ATOM 5001 C CA . LEU B 1 291 ? 194.585 49.581 10.192 1.00 46.02 291 LEU B CA 1
ATOM 5002 C C . LEU B 1 291 ? 193.262 48.819 10.243 1.00 44.64 291 LEU B C 1
ATOM 5003 O O . LEU B 1 291 ? 192.420 49.080 11.092 1.00 44.18 291 LEU B O 1
ATOM 5008 N N . LYS B 1 292 ? 193.077 47.879 9.325 1.00 43.69 292 LYS B N 1
ATOM 5009 C CA . LYS B 1 292 ? 191.841 47.115 9.284 1.00 42.24 292 LYS B CA 1
ATOM 5010 C C . LYS B 1 292 ? 191.723 46.230 10.514 1.00 42.20 292 LYS B C 1
ATOM 5011 O O . LYS B 1 292 ? 192.409 45.219 10.631 1.00 42.48 292 LYS B O 1
ATOM 5017 N N . ALA B 1 293 ? 190.850 46.633 11.433 1.00 41.47 293 ALA B N 1
ATOM 5018 C CA . ALA B 1 293 ? 190.610 45.901 12.665 1.00 40.06 293 ALA B CA 1
ATOM 5019 C C . ALA B 1 293 ? 191.804 45.969 13.604 1.00 40.71 293 ALA B C 1
ATOM 5020 O O . ALA B 1 293 ? 191.935 45.151 14.512 1.00 41.38 293 ALA B O 1
ATOM 5022 N N . VAL B 1 294 ? 192.671 46.951 13.383 1.00 40.80 294 VAL B N 1
ATOM 5023 C CA . VAL B 1 294 ? 193.841 47.156 14.231 1.00 42.25 294 VAL B CA 1
ATOM 5024 C C . VAL B 1 294 ? 193.915 48.612 14.695 1.00 42.58 294 VAL B C 1
ATOM 5025 O O . VAL B 1 294 ? 193.819 49.535 13.883 1.00 41.86 294 VAL B O 1
ATOM 5029 N N . SER B 1 295 ? 194.074 48.825 15.997 1.00 42.96 295 SER B N 1
ATOM 5030 C CA . SER B 1 295 ? 194.168 50.190 16.504 1.00 45.56 295 SER B CA 1
ATOM 5031 C C . SER B 1 295 ? 195.638 50.534 16.614 1.00 46.63 295 SER B C 1
ATOM 5032 O O . SER B 1 295 ? 196.494 49.659 16.502 1.00 48.77 295 SER B O 1
ATOM 5035 N N . ILE B 1 296 ? 195.937 51.802 16.842 1.00 45.62 296 ILE B N 1
ATOM 5036 C CA . ILE B 1 296 ? 197.316 52.204 16.960 1.00 45.51 296 ILE B CA 1
ATOM 5037 C C . ILE B 1 296 ? 197.338 53.463 17.810 1.00 46.79 296 ILE B C 1
ATOM 5038 O O . ILE B 1 296 ? 196.552 54.387 17.581 1.00 48.75 296 ILE B O 1
ATOM 5043 N N . SER B 1 297 ? 198.221 53.492 18.806 1.00 46.12 297 SER B N 1
ATOM 5044 C CA . SER B 1 297 ? 198.320 54.640 19.708 1.00 45.43 297 SER B CA 1
ATOM 5045 C C . SER B 1 297 ? 199.574 54.547 20.559 1.00 45.44 297 SER B C 1
ATOM 5046 O O . SER B 1 297 ? 200.305 53.568 20.474 1.00 47.18 297 SER B O 1
ATOM 5049 N N . TYR B 1 298 ? 199.839 55.556 21.380 1.00 44.89 298 TYR B N 1
ATOM 5050 C CA . TYR B 1 298 ? 201.006 55.459 22.240 1.00 46.38 298 TYR B CA 1
ATOM 5051 C C . TYR B 1 298 ? 200.647 55.735 23.696 1.00 46.57 298 TYR B C 1
ATOM 5052 O O . TYR B 1 298 ? 199.609 56.334 23.988 1.00 46.83 298 TYR B O 1
ATOM 5061 N N . SER B 1 299 ? 201.494 55.253 24.602 1.00 46.23 299 SER B N 1
ATOM 5062 C CA . SER B 1 299 ? 201.284 55.405 26.035 1.00 46.50 299 SER B CA 1
ATOM 5063 C C . SER B 1 299 ? 202.362 56.266 26.678 1.00 47.17 299 SER B C 1
ATOM 5064 O O . SER B 1 299 ? 203.469 56.388 26.146 1.00 46.30 299 SER B O 1
ATOM 5067 N N . ALA B 1 300 ? 202.028 56.854 27.828 1.00 47.81 300 ALA B N 1
ATOM 5068 C CA . ALA B 1 300 ? 202.957 57.704 28.572 1.00 48.62 300 ALA B CA 1
ATOM 5069 C C . ALA B 1 300 ? 203.037 57.214 30.004 1.00 48.81 300 ALA B C 1
ATOM 5070 O O . ALA B 1 300 ? 202.040 57.235 30.720 1.00 50.67 300 ALA B O 1
ATOM 5072 N N . LEU B 1 301 ? 204.224 56.775 30.414 1.00 48.63 301 LEU B N 1
ATOM 5073 C CA . LEU B 1 301 ? 204.451 56.268 31.767 1.00 48.32 301 LEU B CA 1
ATOM 5074 C C . LEU B 1 301 ? 203.288 55.404 32.218 1.00 48.38 301 LEU B C 1
ATOM 5075 O O . LEU B 1 301 ? 202.880 54.471 31.529 1.00 49.55 301 LEU B O 1
ATOM 5080 N N . GLY B 1 302 ? 202.752 55.749 33.383 1.00 47.31 302 GLY B N 1
ATOM 5081 C CA . GLY B 1 302 ? 201.634 55.025 33.943 1.00 46.93 302 GLY B CA 1
ATOM 5082 C C . GLY B 1 302 ? 201.279 55.681 35.257 1.00 47.21 302 GLY B C 1
ATOM 5083 O O . GLY B 1 302 ? 202.036 56.519 35.747 1.00 46.50 302 GLY B O 1
ATOM 5084 N N . SER B 1 303 ? 200.131 55.310 35.819 1.00 47.73 303 SER B N 1
ATOM 5085 C CA . SER B 1 303 ? 199.664 55.855 37.090 1.00 48.28 303 SER B CA 1
ATOM 5086 C C . SER B 1 303 ? 200.449 55.196 38.215 1.00 48.12 303 SER B C 1
ATOM 5087 O O . SER B 1 303 ? 200.955 54.090 38.050 1.00 48.48 303 SER B O 1
ATOM 5090 N N . ILE B 1 304 ? 200.559 55.870 39.352 1.00 48.47 304 ILE B N 1
ATOM 5091 C CA . ILE B 1 304 ? 201.306 55.306 40.474 1.00 50.95 304 ILE B CA 1
ATOM 5092 C C . ILE B 1 304 ? 200.687 53.977 40.880 1.00 50.50 304 ILE B C 1
ATOM 5093 O O . ILE B 1 304 ? 201.393 53.026 41.214 1.00 49.18 304 ILE B O 1
ATOM 5098 N N . LYS B 1 305 ? 199.360 53.929 40.849 1.00 51.26 305 LYS B N 1
ATOM 5099 C CA . LYS B 1 305 ? 198.620 52.721 41.180 1.00 51.77 305 LYS B CA 1
ATOM 5100 C C . LYS B 1 305 ? 199.236 51.565 40.385 1.00 51.99 305 LYS B C 1
ATOM 5101 O O . LYS B 1 305 ? 199.482 50.484 40.922 1.00 52.75 305 LYS B O 1
ATOM 5107 N N . GLU B 1 306 ? 199.490 51.811 39.102 1.00 51.35 306 GLU B N 1
ATOM 5108 C CA . GLU B 1 306 ? 200.101 50.818 38.234 1.00 50.71 306 GLU B CA 1
ATOM 5109 C C . GLU B 1 306 ? 201.557 50.633 38.646 1.00 50.94 306 GLU B C 1
ATOM 5110 O O . GLU B 1 306 ? 202.050 49.509 38.712 1.00 50.81 306 GLU B O 1
ATOM 5116 N N . LEU B 1 307 ? 202.234 51.753 38.909 1.00 51.47 307 LEU B N 1
ATOM 5117 C CA . LEU B 1 307 ? 203.640 51.760 39.322 1.00 51.43 307 LEU B CA 1
ATOM 5118 C C . LEU B 1 307 ? 203.874 50.867 40.536 1.00 52.60 307 LEU B C 1
ATOM 5119 O O . LEU B 1 307 ? 204.892 50.173 40.624 1.00 53.08 307 LEU B O 1
ATOM 5124 N N . ASN B 1 308 ? 202.938 50.899 41.479 1.00 52.28 308 ASN B N 1
ATOM 5125 C CA . ASN B 1 308 ? 203.041 50.063 42.661 1.00 51.24 308 ASN B CA 1
ATOM 5126 C C . ASN B 1 308 ? 202.799 48.627 42.243 1.00 51.75 308 ASN B C 1
ATOM 5127 O O . ASN B 1 308 ? 203.541 47.721 42.626 1.00 53.53 308 ASN B O 1
ATOM 5132 N N . GLN B 1 309 ? 201.753 48.421 41.453 1.00 50.93 309 GLN B N 1
ATOM 5133 C CA . GLN B 1 309 ? 201.438 47.087 40.988 1.00 50.18 309 GLN B CA 1
ATOM 5134 C C . GLN B 1 309 ? 202.683 46.466 40.430 1.00 49.76 309 GLN B C 1
ATOM 5135 O O . GLN B 1 309 ? 203.076 45.379 40.834 1.00 49.77 309 GLN B O 1
ATOM 5141 N N . LEU B 1 310 ? 203.317 47.175 39.508 1.00 51.08 310 LEU B N 1
ATOM 5142 C CA . LEU B 1 310 ? 204.533 46.675 38.886 1.00 52.65 310 LEU B CA 1
ATOM 5143 C C . LEU B 1 310 ? 205.537 46.248 39.955 1.00 53.77 310 LEU B C 1
ATOM 5144 O O . LEU B 1 310 ? 206.084 45.142 39.894 1.00 53.95 310 LEU B O 1
ATOM 5149 N N . LEU B 1 311 ? 205.768 47.118 40.937 1.00 54.33 311 LEU B N 1
ATOM 5150 C CA . LEU B 1 311 ? 206.690 46.799 42.020 1.00 54.77 311 LEU B CA 1
ATOM 5151 C C . LEU B 1 311 ? 206.233 45.527 42.729 1.00 55.36 311 LEU B C 1
ATOM 5152 O O . LEU B 1 311 ? 207.016 44.585 42.879 1.00 56.44 311 LEU B O 1
ATOM 5157 N N . LYS B 1 312 ? 204.969 45.491 43.152 1.00 55.27 312 LYS B N 1
ATOM 5158 C CA . LYS B 1 312 ? 204.412 44.301 43.811 1.00 55.39 312 LYS B CA 1
ATOM 5159 C C . LYS B 1 312 ? 204.635 43.045 42.958 1.00 55.32 312 LYS B C 1
ATOM 5160 O O . LYS B 1 312 ? 204.971 41.975 43.475 1.00 53.84 312 LYS B O 1
ATOM 5166 N N . LEU B 1 313 ? 204.433 43.195 41.650 1.00 55.16 313 LEU B N 1
ATOM 5167 C CA . LEU B 1 313 ? 204.607 42.112 40.694 1.00 54.79 313 LEU B CA 1
ATOM 5168 C C . LEU B 1 313 ? 206.060 41.678 40.650 1.00 55.49 313 LEU B C 1
ATOM 5169 O O . LEU B 1 313 ? 206.358 40.491 40.755 1.00 55.49 313 LEU B O 1
ATOM 5174 N N . VAL B 1 314 ? 206.961 42.642 40.480 1.00 56.19 314 VAL B N 1
ATOM 5175 C CA . VAL B 1 314 ? 208.386 42.343 40.420 1.00 57.70 314 VAL B CA 1
ATOM 5176 C C . VAL B 1 314 ? 208.864 41.670 41.697 1.00 60.32 314 VAL B C 1
ATOM 5177 O O . VAL B 1 314 ? 209.686 40.742 41.658 1.00 61.44 314 VAL B O 1
ATOM 5181 N N . SER B 1 315 ? 208.346 42.151 42.826 1.00 61.13 315 SER B N 1
ATOM 5182 C CA . SER B 1 315 ? 208.692 41.617 44.137 1.00 60.98 315 SER B CA 1
ATOM 5183 C C . SER B 1 315 ? 208.267 40.144 44.229 1.00 61.79 315 SER B C 1
ATOM 5184 O O . SER B 1 315 ? 209.111 39.248 44.306 1.00 61.93 315 SER B O 1
ATOM 5187 N N . GLU B 1 316 ? 206.959 39.904 44.192 1.00 62.08 316 GLU B N 1
ATOM 5188 C CA . GLU B 1 316 ? 206.402 38.554 44.267 1.00 63.22 316 GLU B CA 1
ATOM 5189 C C . GLU B 1 316 ? 206.969 37.542 43.261 1.00 63.69 316 GLU B C 1
ATOM 5190 O O . GLU B 1 316 ? 207.665 36.608 43.650 1.00 64.46 316 GLU B O 1
ATOM 5196 N N . LYS B 1 317 ? 206.658 37.701 41.979 1.00 64.40 317 LYS B N 1
ATOM 5197 C CA . LYS B 1 317 ? 207.171 36.780 40.961 1.00 66.07 317 LYS B CA 1
ATOM 5198 C C . LYS B 1 317 ? 208.697 36.913 40.859 1.00 67.02 317 LYS B C 1
ATOM 5199 O O . LYS B 1 317 ? 209.340 36.312 39.987 1.00 65.34 317 LYS B O 1
ATOM 5205 N N . ASP B 1 318 ? 209.256 37.715 41.765 1.00 68.58 318 ASP B N 1
ATOM 5206 C CA . ASP B 1 318 ? 210.690 37.977 41.840 1.00 69.88 318 ASP B CA 1
ATOM 5207 C C . ASP B 1 318 ? 211.374 38.010 40.473 1.00 69.19 318 ASP B C 1
ATOM 5208 O O . ASP B 1 318 ? 211.861 36.985 39.987 1.00 68.44 318 ASP B O 1
ATOM 5213 N N . ILE B 1 319 ? 211.402 39.187 39.855 1.00 68.54 319 ILE B N 1
ATOM 5214 C CA . ILE B 1 319 ? 212.043 39.335 38.553 1.00 68.71 319 ILE B CA 1
ATOM 5215 C C . ILE B 1 319 ? 213.300 40.174 38.672 1.00 68.44 319 ILE B C 1
ATOM 5216 O O . ILE B 1 319 ? 213.346 41.138 39.436 1.00 68.57 319 ILE B O 1
ATOM 5221 N N . LYS B 1 320 ? 214.318 39.801 37.908 1.00 68.00 320 LYS B N 1
ATOM 5222 C CA . LYS B 1 320 ? 215.582 40.516 37.921 1.00 68.49 320 LYS B CA 1
ATOM 5223 C C . LYS B 1 320 ? 215.896 41.024 36.521 1.00 68.07 320 LYS B C 1
ATOM 5224 O O . LYS B 1 320 ? 216.245 40.239 35.633 1.00 68.26 320 LYS B O 1
ATOM 5230 N N . ILE B 1 321 ? 215.768 42.331 36.316 1.00 67.35 321 ILE B N 1
ATOM 5231 C CA . ILE B 1 321 ? 216.069 42.906 35.006 1.00 67.32 321 ILE B CA 1
ATOM 5232 C C . ILE B 1 321 ? 217.568 42.862 34.729 1.00 66.67 321 ILE B C 1
ATOM 5233 O O . ILE B 1 321 ? 218.374 42.700 35.643 1.00 66.88 321 ILE B O 1
ATOM 5238 N N . TRP B 1 322 ? 217.940 43.007 33.465 1.00 66.04 322 TRP B N 1
ATOM 5239 C CA . TRP B 1 322 ? 219.347 42.976 33.095 1.00 66.57 322 TRP B CA 1
ATOM 5240 C C . TRP B 1 322 ? 219.999 44.340 33.276 1.00 68.09 322 TRP B C 1
ATOM 5241 O O . TRP B 1 322 ? 220.068 45.153 32.346 1.00 67.98 322 TRP B O 1
ATOM 5252 N N . VAL B 1 323 ? 220.488 44.562 34.495 1.00 69.57 323 VAL B N 1
ATOM 5253 C CA . VAL B 1 323 ? 221.143 45.804 34.886 1.00 70.53 323 VAL B CA 1
ATOM 5254 C C . VAL B 1 323 ? 222.665 45.702 35.041 1.00 70.81 323 VAL B C 1
ATOM 5255 O O . VAL B 1 323 ? 223.223 44.643 35.353 1.00 70.59 323 VAL B O 1
ATOM 5259 N N . GLU B 1 324 ? 223.317 46.830 34.797 1.00 71.23 324 GLU B N 1
ATOM 5260 C CA . GLU B 1 324 ? 224.752 46.984 34.948 1.00 72.32 324 GLU B CA 1
ATOM 5261 C C . GLU B 1 324 ? 224.877 48.336 35.657 1.00 72.60 324 GLU B C 1
ATOM 5262 O O . GLU B 1 324 ? 224.333 49.343 35.191 1.00 72.92 324 GLU B O 1
ATOM 5268 N N . THR B 1 325 ? 225.576 48.363 36.785 1.00 72.36 325 THR B N 1
ATOM 5269 C CA . THR B 1 325 ? 225.721 49.600 37.544 1.00 72.00 325 THR B CA 1
ATOM 5270 C C . THR B 1 325 ? 226.947 50.427 37.181 1.00 71.38 325 THR B C 1
ATOM 5271 O O . THR B 1 325 ? 227.870 49.940 36.528 1.00 70.96 325 THR B O 1
ATOM 5275 N N . LEU B 1 326 ? 226.931 51.691 37.600 1.00 70.92 326 LEU B N 1
ATOM 5276 C CA . LEU B 1 326 ? 228.033 52.614 37.351 1.00 71.58 326 LEU B CA 1
ATOM 5277 C C . LEU B 1 326 ? 228.114 53.671 38.459 1.00 73.13 326 LEU B C 1
ATOM 5278 O O . LEU B 1 326 ? 227.121 53.975 39.130 1.00 72.58 326 LEU B O 1
ATOM 5283 N N . PRO B 1 327 ? 229.313 54.243 38.665 1.00 74.64 327 PRO B N 1
ATOM 5284 C CA . PRO B 1 327 ? 229.523 55.268 39.690 1.00 74.91 327 PRO B CA 1
ATOM 5285 C C . PRO B 1 327 ? 228.792 56.580 39.405 1.00 75.18 327 PRO B C 1
ATOM 5286 O O . PRO B 1 327 ? 229.020 57.226 38.376 1.00 74.83 327 PRO B O 1
ATOM 5290 N N . VAL B 1 328 ? 227.916 56.961 40.328 1.00 75.73 328 VAL B N 1
ATOM 5291 C CA . VAL B 1 328 ? 227.152 58.199 40.219 1.00 76.83 328 VAL B CA 1
ATOM 5292 C C . VAL B 1 328 ? 228.100 59.406 40.203 1.00 77.60 328 VAL B C 1
ATOM 5293 O O . VAL B 1 328 ? 228.200 60.124 41.198 1.00 78.54 328 VAL B O 1
ATOM 5297 N N . GLY B 1 329 ? 228.795 59.634 39.090 1.00 77.46 329 GLY B N 1
ATOM 5298 C CA . GLY B 1 329 ? 229.706 60.766 39.032 1.00 76.84 329 GLY B CA 1
ATOM 5299 C C . GLY B 1 329 ? 230.204 61.105 37.640 1.00 76.83 329 GLY B C 1
ATOM 5300 O O . GLY B 1 329 ? 230.424 60.202 36.828 1.00 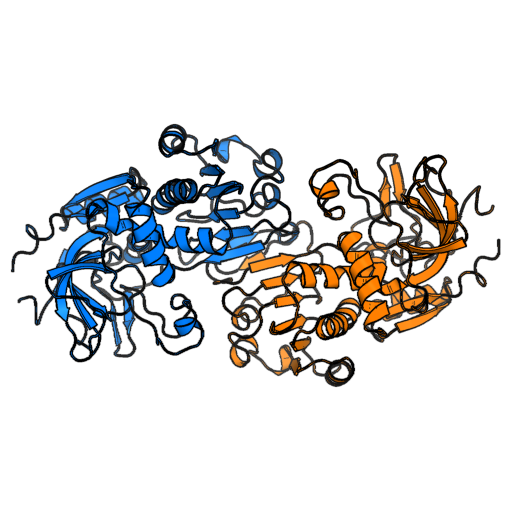75.64 329 GLY B O 1
ATOM 5301 N N . GLU B 1 330 ? 230.381 62.407 37.385 1.00 76.62 330 GLU B N 1
ATOM 5302 C CA . GLU B 1 330 ? 230.856 62.942 36.101 1.00 76.63 330 GLU B CA 1
ATOM 5303 C C . GLU B 1 330 ? 231.487 61.887 35.187 1.00 76.63 330 GLU B C 1
ATOM 5304 O O . GLU B 1 330 ? 231.154 61.788 33.998 1.00 75.87 330 GLU B O 1
ATOM 5310 N N . ALA B 1 331 ? 232.400 61.101 35.746 1.00 76.69 331 ALA B N 1
ATOM 5311 C CA . ALA B 1 331 ? 233.056 60.052 34.984 1.00 76.82 331 ALA B CA 1
ATOM 5312 C C . ALA B 1 331 ? 232.010 59.024 34.571 1.00 76.44 331 ALA B C 1
ATOM 5313 O O . ALA B 1 331 ? 231.780 58.815 33.379 1.00 76.09 331 ALA B O 1
ATOM 5315 N N . GLY B 1 332 ? 231.378 58.392 35.561 1.00 76.44 332 GLY B N 1
ATOM 5316 C CA . GLY B 1 332 ? 230.355 57.393 35.285 1.00 76.43 332 GLY B CA 1
ATOM 5317 C C . GLY B 1 332 ? 229.390 57.835 34.196 1.00 75.97 332 GLY B C 1
ATOM 5318 O O . GLY B 1 332 ? 229.266 57.183 33.151 1.00 75.86 332 GLY B O 1
ATOM 5319 N N . VAL B 1 333 ? 228.706 58.949 34.449 1.00 74.49 333 VAL B N 1
ATOM 5320 C CA . VAL B 1 333 ? 227.757 59.523 33.503 1.00 72.80 333 VAL B CA 1
ATOM 5321 C C . VAL B 1 333 ? 228.264 59.445 32.062 1.00 73.04 333 VAL B C 1
ATOM 5322 O O . VAL B 1 333 ? 227.583 58.888 31.195 1.00 72.71 333 VAL B O 1
ATOM 5326 N N . HIS B 1 334 ? 229.447 60.005 31.804 1.00 73.05 334 HIS B N 1
ATOM 5327 C CA . HIS B 1 334 ? 230.013 59.970 30.456 1.00 73.23 334 HIS B CA 1
ATOM 5328 C C . HIS B 1 334 ? 229.951 58.544 29.922 1.00 73.34 334 HIS B C 1
ATOM 5329 O O . HIS B 1 334 ? 229.437 58.306 28.831 1.00 73.16 334 HIS B O 1
ATOM 5336 N N . GLU B 1 335 ? 230.469 57.593 30.691 1.00 73.33 335 GLU B N 1
ATOM 5337 C CA . GLU B 1 335 ? 230.443 56.207 30.251 1.00 74.56 335 GLU B CA 1
ATOM 5338 C C . GLU B 1 335 ? 229.014 55.804 29.874 1.00 74.98 335 GLU B C 1
ATOM 5339 O O . GLU B 1 335 ? 228.807 55.063 28.905 1.00 75.81 335 GLU B O 1
ATOM 5345 N N . ALA B 1 336 ? 228.036 56.312 30.627 1.00 74.23 336 ALA B N 1
ATOM 5346 C CA . ALA B 1 336 ? 226.624 56.003 30.386 1.00 73.16 336 ALA B CA 1
ATOM 5347 C C . ALA B 1 336 ? 226.069 56.683 29.135 1.00 73.05 336 ALA B C 1
ATOM 5348 O O . ALA B 1 336 ? 225.668 56.008 28.181 1.00 72.60 336 ALA B O 1
ATOM 5350 N N . PHE B 1 337 ? 226.034 58.013 29.138 1.00 72.49 337 PHE B N 1
ATOM 5351 C CA . PHE B 1 337 ? 225.527 58.735 27.977 1.00 73.01 337 PHE B CA 1
ATOM 5352 C C . PHE B 1 337 ? 226.234 58.221 26.729 1.00 74.16 337 PHE B C 1
ATOM 5353 O O . PHE B 1 337 ? 225.616 58.055 25.679 1.00 74.01 337 PHE B O 1
ATOM 5361 N N . GLU B 1 338 ? 227.534 57.965 26.864 1.00 76.03 338 GLU B N 1
ATOM 5362 C CA . GLU B 1 338 ? 228.358 57.478 25.760 1.00 77.23 338 GLU B CA 1
ATOM 5363 C C . GLU B 1 338 ? 227.900 56.091 25.294 1.00 77.01 338 GLU B C 1
ATOM 5364 O O . GLU B 1 338 ? 227.667 55.887 24.100 1.00 77.29 338 GLU B O 1
ATOM 5370 N N . ARG B 1 339 ? 227.747 55.144 26.216 1.00 75.68 339 ARG B N 1
ATOM 5371 C CA . ARG B 1 339 ? 227.312 53.810 25.813 1.00 75.16 339 ARG B CA 1
ATOM 5372 C C . ARG B 1 339 ? 225.816 53.674 25.533 1.00 75.04 339 ARG B C 1
ATOM 5373 O O . ARG B 1 339 ? 225.371 52.688 24.929 1.00 74.51 339 ARG B O 1
ATOM 5381 N N . MET B 1 340 ? 225.040 54.660 25.970 1.00 74.58 340 MET B N 1
ATOM 5382 C CA . MET B 1 340 ? 223.606 54.653 25.710 1.00 73.90 340 MET B CA 1
ATOM 5383 C C . MET B 1 340 ? 223.411 55.022 24.240 1.00 73.51 340 MET B C 1
ATOM 5384 O O . MET B 1 340 ? 222.780 54.285 23.482 1.00 73.21 340 MET B O 1
ATOM 5389 N N . GLU B 1 341 ? 223.978 56.161 23.851 1.00 73.13 341 GLU B N 1
ATOM 5390 C CA . GLU B 1 341 ? 223.907 56.654 22.479 1.00 74.15 341 GLU B CA 1
ATOM 5391 C C . GLU B 1 341 ? 224.643 55.706 21.538 1.00 74.44 341 GLU B C 1
ATOM 5392 O O . GLU B 1 341 ? 225.177 56.129 20.513 1.00 73.68 341 GLU B O 1
ATOM 5398 N N . LYS B 1 342 ? 224.675 54.423 21.882 1.00 75.04 342 LYS B N 1
ATOM 5399 C CA . LYS B 1 342 ? 225.373 53.448 21.055 1.00 76.01 342 LYS B CA 1
ATOM 5400 C C . LYS B 1 342 ? 224.730 52.066 21.146 1.00 76.09 342 LYS B C 1
ATOM 5401 O O . LYS B 1 342 ? 224.839 51.248 20.227 1.00 75.64 342 LYS B O 1
ATOM 5407 N N . GLY B 1 343 ? 224.049 51.813 22.255 1.00 76.10 343 GLY B N 1
ATOM 5408 C CA . GLY B 1 343 ? 223.418 50.524 22.425 1.00 77.61 343 GLY B CA 1
ATOM 5409 C C . GLY B 1 343 ? 224.346 49.539 23.110 1.00 78.83 343 GLY B C 1
ATOM 5410 O O . GLY B 1 343 ? 224.022 48.354 23.236 1.00 78.89 343 GLY B O 1
ATOM 5411 N N . ASP B 1 344 ? 225.508 50.016 23.552 1.00 79.69 344 ASP B N 1
ATOM 5412 C CA . ASP B 1 344 ? 226.452 49.139 24.236 1.00 80.55 344 ASP B CA 1
ATOM 5413 C C . ASP B 1 344 ? 226.037 49.041 25.700 1.00 80.57 344 ASP B C 1
ATOM 5414 O O . ASP B 1 344 ? 226.841 49.234 26.617 1.00 81.26 344 ASP B O 1
ATOM 5419 N N . VAL B 1 345 ? 224.757 48.750 25.902 1.00 79.79 345 VAL B N 1
ATOM 5420 C CA . VAL B 1 345 ? 224.197 48.613 27.233 1.00 79.14 345 VAL B CA 1
ATOM 5421 C C . VAL B 1 345 ? 223.502 47.271 27.303 1.00 79.44 345 VAL B C 1
ATOM 5422 O O . VAL B 1 345 ? 222.808 46.876 26.362 1.00 78.79 345 VAL B O 1
ATOM 5426 N N . ARG B 1 346 ? 223.699 46.559 28.409 1.00 80.37 346 ARG B N 1
ATOM 5427 C CA . ARG B 1 346 ? 223.053 45.266 28.561 1.00 80.54 346 ARG B CA 1
ATOM 5428 C C . ARG B 1 346 ? 221.639 45.514 29.045 1.00 79.16 346 ARG B C 1
ATOM 5429 O O . ARG B 1 346 ? 221.130 44.836 29.951 1.00 78.16 346 ARG B O 1
ATOM 5437 N N . TYR B 1 347 ? 221.038 46.532 28.427 1.00 77.53 347 TYR B N 1
ATOM 5438 C CA . TYR B 1 347 ? 219.664 46.944 28.661 1.00 74.93 347 TYR B CA 1
ATOM 5439 C C . TYR B 1 347 ? 219.424 48.061 29.678 1.00 74.04 347 TYR B C 1
ATOM 5440 O O . TYR B 1 347 ? 218.744 49.034 29.348 1.00 74.46 347 TYR B O 1
ATOM 5449 N N . ARG B 1 348 ? 219.972 47.977 30.885 1.00 72.54 348 ARG B N 1
ATOM 5450 C CA . ARG B 1 348 ? 219.743 49.079 31.815 1.00 72.25 348 ARG B CA 1
ATOM 5451 C C . ARG B 1 348 ? 220.809 49.436 32.846 1.00 73.00 348 ARG B C 1
ATOM 5452 O O . ARG B 1 348 ? 221.157 48.635 33.714 1.00 73.69 348 ARG B O 1
ATOM 5460 N N . PHE B 1 349 ? 221.306 50.666 32.745 1.00 73.02 349 PHE B N 1
ATOM 5461 C CA . PHE B 1 349 ? 222.313 51.189 33.661 1.00 73.36 349 PHE B CA 1
ATOM 5462 C C . PHE B 1 349 ? 221.629 51.677 34.931 1.00 73.95 349 PHE B C 1
ATOM 5463 O O . PHE B 1 349 ? 220.476 52.107 34.888 1.00 75.20 349 PHE B O 1
ATOM 5471 N N . THR B 1 350 ? 222.335 51.622 36.056 1.00 73.81 350 THR B N 1
ATOM 5472 C CA . THR B 1 350 ? 221.780 52.108 37.318 1.00 73.20 350 THR B CA 1
ATOM 5473 C C . THR B 1 350 ? 222.879 52.812 38.101 1.00 73.71 350 THR B C 1
ATOM 5474 O O . THR B 1 350 ? 223.622 52.177 38.845 1.00 74.47 350 THR B O 1
ATOM 5478 N N . LEU B 1 351 ? 222.989 54.123 37.926 1.00 74.38 351 LEU B N 1
ATOM 5479 C CA . LEU B 1 351 ? 224.012 54.893 38.627 1.00 75.05 351 LEU B CA 1
ATOM 5480 C C . LEU B 1 351 ? 223.843 54.819 40.148 1.00 76.06 351 LEU B C 1
ATOM 5481 O O . LEU B 1 351 ? 223.028 55.538 40.733 1.00 76.63 351 LEU B O 1
ATOM 5486 N N . VAL B 1 352 ? 224.617 53.942 40.783 1.00 76.85 352 VAL B N 1
ATOM 5487 C CA . VAL B 1 352 ? 224.567 53.780 42.231 1.00 78.03 352 VAL B CA 1
ATOM 5488 C C . VAL B 1 352 ? 225.864 54.253 42.863 1.00 79.37 352 VAL B C 1
ATOM 5489 O O . VAL B 1 352 ? 226.812 54.605 42.154 1.00 79.36 352 VAL B O 1
ATOM 5493 N N . GLY B 1 353 ? 225.898 54.247 44.195 1.00 80.66 353 GLY B N 1
ATOM 5494 C CA . GLY B 1 353 ? 227.075 54.689 44.925 1.00 82.25 353 GLY B CA 1
ATOM 5495 C C . GLY B 1 353 ? 226.979 56.171 45.234 1.00 83.40 353 GLY B C 1
ATOM 5496 O O . GLY B 1 353 ? 227.964 56.910 45.146 1.00 83.08 353 GLY B O 1
ATOM 5497 N N . TYR B 1 354 ? 225.775 56.604 45.597 1.00 84.71 354 TYR B N 1
ATOM 5498 C CA . TYR B 1 354 ? 225.517 58.004 45.914 1.00 86.24 354 TYR B CA 1
ATOM 5499 C C . TYR B 1 354 ? 226.305 58.506 47.118 1.00 87.54 354 TYR B C 1
ATOM 5500 O O . TYR B 1 354 ? 227.032 59.503 47.026 1.00 87.49 354 TYR B O 1
ATOM 5509 N N . ASP B 1 355 ? 226.148 57.811 48.241 1.00 88.96 355 ASP B N 1
ATOM 5510 C CA . ASP B 1 355 ? 226.829 58.161 49.486 1.00 89.75 355 ASP B CA 1
ATOM 5511 C C . ASP B 1 355 ? 228.307 58.482 49.279 1.00 90.26 355 ASP B C 1
ATOM 5512 O O . ASP B 1 355 ? 228.804 59.500 49.770 1.00 89.94 355 ASP B O 1
ATOM 5517 N N . LYS B 1 356 ? 229.000 57.614 48.544 1.00 90.86 356 LYS B N 1
ATOM 5518 C CA . LYS B 1 356 ? 230.421 57.798 48.275 1.00 91.64 356 LYS B CA 1
ATOM 5519 C C . LYS B 1 356 ? 230.669 58.577 46.989 1.00 91.95 356 LYS B C 1
ATOM 5520 O O . LYS B 1 356 ? 231.312 58.079 46.063 1.00 91.56 356 LYS B O 1
ATOM 5526 N N . GLU B 1 357 ? 230.160 59.807 46.949 1.00 92.75 357 GLU B N 1
ATOM 5527 C CA . GLU B 1 357 ? 230.317 60.677 45.789 1.00 93.40 357 GLU B CA 1
ATOM 5528 C C . GLU B 1 357 ? 229.904 62.122 46.057 1.00 94.00 357 GLU B C 1
ATOM 5529 O O . GLU B 1 357 ? 230.474 63.052 45.485 1.00 93.62 357 GLU B O 1
ATOM 5535 N N . PHE B 1 358 ? 228.910 62.315 46.915 1.00 95.15 358 PHE B N 1
ATOM 5536 C CA . PHE B 1 358 ? 228.452 63.665 47.205 1.00 96.74 358 PHE B CA 1
ATOM 5537 C C . PHE B 1 358 ? 228.952 64.207 48.534 1.00 98.16 358 PHE B C 1
ATOM 5538 O O . PHE B 1 358 ? 228.953 65.425 48.750 1.00 98.97 358 PHE B O 1
ATOM 5546 N N . SER B 1 359 ? 229.392 63.306 49.411 1.00 99.03 359 SER B N 1
ATOM 5547 C CA . SER B 1 359 ? 229.898 63.684 50.732 1.00 99.68 359 SER B CA 1
ATOM 5548 C C . SER B 1 359 ? 228.864 64.523 51.483 1.00 100.00 359 SER B C 1
ATOM 5549 O O . SER B 1 359 ? 227.877 63.986 51.995 1.00 100.00 359 SER B O 1
ATOM 5552 N N . ASP B 1 360 ? 229.093 65.834 51.544 1.00 100.00 360 ASP B N 1
ATOM 5553 C CA . ASP B 1 360 ? 228.181 66.753 52.225 1.00 100.00 360 ASP B CA 1
ATOM 5554 C C . ASP B 1 360 ? 228.267 68.162 51.628 1.00 100.00 360 ASP B C 1
ATOM 5555 O O . ASP B 1 360 ? 227.199 68.740 51.320 1.00 100.00 360 ASP B O 1
#

Foldseek 3Di:
DDDPAKWWFQWQAALVVLLFGAIGIHGAPDADQQKWKWFFFKFWDDLVQQCVSNQLAHDFDDGAADTFLTWGFTQDGGNNYDDPRDGGAIKTAGFWFDAPCPDPCNVVQNRCPGPQTATQARPQHPVGRGHHDHRIRMHMGRVQRIGGFPPPAPPLQRRLCRWLVLLLLACCVVQDQAAPFEEEEEDCAQSRLSNLLVSVLRHHQYEYEYAQCVCVVVSVVSVHNYYYHNVPPVAVLVVLFQHHQEYEYEDQACPPPAPARVLRNHHQLHEYEYRYDYRPPDDNDYDCVRCHSYYYYYTYGGGVVSSVVVSVSCRVVVNGTDEDEFARRSVRSSVVNVCVVVSNGPRIYMHRPNCVHHPD/DDDPQWWKFQWAFFLVVLLQRHIDIGGADDQDQQKWKWQFFKFWDDLVLLCVSNQVVHGFDDTAAGTFLTWGFTDDGHNNHDPPHDGRFIKTAGFWFDAPCPDPCNVVQNRCPHPLTDTQARGQHVPGDTHHDHLIRMHMGRVQRIGRFDPPAPRLQSRCCNFLVLLLLALQVVLPQAAPAEEEEEDCAQSSQSNLQVSVLRHHQYEYEEQDCVCVPVSVVSPHNYYYHDVVVPQVLQVQFAHHQEYEYEPPWDLVPPLVGVLRNHHQQHEYEYSDDDDPDDDHDDPPCSNPSYDYYYTHRGGVVSSVVSSVSCNVSVDGTQEDEFASHSVRSSVVSVCSVPRVGSRMYMHGDSCVYRPD

InterPro domains:
  IPR002328 Alcohol dehydrogenase, zinc-type, conserved site [PS00059] (67-81)
  IPR011032 GroES-like superfamily [SSF50129] (7-185)
  IPR013149 Alcohol dehydrogenase-like, C-terminal [PF00107] (190-315)
  IPR013154 Alcohol dehydrogenase-like, N-terminal [PF08240] (33-151)
  IPR036291 NAD(P)-binding domain superfamily [SSF51735] (154-320)
  IPR047109 Cinnamyl alcohol dehydrogenase-like [PTHR42683] (33-351)
  IPR047109 Cinnamyl alcohol dehydrogenase-like [cd05283] (8-352)

Sequence (720 aa):
MSYPEKFEGIAIQSHEDWKNPKKTKYDPKPFYDHDIDIKIEACGVCGSDIHCAAGHWGNMKMPLVVGHEIVGKVVKLGPKSNSGLKVGQRVGVGAQVFSCLECDRCKNDNEPYCTKFVTTYSQPYEDGYVSQGGYANYVRVHEHFVVPIPENIPSHLAAPLLCGGLTVYSPLVRNGCGPGKKVGIVGLGGIGSMGTLISKAMGAETYVISRSSRKREDAMKMGADHYIATLEEGDWGEKYFDTFDLIVVCASSLTDIDFNIMPKAMKVGGRIVSISIPEQHEMLSLKPYGLKAVSISYSALGSIKELNQLLKLVSEKDIKIWVETLPVGEAGVHEAFERMEKGDVRYRFTLVGYDKEFSDMSYPEKFEGIAIQSHEDWKNPKKTKYDPKPFYDHDIDIKIEACGVCGSDIHCAAGHWGNMKMPLVVGHEIVGKVVKLGPKSNSGLKVGQRVGVGAQVFSCLECDRCKNDNEPYCTKFVTTYSQPYEDGYVSQGGYANYVRVHEHFVVPIPENIPSHLAAPLLCGGLTVYSPLVRNGCGPGKKVGIVGLGGIGSMGTLISKAMGAETYVISRSSRKREDAMKMGADHYIATLEEGDWGEKYFDTFDLIVVCASSLTDIDFNIMPKAMKVGGRIVSISIPEQHEMLSLKPYGLKAVSISYSALGSIKELNQLLKLVSEKDIKIWVETLPVGEAGVHEAFERMEKGDVRYRFTLVGYDKEFSD

Organism: Saccharomyces cerevisiae (strain ATCC 204508 / S288c) (NCBI:txid559292)

CATH classification: 3.90.180.10 (+1 more: 3.40.50.720)

Solvent-accessible surface area: 27998 Å² total; per-residue (Å²): 115,51,37,61,95,68,6,23,0,1,0,0,66,34,21,147,69,24,46,55,0,90,80,32,100,29,84,18,10,55,64,102,57,64,5,0,0,0,82,8,48,1,0,0,0,5,27,24,0,22,24,1,0,17,15,73,78,18,143,39,147,51,64,0,0,0,0,8,0,0,0,0,92,2,51,81,50,4,112,131,31,100,69,55,7,134,92,42,60,44,0,0,0,5,4,11,3,54,1,40,52,125,43,107,32,10,146,108,51,18,3,3,14,7,100,92,55,8,34,3,4,24,47,74,28,148,73,43,47,25,3,28,4,0,0,0,18,24,6,25,0,22,13,61,6,10,3,62,10,31,181,84,4,69,24,62,18,0,0,0,0,0,5,0,0,8,10,0,15,2,2,0,52,97,32,32,11,8,106,83,80,60,0,0,0,6,10,1,28,19,29,0,1,1,0,0,18,0,0,59,14,34,36,2,66,0,21,0,4,7,107,50,41,191,60,93,124,5,0,88,144,14,32,6,64,70,5,2,3,53,141,111,38,80,48,11,0,110,128,38,93,40,19,0,27,2,0,0,0,15,16,80,40,11,102,92,33,61,6,56,30,2,11,71,0,2,78,33,51,4,80,2,5,0,10,8,67,5,68,88,133,29,67,9,37,8,57,0,91,29,2,86,18,4,17,4,14,6,12,13,28,5,1,26,105,10,8,62,56,0,2,120,26,2,18,106,136,102,27,132,3,42,32,58,61,11,72,3,6,67,84,3,0,56,72,0,0,48,44,36,94,120,54,77,21,139,9,6,0,0,0,38,20,6,114,167,50,10,85,149,143,42,42,72,84,74,3,30,0,2,0,2,67,34,24,147,58,22,43,66,1,104,68,40,75,24,82,18,10,60,55,103,53,61,5,0,0,0,78,1,52,0,0,0,0,8,21,22,0,13,84,0,1,25,22,128,96,33,137,36,154,52,56,2,1,2,0,9,0,0,0,0,87,4,46,90,55,5,109,113,28,116,60,57,16,141,90,44,58,39,0,0,0,5,7,11,5,46,1,36,41,138,42,118,39,10,162,105,46,17,3,1,11,6,99,106,53,8,28,3,0,17,46,78,23,147,67,39,52,18,3,26,2,0,2,0,17,32,6,31,0,25,7,61,10,10,3,58,9,26,171,78,6,68,17,59,17,0,0,0,2,1,7,1,0,8,14,0,12,0,3,0,50,94,28,37,10,8,114,69,87,68,0,0,0,19,12,2,27,12,40,0,1,2,0,0,14,2,0,70,16,34,34,1,64,0,17,0,2,9,126,49,34,214,62,96,111,10,0,87,136,15,29,6,67,71,3,0,2,44,134,101,43,49,67,12,0,100,133,29,80,30,16,0,28,3,0,0,0,20,41,98,13,0,48,89,15,72,20,134,29,4,11,68,0,2,60,27,53,1,74,1,7,0,17,17,117,5,117,107,128,44,104,17,56,26,88,4,109,26,4,98,16,4,18,2,13,9,13,21,32,6,0,26,107,11,11,57,60,0,2,129,33,5,23,120,141,99,38,136,8,38,32,59,52,17,85,2,9,61,83,2,0,60,77,0,0,60,41,35,94,125,58,89,18,113,11,3,0,0,0,36,17,4,96,175,57,13,88,149

GO terms:
  GO:0008106 alcohol dehydrogenase (NADP+) activity (F, IDA)
  GO:0006081 aldehyde metabolic process (P, IDA)
  GO:0033833 hydroxymethylfurfural reductase (NADH) activity (F, IMP)
  GO:0033845 hydroxymethylfurfural reductase (NADPH) activity (F, IMP)
  GO:0033859 furaldehyde metabolic process (P, IMP)
  GO:0052675 3-methylbutanal reductase (NADPH) activity (F, EXP)
  GO:0005634 nucleus (C, EXP)
  GO:0005737 cytoplasm (C, EXP)
  GO:0045551 cinnamyl-alcohol dehydrogenase activity (F, EXP)

Secondary structure (DSSP, 8-state):
--TTT-EEEEEE--SSSTTS-EEEEEPPPPP-TTEEEEEEEEEEE-HHHHHHHTTTTS---SSEE----EEEEEEEE-TT--SS--TT-EEEE-SEEE--S-SHHHHTT-GGG-TT-EESSS-B-TTS-B---SSBSEEEEEGGGEEEPPTTS-HHHHGGGGTHHHHHHHHHHHTT-STT-EEEEE--SHHHHHHHHHHHHHT-EEEEEESSSTTHHHHHHHT-SEEEEGGGTS-HHHHS-S-EEEEEE--S-STT--TTTGGGGEEEEEEEEE-----SS--EEE-GGG-BS-EEEE-----HHHHHHHHHHHHHTT----EEEEESSHHHHHHHHHHHHHT--SSEEEEE--HHHH--/--TTT-EEE--B--SSSTTSPPPEEEPPPP--TTEEEEEEEEEE--HHHHHHHTTTT-PPPS-B-----EEEEEEEE-TT--S-PPTT-EEEE-SEEE--SSSHHHHTT-GGG-TT-EESSS-B-TTS-B---SSBS--EEEGGG-EE--TTS-HHHHHHIIIIIHHHHHHHHHTT-SSS-EEEEE--SHHHHHHHHHHHHTT-EEEEEESSSTTHHHHHHTT-SEEEEHHHHS-HHHHTTT-EEEEEE-SS-GGGS-TTTGGGGEEEEEEEEE-SPPPSS--EEE-TTTSBT-EEEE--S--HHHHHHHHHHHHHTT----EEEEESSHHHHHHHHHHHTTT-SSSEEEEE--HHHH--

B-factor: mean 57.15, std 15.75, range [14.9, 100.0]